Protein AF-0000000069702384 (afdb_homodimer)

Structure (mmCIF, N/CA/C/O backbone):
data_AF-0000000069702384-model_v1
#
loop_
_entity.id
_entity.type
_entity.pdbx_description
1 polymer 'CbtA family protein'
#
loop_
_atom_site.group_PDB
_atom_site.id
_atom_site.type_symbol
_atom_site.label_atom_id
_atom_site.label_alt_id
_atom_site.label_comp_id
_atom_site.label_asym_id
_atom_site.label_entity_id
_atom_site.label_seq_id
_atom_site.pdbx_PDB_ins_code
_atom_site.Cartn_x
_atom_site.Cartn_y
_atom_site.Cartn_z
_atom_site.occupancy
_atom_site.B_iso_or_equiv
_atom_site.auth_seq_id
_atom_site.auth_comp_id
_atom_site.auth_asym_id
_atom_site.auth_atom_id
_atom_site.pdbx_PDB_model_num
ATOM 1 N N . MET A 1 1 ? -29 -18.016 -12.867 1 80.75 1 MET A N 1
ATOM 2 C CA . MET A 1 1 ? -27.609 -18.219 -12.453 1 80.75 1 MET A CA 1
ATOM 3 C C . MET A 1 1 ? -26.969 -16.891 -12.078 1 80.75 1 MET A C 1
ATOM 5 O O . MET A 1 1 ? -26.453 -16.75 -10.969 1 80.75 1 MET A O 1
ATOM 9 N N . ILE A 1 2 ? -27.234 -15.867 -12.867 1 86.56 2 ILE A N 1
ATOM 10 C CA . ILE A 1 2 ? -26.641 -14.562 -12.602 1 86.56 2 ILE A CA 1
ATOM 11 C C . ILE A 1 2 ? -27.25 -13.945 -11.352 1 86.56 2 ILE A C 1
ATOM 13 O O . ILE A 1 2 ? -26.562 -13.328 -10.547 1 86.56 2 ILE A O 1
ATOM 17 N N . GLY A 1 3 ? -28.531 -14.141 -11.18 1 91.62 3 GLY A N 1
ATOM 18 C CA . GLY A 1 3 ? -29.203 -13.602 -10.016 1 91.62 3 GLY A CA 1
ATOM 19 C C . GLY A 1 3 ? -28.688 -14.164 -8.711 1 91.62 3 GLY A C 1
ATOM 20 O O . GLY A 1 3 ? -28.531 -13.43 -7.727 1 91.62 3 GLY A O 1
ATOM 21 N N . LYS A 1 4 ? -28.453 -15.391 -8.719 1 93.62 4 LYS A N 1
ATOM 22 C CA . LYS A 1 4 ? -27.906 -16.031 -7.523 1 93.62 4 LYS A CA 1
ATOM 23 C C . LYS A 1 4 ? -26.516 -15.516 -7.211 1 93.62 4 LYS A C 1
ATOM 25 O O . LYS A 1 4 ? -26.172 -15.281 -6.047 1 93.62 4 LYS A O 1
ATOM 30 N N . LEU A 1 5 ? -25.766 -15.391 -8.234 1 94.38 5 LEU A N 1
ATOM 31 C CA . LEU A 1 5 ? -24.422 -14.859 -8.055 1 94.38 5 LEU A CA 1
ATOM 32 C C . LEU A 1 5 ? -24.453 -13.43 -7.535 1 94.38 5 LEU A C 1
ATOM 34 O O . LEU A 1 5 ? -23.672 -13.055 -6.656 1 94.38 5 LEU A O 1
ATOM 38 N N . LEU A 1 6 ? -25.391 -12.703 -8.125 1 95.69 6 LEU A N 1
ATOM 39 C CA . LEU A 1 6 ? -25.562 -11.32 -7.691 1 95.69 6 LEU A CA 1
ATOM 40 C C . LEU A 1 6 ? -25.938 -11.258 -6.215 1 95.69 6 LEU A C 1
ATOM 42 O O . LEU A 1 6 ? -25.391 -10.43 -5.473 1 95.69 6 LEU A O 1
ATOM 46 N N . PHE A 1 7 ? -26.797 -12.086 -5.832 1 96.38 7 PHE A N 1
ATOM 47 C CA . PHE A 1 7 ? -27.219 -12.125 -4.438 1 96.38 7 PHE A CA 1
ATOM 48 C C . PHE A 1 7 ? -26.062 -12.5 -3.527 1 96.38 7 PHE A C 1
ATOM 50 O O . PHE A 1 7 ? -25.875 -11.891 -2.469 1 96.38 7 PHE A O 1
ATOM 57 N N . LYS A 1 8 ? -25.297 -13.43 -3.922 1 97 8 LYS A N 1
ATOM 58 C CA . LYS A 1 8 ? -24.109 -13.844 -3.16 1 97 8 LYS A CA 1
ATOM 59 C C . LYS A 1 8 ? -23.109 -12.695 -3.049 1 97 8 LYS A C 1
ATOM 61 O O . LYS A 1 8 ? -22.5 -12.492 -1.994 1 97 8 LYS A O 1
ATOM 66 N N . GLY A 1 9 ? -22.953 -12.016 -4.105 1 98.06 9 GLY A N 1
ATOM 67 C CA . GLY A 1 9 ? -22.094 -10.844 -4.078 1 98.06 9 GLY A CA 1
ATOM 68 C C . GLY A 1 9 ? -22.562 -9.773 -3.115 1 98.06 9 GLY A C 1
ATOM 69 O O . GLY A 1 9 ? -21.766 -9.188 -2.387 1 98.06 9 GLY A O 1
ATOM 70 N N . MET A 1 10 ? -23.797 -9.594 -3.113 1 98.38 10 MET A N 1
ATOM 71 C CA . MET A 1 10 ? -24.375 -8.594 -2.219 1 98.38 10 MET A CA 1
ATOM 72 C C . MET A 1 10 ? -24.203 -9 -0.759 1 98.38 10 MET A C 1
ATOM 74 O O . MET A 1 10 ? -23.875 -8.164 0.087 1 98.38 10 MET A O 1
ATOM 78 N N . ILE A 1 11 ? -24.391 -10.211 -0.483 1 98.12 11 ILE A N 1
ATOM 79 C CA . ILE A 1 11 ? -24.203 -10.711 0.875 1 98.12 11 ILE A CA 1
ATOM 80 C C . ILE A 1 11 ? -22.75 -10.523 1.3 1 98.12 11 ILE A C 1
ATOM 82 O O . ILE A 1 11 ? -22.469 -10.062 2.41 1 98.12 11 ILE A O 1
ATOM 86 N N . ALA A 1 12 ? -21.859 -10.906 0.396 1 98.12 12 ALA A N 1
ATOM 87 C CA . ALA A 1 12 ? -20.453 -10.688 0.659 1 98.12 12 ALA A CA 1
ATOM 88 C C . ALA A 1 12 ? -20.156 -9.211 0.904 1 98.12 12 ALA A C 1
ATOM 90 O O . ALA A 1 12 ? -19.375 -8.867 1.791 1 98.12 12 ALA A O 1
ATOM 91 N N . GLY A 1 13 ? -20.797 -8.406 0.136 1 98.62 13 GLY A N 1
ATOM 92 C CA . GLY A 1 13 ? -20.641 -6.973 0.287 1 98.62 13 GLY A CA 1
ATOM 93 C C . GLY A 1 13 ? -21.172 -6.445 1.604 1 98.62 13 GLY A C 1
ATOM 94 O O . GLY A 1 13 ? -20.578 -5.555 2.215 1 98.62 13 GLY A O 1
ATOM 95 N N . ILE A 1 14 ? -22.25 -6.965 2.035 1 98.5 14 ILE A N 1
ATOM 96 C CA . ILE A 1 14 ? -22.844 -6.578 3.314 1 98.5 14 ILE A CA 1
ATOM 97 C C . ILE A 1 14 ? -21.891 -6.953 4.453 1 98.5 14 ILE A C 1
ATOM 99 O O . ILE A 1 14 ? -21.625 -6.137 5.336 1 98.5 14 ILE A O 1
ATOM 103 N N . LEU A 1 15 ? -21.391 -8.109 4.387 1 97.94 15 LEU A N 1
ATOM 104 C CA . LEU A 1 15 ? -20.422 -8.531 5.379 1 97.94 15 LEU A CA 1
ATOM 105 C C . LEU A 1 15 ? -19.188 -7.625 5.359 1 97.94 15 LEU A C 1
ATOM 107 O O . LEU A 1 15 ? -18.703 -7.223 6.414 1 97.94 15 LEU A O 1
ATOM 111 N N . ALA A 1 16 ? -18.734 -7.34 4.195 1 98.5 16 ALA A N 1
ATOM 112 C CA . ALA A 1 16 ? -17.578 -6.453 4.031 1 98.5 16 ALA A CA 1
ATOM 113 C C . ALA A 1 16 ? -17.875 -5.07 4.609 1 98.5 16 ALA A C 1
ATOM 115 O O . ALA A 1 16 ? -17 -4.465 5.242 1 98.5 16 ALA A O 1
ATOM 116 N N . GLY A 1 17 ? -19.062 -4.629 4.324 1 98.31 17 GLY A N 1
ATOM 117 C CA . GLY A 1 17 ? -19.469 -3.344 4.883 1 98.31 17 GLY A CA 1
ATOM 118 C C . GLY A 1 17 ? -19.438 -3.316 6.398 1 98.31 17 GLY A C 1
ATOM 119 O O . GLY A 1 17 ? -18.984 -2.338 7 1 98.31 17 GLY A O 1
ATOM 120 N N . LEU A 1 18 ? -19.859 -4.328 7.059 1 97.81 18 LEU A N 1
ATOM 121 C CA . LEU A 1 18 ? -19.859 -4.422 8.516 1 97.81 18 LEU A CA 1
ATOM 122 C C . LEU A 1 18 ? -18.438 -4.445 9.062 1 97.81 18 LEU A C 1
ATOM 124 O O . LEU A 1 18 ? -18.125 -3.75 10.031 1 97.81 18 LEU A O 1
ATOM 128 N N . VAL A 1 19 ? -17.609 -5.199 8.43 1 96.69 19 VAL A N 1
ATOM 129 C CA . VAL A 1 19 ? -16.219 -5.309 8.875 1 96.69 19 VAL A CA 1
ATOM 130 C C . VAL A 1 19 ? -15.5 -3.982 8.641 1 96.69 19 VAL A C 1
ATOM 132 O O . VAL A 1 19 ? -14.758 -3.516 9.508 1 96.69 19 VAL A O 1
ATOM 135 N N . ALA A 1 20 ? -15.734 -3.424 7.496 1 97.62 20 ALA A N 1
ATOM 136 C CA . ALA A 1 20 ? -15.125 -2.131 7.184 1 97.62 20 ALA A CA 1
ATOM 137 C C . ALA A 1 20 ? -15.609 -1.052 8.148 1 97.62 20 ALA A C 1
ATOM 139 O O . ALA A 1 20 ? -14.859 -0.139 8.5 1 97.62 20 ALA A O 1
ATOM 140 N N . PHE A 1 21 ? -16.875 -1.157 8.547 1 97.19 21 PHE A N 1
ATOM 141 C CA . PHE A 1 21 ? -17.406 -0.23 9.539 1 97.19 21 PHE A CA 1
ATOM 142 C C . PHE A 1 21 ? -16.656 -0.348 10.859 1 97.19 21 PHE A C 1
ATOM 144 O O . PHE A 1 21 ? -16.266 0.662 11.453 1 97.19 21 PHE A O 1
ATOM 151 N N . ALA A 1 22 ? -16.5 -1.537 11.297 1 96 22 ALA A N 1
ATOM 152 C CA . ALA A 1 22 ? -15.766 -1.745 12.539 1 96 22 ALA A CA 1
ATOM 153 C C . ALA A 1 22 ? -14.359 -1.158 12.445 1 96 22 ALA A C 1
ATOM 155 O O . ALA A 1 22 ? -13.883 -0.516 13.383 1 96 22 ALA A O 1
ATOM 156 N N . PHE A 1 23 ? -13.719 -1.321 11.367 1 95.69 23 PHE A N 1
ATOM 157 C CA . PHE A 1 23 ? -12.375 -0.789 11.148 1 95.69 23 PHE A CA 1
ATOM 158 C C . PHE A 1 23 ? -12.391 0.735 11.141 1 95.69 23 PHE A C 1
ATOM 160 O O . PHE A 1 23 ? -11.594 1.373 11.828 1 95.69 23 PHE A O 1
ATOM 167 N N . ALA A 1 24 ? -13.312 1.248 10.375 1 95.75 24 ALA A N 1
ATOM 168 C CA . ALA A 1 24 ? -13.414 2.699 10.258 1 95.75 24 ALA A CA 1
ATOM 169 C C . ALA A 1 24 ? -13.781 3.338 11.594 1 95.75 24 ALA A C 1
ATOM 171 O O . ALA A 1 24 ? -13.273 4.41 11.93 1 95.75 24 ALA A O 1
ATOM 172 N N . HIS A 1 25 ? -14.672 2.695 12.266 1 94.56 25 HIS A N 1
ATOM 173 C CA . HIS A 1 25 ? -15.109 3.215 13.562 1 94.56 25 HIS A CA 1
ATOM 174 C C . HIS A 1 25 ? -13.953 3.258 14.555 1 94.56 25 HIS A C 1
ATOM 176 O O . HIS A 1 25 ? -13.828 4.203 15.336 1 94.56 25 HIS A O 1
ATOM 182 N N . HIS A 1 26 ? -13.117 2.316 14.484 1 92.5 26 HIS A N 1
ATOM 183 C CA . HIS A 1 26 ? -12.031 2.209 15.453 1 92.5 26 HIS A CA 1
ATOM 184 C C . HIS A 1 26 ? -10.828 3.043 15.031 1 92.5 26 HIS A C 1
ATOM 186 O O . HIS A 1 26 ? -10.211 3.717 15.859 1 92.5 26 HIS A O 1
ATOM 192 N N . PHE A 1 27 ? -10.539 3.098 13.734 1 93.44 27 PHE A N 1
ATOM 193 C CA . PHE A 1 27 ? -9.297 3.729 13.297 1 93.44 27 PHE A CA 1
ATOM 194 C C . PHE A 1 27 ? -9.586 5.047 12.586 1 93.44 27 PHE A C 1
ATOM 196 O O . PHE A 1 27 ? -8.742 5.949 12.578 1 93.44 27 PHE A O 1
ATOM 203 N N . GLY A 1 28 ? -10.695 5.184 12.031 1 93.75 28 GLY A N 1
ATOM 204 C CA . GLY A 1 28 ? -11.023 6.352 11.227 1 93.75 28 GLY A CA 1
ATOM 205 C C . GLY A 1 28 ? -11.742 7.43 12.016 1 93.75 28 GLY A C 1
ATOM 206 O O . GLY A 1 28 ? -11.344 8.594 11.992 1 93.75 28 GLY A O 1
ATOM 207 N N . GLU A 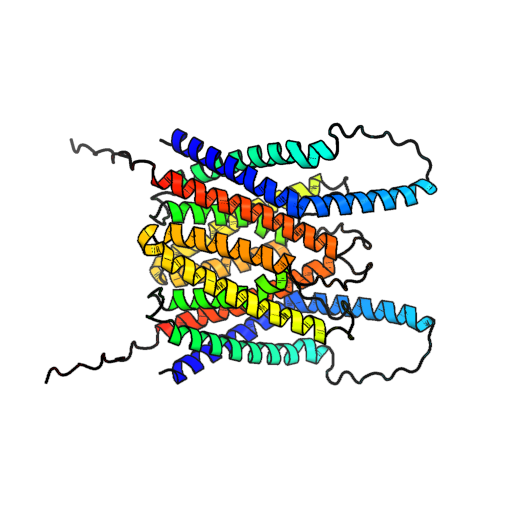1 29 ? -12.695 7.086 12.797 1 93.31 29 GLU A N 1
ATOM 208 C CA . GLU A 1 29 ? -13.586 8.031 13.461 1 93.31 29 GLU A CA 1
ATOM 209 C C . GLU A 1 29 ? -12.828 8.891 14.469 1 93.31 29 GLU A C 1
ATOM 211 O O . GLU A 1 29 ? -13.102 10.086 14.609 1 93.31 29 GLU A O 1
ATOM 216 N N . PRO A 1 30 ? -11.922 8.32 15.18 1 93.75 30 PRO A N 1
ATOM 217 C CA . PRO A 1 30 ? -11.164 9.18 16.094 1 93.75 30 PRO A CA 1
ATOM 218 C C . PRO A 1 30 ? -10.453 10.32 15.375 1 93.75 30 PRO A C 1
ATOM 220 O O . PRO A 1 30 ? -10.344 11.422 15.914 1 93.75 30 PRO A O 1
ATOM 223 N N . GLN A 1 31 ? -9.961 10.07 14.211 1 93.5 31 GLN A N 1
ATOM 224 C CA . GLN A 1 31 ? -9.32 11.125 13.43 1 93.5 31 GLN A CA 1
ATOM 225 C C . GLN A 1 31 ? -10.336 12.164 12.977 1 93.5 31 GLN A C 1
ATOM 227 O O . GLN A 1 31 ? -10.055 13.367 12.969 1 93.5 31 GLN A O 1
ATOM 232 N N . VAL A 1 32 ? -11.484 11.68 12.602 1 93.06 32 VAL A N 1
ATOM 233 C CA . VAL A 1 32 ? -12.562 12.57 12.188 1 93.06 32 VAL A CA 1
ATOM 234 C C . VAL A 1 32 ? -12.953 13.484 13.352 1 93.06 32 VAL A C 1
ATOM 236 O O . VAL A 1 32 ? -13.086 14.703 13.172 1 93.06 32 VAL A O 1
ATOM 239 N N . ASP A 1 33 ? -13.039 12.961 14.508 1 92.5 33 ASP A N 1
ATOM 240 C CA . ASP A 1 33 ? -13.414 13.711 15.703 1 92.5 33 ASP A CA 1
ATOM 241 C C . ASP A 1 33 ? -12.359 14.766 16.031 1 92.5 33 ASP A C 1
ATOM 243 O O . ASP A 1 33 ? -12.703 15.898 16.375 1 92.5 33 ASP A O 1
ATOM 247 N N . ARG A 1 34 ? -11.172 14.391 15.938 1 91.44 34 ARG A N 1
ATOM 248 C CA . ARG A 1 34 ? -10.094 15.336 16.203 1 91.44 34 ARG A CA 1
ATOM 249 C C . ARG A 1 34 ? -10.102 16.484 15.195 1 91.44 34 ARG A C 1
ATOM 251 O O . ARG A 1 34 ? -9.891 17.641 15.562 1 91.44 34 ARG A O 1
ATOM 258 N N . ALA A 1 35 ? -10.344 16.188 13.992 1 91 35 ALA A N 1
ATOM 259 C CA . ALA A 1 35 ? -10.391 17.219 12.953 1 91 35 ALA A CA 1
ATOM 260 C C . ALA A 1 35 ? -11.531 18.203 13.203 1 91 35 ALA A C 1
ATOM 262 O O . ALA A 1 35 ? -11.367 19.406 13.055 1 91 35 ALA A O 1
ATOM 263 N N . ILE A 1 36 ? -12.656 17.688 13.547 1 88.75 36 ILE A N 1
ATOM 264 C CA . ILE A 1 36 ? -13.812 18.516 13.859 1 88.75 36 ILE A CA 1
ATOM 265 C C . ILE A 1 36 ? -13.5 19.422 15.047 1 88.75 36 ILE A C 1
ATOM 267 O O . ILE A 1 36 ? -13.859 20.594 15.055 1 88.75 36 ILE A O 1
ATOM 271 N N . GLY A 1 37 ? -12.859 18.828 16.016 1 87.38 37 GLY A N 1
ATOM 272 C CA . GLY A 1 37 ? -12.469 19.625 17.172 1 87.38 37 GLY A CA 1
ATOM 273 C C . GLY A 1 37 ? -11.586 20.812 16.812 1 87.38 37 GLY A C 1
ATOM 274 O O . GLY A 1 37 ? -11.773 21.906 17.344 1 87.38 37 GLY A O 1
ATOM 275 N N . ILE A 1 38 ? -10.719 20.609 15.961 1 85.12 38 ILE A N 1
ATOM 276 C CA . ILE A 1 38 ? -9.82 21.672 15.516 1 85.12 38 ILE A CA 1
ATOM 277 C C . ILE A 1 38 ? -10.617 22.734 14.773 1 85.12 38 ILE A C 1
ATOM 279 O O . ILE A 1 38 ? -10.406 23.938 14.992 1 85.12 38 ILE A O 1
ATOM 283 N N . GLU A 1 39 ? -11.453 22.375 13.914 1 83.5 39 GLU A N 1
ATOM 284 C CA . GLU A 1 39 ? -12.297 23.297 13.172 1 83.5 39 GLU A CA 1
ATOM 285 C C . GLU A 1 39 ? -13.125 24.172 14.117 1 83.5 39 GLU A C 1
ATOM 287 O O . GLU A 1 39 ? -13.242 25.375 13.922 1 83.5 39 GLU A O 1
ATOM 292 N N . GLU A 1 40 ? -13.625 23.547 15.086 1 82.31 40 GLU A N 1
ATOM 293 C CA . GLU A 1 40 ? -14.453 24.266 16.062 1 82.31 40 GLU A CA 1
ATOM 294 C C . GLU A 1 40 ? -13.625 25.25 16.875 1 82.31 40 GLU A C 1
ATOM 296 O O . GLU A 1 40 ? -14.086 26.359 17.172 1 82.31 40 GLU A O 1
ATOM 301 N N . SER A 1 41 ? -12.508 24.812 17.188 1 82 41 SER A N 1
ATOM 302 C CA . SER A 1 41 ? -11.633 25.688 17.953 1 82 41 SER A CA 1
ATOM 303 C C . SER A 1 41 ? -11.219 26.906 17.125 1 82 41 SER A C 1
ATOM 305 O O . SER A 1 41 ? -11.156 28.016 17.656 1 82 41 SER A O 1
ATOM 307 N N . LEU A 1 42 ? -10.945 26.703 15.945 1 78.12 42 LEU A N 1
ATOM 308 C CA . LEU A 1 42 ? -10.562 27.797 15.062 1 78.12 42 LEU A CA 1
ATOM 309 C C . LEU A 1 42 ? -11.734 28.734 14.82 1 78.12 42 LEU A C 1
ATOM 311 O O . LEU A 1 42 ? -11.562 29.953 14.766 1 78.12 42 LEU A O 1
ATOM 315 N N . ALA A 1 43 ? -12.922 28.25 14.711 1 74.38 43 ALA A N 1
ATOM 316 C CA . ALA A 1 43 ? -14.125 29.047 14.523 1 74.38 43 ALA A CA 1
ATOM 317 C C . ALA A 1 43 ? -14.438 29.875 15.766 1 74.38 43 ALA A C 1
ATOM 319 O O . ALA A 1 43 ? -14.867 31.031 15.656 1 74.38 43 ALA A O 1
ATOM 320 N N . ALA A 1 44 ? -14.234 29.281 16.812 1 72.06 44 ALA A N 1
ATOM 321 C CA . ALA A 1 44 ? -14.477 29.984 18.062 1 72.06 44 ALA A CA 1
ATOM 322 C C . ALA A 1 44 ? -13.516 31.172 18.219 1 72.06 44 ALA A C 1
ATOM 324 O O . ALA A 1 44 ? -13.898 32.219 18.734 1 72.06 44 ALA A O 1
ATOM 325 N N . HIS A 1 45 ? -12.391 30.859 17.734 1 66.69 45 HIS A N 1
ATOM 326 C CA . HIS A 1 45 ? -11.406 31.938 17.828 1 66.69 45 HIS A CA 1
ATOM 327 C C . HIS A 1 45 ? -11.695 33.031 16.812 1 66.69 45 HIS A C 1
ATOM 329 O O . HIS A 1 45 ? -11.406 34.219 17.062 1 66.69 45 HIS A O 1
ATOM 335 N N . SER A 1 46 ? -12.156 32.594 15.711 1 58.47 46 SER A N 1
ATOM 336 C CA . SER A 1 46 ? -12.492 33.562 14.688 1 58.47 46 SER A CA 1
ATOM 337 C C . SER A 1 46 ? -13.773 34.312 15.039 1 58.47 46 SER A C 1
ATOM 339 O O . SER A 1 46 ? -13.953 35.469 14.648 1 58.47 46 SER A O 1
ATOM 341 N N . HIS A 1 47 ? -14.805 33.562 15.586 1 53.62 47 HIS A N 1
ATOM 342 C CA . HIS A 1 47 ? -16.047 34.219 15.984 1 53.62 47 HIS A CA 1
ATOM 343 C C . HIS A 1 47 ? -15.82 35.188 17.156 1 53.62 47 HIS A C 1
ATOM 345 O O . HIS A 1 47 ? -16.688 36 17.484 1 53.62 47 HIS A O 1
ATOM 351 N N . GLN A 1 48 ? -14.883 34.938 18.125 1 47.53 48 GLN A N 1
ATOM 352 C CA . GLN A 1 48 ? -14.734 36 19.109 1 47.53 48 GLN A CA 1
ATOM 353 C C . GLN A 1 48 ? -14.516 37.344 18.422 1 47.53 48 GLN A C 1
ATOM 355 O O . GLN A 1 48 ? -14.75 38.406 19.031 1 47.53 48 GLN A O 1
ATOM 360 N N . HIS A 1 49 ? -14.062 37.438 17.156 1 41.88 49 HIS A N 1
ATOM 361 C CA . HIS A 1 49 ? -14.102 38.75 16.516 1 41.88 49 HIS A CA 1
ATOM 362 C C . HIS A 1 49 ? -15.43 38.969 15.805 1 41.88 49 HIS A C 1
ATOM 364 O O . HIS A 1 49 ? -15.836 40.125 15.586 1 41.88 49 HIS A O 1
ATOM 370 N N . SER A 1 50 ? -15.945 38.156 14.797 1 44.12 50 SER A N 1
ATOM 371 C CA . SER A 1 50 ? -17.156 38.531 14.078 1 44.12 50 SER A CA 1
ATOM 372 C C . SER A 1 50 ? -18.375 37.812 14.648 1 44.12 50 SER A C 1
ATOM 374 O O . SER A 1 50 ? -18.438 36.594 14.672 1 44.12 50 SER A O 1
ATOM 376 N N . ALA A 1 51 ? -19.172 38.344 15.641 1 40.5 51 ALA A N 1
ATOM 377 C CA . ALA A 1 51 ? -20.453 38.062 16.266 1 40.5 51 ALA A CA 1
ATOM 378 C C . ALA A 1 51 ? -21.469 37.562 15.234 1 40.5 51 ALA A C 1
ATOM 380 O O . ALA A 1 51 ? -22.672 37.531 15.5 1 40.5 51 ALA A O 1
ATOM 381 N N . SER A 1 52 ? -21.312 37.562 13.836 1 38.91 52 SER A N 1
ATOM 382 C CA . SER A 1 52 ? -22.516 37.375 13.031 1 38.91 52 SER A CA 1
ATOM 383 C C . SER A 1 52 ? -23.156 36.031 13.289 1 38.91 52 SER A C 1
ATOM 385 O O . SER A 1 52 ? -22.469 35.094 13.703 1 38.91 52 SER A O 1
ATOM 387 N N . ALA A 1 53 ? -24.594 35.875 13.234 1 39.31 53 ALA A N 1
ATOM 388 C CA . ALA A 1 53 ? -25.828 35.094 13.383 1 39.31 53 ALA A CA 1
ATOM 389 C C . ALA A 1 53 ? -25.781 33.812 12.555 1 39.31 53 ALA A C 1
ATOM 391 O O . ALA A 1 53 ? -26.828 33.312 12.148 1 39.31 53 ALA A O 1
ATOM 392 N N . ASP A 1 54 ? -24.734 33.469 11.789 1 38.66 54 ASP A N 1
ATOM 393 C CA . ASP A 1 54 ? -25.109 32.438 10.805 1 38.66 54 ASP A CA 1
ATOM 394 C C . ASP A 1 54 ? -25.766 31.234 11.477 1 38.66 54 ASP A C 1
ATOM 396 O O . ASP A 1 54 ? -25.469 30.922 12.633 1 38.66 54 ASP A O 1
ATOM 400 N N . GLY A 1 55 ? -26.953 30.844 11.055 1 37.81 55 GLY A N 1
ATOM 401 C CA . GLY A 1 55 ? -27.922 29.781 11.219 1 37.81 55 GLY A CA 1
ATOM 402 C C . GLY A 1 55 ? -27.281 28.438 11.5 1 37.81 55 GLY A C 1
ATOM 403 O O . GLY A 1 55 ? -26.234 28.109 10.953 1 37.81 55 GLY A O 1
ATOM 404 N N . GLY A 1 56 ? -27.203 27.953 12.742 1 39.06 56 GLY A N 1
ATOM 405 C CA . GLY A 1 56 ? -27.031 26.578 13.164 1 39.06 56 GLY A CA 1
ATOM 406 C C . GLY A 1 56 ? -27.484 25.562 12.125 1 39.06 56 GLY A C 1
ATOM 407 O O . GLY A 1 56 ? -28.672 25.359 11.93 1 39.06 56 GLY A O 1
ATOM 408 N N . GLU A 1 57 ? -27.094 25.578 10.875 1 40.62 57 GLU A N 1
ATOM 409 C CA . GLU A 1 57 ? -27.547 24.422 10.117 1 40.62 57 GLU A CA 1
ATOM 410 C C . GLU A 1 57 ? -27.75 23.219 11.016 1 40.62 57 GLU A C 1
ATOM 412 O O . GLU A 1 57 ? -26.844 22.844 11.773 1 40.62 57 GLU A O 1
ATOM 417 N N . GLU A 1 58 ? -28.891 22.984 11.555 1 42.88 58 GLU A N 1
ATOM 418 C CA . GLU A 1 58 ? -29.438 21.828 12.25 1 42.88 58 GLU A CA 1
ATOM 419 C C . GLU A 1 58 ? -28.781 20.531 11.758 1 42.88 58 GLU A C 1
ATOM 421 O O . GLU A 1 58 ? -28.891 20.188 10.578 1 42.88 58 GLU A O 1
ATOM 426 N N . GLU A 1 59 ? -27.609 20.281 12.023 1 51.84 59 GLU A N 1
ATOM 427 C CA . GLU A 1 59 ? -27.078 18.938 11.797 1 51.84 59 GLU A CA 1
ATOM 428 C C . GLU A 1 59 ? -28.172 17.875 11.969 1 51.84 59 GLU A C 1
ATOM 430 O O . GLU A 1 59 ? -28.797 17.797 13.023 1 51.84 59 GLU A O 1
ATOM 435 N N . VAL A 1 60 ? -28.969 17.547 10.883 1 52.66 60 VAL A N 1
ATOM 436 C CA . VAL A 1 60 ? -30.047 16.562 10.867 1 52.66 60 VAL A CA 1
ATOM 437 C C . VAL A 1 60 ? -29.656 15.359 11.719 1 52.66 60 VAL A C 1
ATOM 439 O O . VAL A 1 60 ? -30.5 14.789 12.414 1 52.66 60 VAL A O 1
ATOM 442 N N . PHE A 1 61 ? -28.453 14.922 11.609 1 61.06 61 PHE A N 1
ATOM 443 C CA . PHE A 1 61 ? -28.078 13.75 12.398 1 61.06 61 PHE A CA 1
ATOM 444 C C . PHE A 1 61 ? -27 14.109 13.422 1 61.06 61 PHE A C 1
ATOM 446 O O . PHE A 1 61 ? -26.125 14.93 13.148 1 61.06 61 PHE A O 1
ATOM 453 N N . SER A 1 62 ? -27.266 13.758 14.617 1 66.88 62 SER A N 1
ATOM 454 C CA . SER A 1 62 ? -26.297 13.93 15.688 1 66.88 62 SER A CA 1
ATOM 455 C C . SER A 1 62 ? -24.969 13.289 15.336 1 66.88 62 SER A C 1
ATOM 457 O O . SER A 1 62 ? -24.906 12.383 14.5 1 66.88 62 SER A O 1
ATOM 459 N N . ARG A 1 63 ? -23.922 13.82 15.781 1 75.44 63 ARG A N 1
ATOM 460 C CA . ARG A 1 63 ? -22.594 13.266 15.594 1 75.44 63 ARG A CA 1
ATOM 461 C C . ARG A 1 63 ? -22.547 11.797 15.992 1 75.44 63 ARG A C 1
ATOM 463 O O . ARG A 1 63 ? -21.906 10.984 15.312 1 75.44 63 ARG A O 1
ATOM 470 N N . GLN A 1 64 ? -23.219 11.477 16.953 1 74 64 GLN A N 1
ATOM 471 C CA . GLN A 1 64 ? -23.281 10.094 17.422 1 74 64 GLN A CA 1
ATOM 472 C C . GLN A 1 64 ? -23.922 9.195 16.375 1 74 64 GLN A C 1
ATOM 474 O O . GLN A 1 64 ? -23.453 8.078 16.125 1 74 64 GLN A O 1
ATOM 479 N N . THR A 1 65 ? -24.984 9.633 15.859 1 75.38 65 THR A N 1
ATOM 480 C CA . THR A 1 65 ? -25.672 8.867 14.82 1 75.38 65 THR A CA 1
ATOM 481 C C . THR A 1 65 ? -24.812 8.773 13.562 1 75.38 65 THR A C 1
ATOM 483 O O . THR A 1 65 ? -24.688 7.699 12.961 1 75.38 65 THR A O 1
ATOM 486 N N . GLN A 1 66 ? -24.188 9.758 13.25 1 78.19 66 GLN A N 1
ATOM 487 C CA . GLN A 1 66 ? -23.375 9.82 12.039 1 78.19 66 GLN A CA 1
ATOM 488 C C . GLN A 1 66 ? -22.156 8.906 12.133 1 78.19 66 GLN A C 1
ATOM 490 O O . GLN A 1 66 ? -21.781 8.25 11.164 1 78.19 66 GLN A O 1
ATOM 495 N N . SER A 1 67 ? -21.641 8.812 13.227 1 82.75 67 SER A N 1
ATOM 496 C CA . SER A 1 67 ? -20.406 8.031 13.406 1 82.75 67 SER A CA 1
ATOM 497 C C . SER A 1 67 ? -20.734 6.602 13.828 1 82.75 67 SER A C 1
ATOM 499 O O . SER A 1 67 ? -19.859 5.734 13.797 1 82.75 67 SER A O 1
ATOM 501 N N . GLY A 1 68 ? -21.922 6.363 14.094 1 86.25 68 GLY A N 1
ATOM 502 C CA . GLY A 1 68 ? -22.328 5.035 14.516 1 86.25 68 GLY A CA 1
ATOM 503 C C . GLY A 1 68 ? -23.203 4.324 13.5 1 86.25 68 GLY A C 1
ATOM 504 O O . GLY A 1 68 ? -22.703 3.861 12.469 1 86.25 68 GLY A O 1
ATOM 505 N N . ILE A 1 69 ? -24.484 4.422 13.766 1 85 69 ILE A N 1
ATOM 506 C CA . ILE A 1 69 ? -25.438 3.652 12.969 1 85 69 ILE A CA 1
ATOM 507 C C . ILE A 1 69 ? -25.469 4.191 11.547 1 85 69 ILE A C 1
ATOM 509 O O . ILE A 1 69 ? -25.641 3.432 10.586 1 85 69 ILE A O 1
ATOM 513 N N . GLY A 1 70 ? -25.422 5.465 11.406 1 86.56 70 GLY A N 1
ATOM 514 C CA . GLY A 1 70 ? -25.375 6.051 10.07 1 86.56 70 GLY A CA 1
ATOM 515 C C . GLY A 1 70 ? -24.188 5.566 9.258 1 86.56 70 GLY A C 1
ATOM 516 O O . GLY A 1 70 ? -24.344 5.191 8.094 1 86.56 70 GLY A O 1
ATOM 517 N N . LEU A 1 71 ? -23.047 5.652 9.805 1 88.56 71 LEU A N 1
ATOM 518 C CA . LEU A 1 71 ? -21.844 5.148 9.141 1 88.56 71 LEU A CA 1
ATOM 519 C C . LEU A 1 71 ? -21.984 3.668 8.812 1 88.56 71 LEU A C 1
ATOM 521 O O . LEU A 1 71 ? -21.609 3.234 7.719 1 88.56 71 LEU A O 1
ATOM 525 N N . MET A 1 72 ? -22.484 2.947 9.703 1 93.5 72 MET A N 1
ATOM 526 C CA . MET A 1 72 ? -22.672 1.516 9.484 1 93.5 72 MET A CA 1
ATOM 527 C C . MET A 1 72 ? -23.609 1.265 8.312 1 93.5 72 MET A C 1
ATOM 529 O O . MET A 1 72 ? -23.297 0.479 7.414 1 93.5 72 MET A O 1
ATOM 533 N N . ALA A 1 73 ? -24.75 1.909 8.328 1 93.62 73 ALA A N 1
ATOM 534 C CA . ALA A 1 73 ? -25.734 1.741 7.262 1 93.62 73 ALA A CA 1
ATOM 535 C C . ALA A 1 73 ? -25.156 2.127 5.91 1 93.62 73 ALA A C 1
ATOM 537 O O . ALA A 1 73 ? -25.344 1.422 4.918 1 93.62 73 ALA A O 1
ATOM 538 N N . GLY A 1 74 ? -24.531 3.221 5.918 1 94.44 74 GLY A N 1
ATOM 539 C CA . GLY A 1 74 ? -23.891 3.656 4.688 1 94.44 74 GLY A CA 1
ATOM 540 C C . GLY A 1 74 ? -22.875 2.666 4.16 1 94.44 74 GLY A C 1
ATOM 541 O O . GLY A 1 74 ? -22.844 2.369 2.965 1 94.44 74 GLY A O 1
ATOM 542 N N . MET A 1 75 ? -22.047 2.135 4.984 1 95.94 75 MET A N 1
ATOM 543 C CA . MET A 1 75 ? -20.984 1.211 4.586 1 95.94 75 MET A CA 1
ATOM 544 C C . MET A 1 75 ? -21.578 -0.122 4.133 1 95.94 75 MET A C 1
ATOM 546 O O . MET A 1 75 ? -21.062 -0.74 3.193 1 95.94 75 MET A O 1
ATOM 550 N N . VAL A 1 76 ? -22.562 -0.511 4.766 1 96.62 76 VAL A N 1
ATOM 551 C CA . VAL A 1 76 ? -23.219 -1.768 4.41 1 96.62 76 VAL A CA 1
ATOM 552 C C . VAL A 1 76 ? -23.859 -1.644 3.031 1 96.62 76 VAL A C 1
ATOM 554 O O . VAL A 1 76 ? -23.734 -2.539 2.193 1 96.62 76 VAL A O 1
ATOM 557 N N . LEU A 1 77 ? -24.578 -0.537 2.82 1 96.81 77 LEU A N 1
ATOM 558 C CA . LEU A 1 77 ? -25.203 -0.309 1.521 1 96.81 77 LEU A CA 1
ATOM 559 C C . LEU A 1 77 ? -24.141 -0.193 0.426 1 96.81 77 LEU A C 1
ATOM 561 O O . LEU A 1 77 ? -24.312 -0.758 -0.658 1 96.81 77 LEU A O 1
ATOM 565 N N . PHE A 1 78 ? -23.172 0.542 0.71 1 96.94 78 PHE A N 1
ATOM 566 C CA . PHE A 1 78 ? -22.062 0.688 -0.224 1 96.94 78 PHE A CA 1
ATOM 567 C C . PHE A 1 78 ? -21.406 -0.66 -0.507 1 96.94 78 PHE A C 1
ATOM 569 O O . PHE A 1 78 ? -21.125 -0.988 -1.66 1 96.94 78 PHE A O 1
ATOM 576 N N . GLY A 1 79 ? -21.156 -1.408 0.533 1 98.12 79 GLY A N 1
ATOM 577 C CA . GLY A 1 79 ? -20.609 -2.746 0.385 1 98.12 79 GLY A CA 1
ATOM 578 C C . GLY A 1 79 ? -21.469 -3.654 -0.472 1 98.12 79 GLY A C 1
ATOM 579 O O . GLY A 1 79 ? -20.969 -4.359 -1.345 1 98.12 79 GLY A O 1
ATOM 580 N N . ALA A 1 80 ? -22.719 -3.619 -0.229 1 98.19 80 ALA A N 1
ATOM 581 C CA . ALA A 1 80 ? -23.625 -4.441 -1.012 1 98.19 80 ALA A CA 1
ATOM 582 C C . ALA A 1 80 ? -23.531 -4.109 -2.498 1 98.19 80 ALA A C 1
ATOM 584 O O . ALA A 1 80 ? -23.5 -5.012 -3.34 1 98.19 80 ALA A O 1
ATOM 585 N N . ALA A 1 81 ? -23.547 -2.854 -2.777 1 98.25 81 ALA A N 1
ATOM 586 C CA . ALA A 1 81 ? -23.438 -2.416 -4.168 1 98.25 81 ALA A CA 1
ATOM 587 C C . ALA A 1 81 ? -22.141 -2.889 -4.797 1 98.25 81 ALA A C 1
ATOM 589 O O . ALA A 1 81 ? -22.125 -3.428 -5.906 1 98.25 81 ALA A O 1
ATOM 590 N N . LEU A 1 82 ? -21.047 -2.752 -4.094 1 98.38 82 LEU A N 1
ATOM 591 C CA . LEU A 1 82 ? -19.75 -3.146 -4.613 1 98.38 82 LEU A CA 1
ATOM 592 C C . LEU A 1 82 ? -19.656 -4.664 -4.738 1 98.38 82 LEU A C 1
ATOM 594 O O . LEU A 1 82 ? -19.078 -5.172 -5.707 1 98.38 82 LEU A O 1
ATOM 598 N N . GLY A 1 83 ? -20.141 -5.305 -3.744 1 98.62 83 GLY A N 1
ATOM 599 C CA . GLY A 1 83 ? -20.172 -6.754 -3.83 1 98.62 83 GLY A CA 1
ATOM 600 C C . GLY A 1 83 ? -20.969 -7.266 -5.02 1 98.62 83 GLY A C 1
ATOM 601 O O . GLY A 1 83 ? -20.547 -8.203 -5.695 1 98.62 83 GLY A O 1
ATOM 602 N N . GLY A 1 84 ? -22.109 -6.676 -5.195 1 98 84 GLY A N 1
ATOM 603 C CA . GLY A 1 84 ? -22.891 -7.02 -6.383 1 98 84 GLY A CA 1
ATOM 604 C C . GLY A 1 84 ? -22.141 -6.738 -7.676 1 98 84 GLY A C 1
ATOM 605 O O . GLY A 1 84 ? -22.141 -7.562 -8.594 1 98 84 GLY A O 1
ATOM 606 N N . GLY A 1 85 ? -21.578 -5.602 -7.754 1 97.88 85 GLY A N 1
ATOM 607 C CA . GLY A 1 85 ? -20.766 -5.277 -8.922 1 97.88 85 GLY A CA 1
ATOM 608 C C . GLY A 1 85 ? -19.656 -6.27 -9.172 1 97.88 85 GLY A C 1
ATOM 609 O O . GLY A 1 85 ? -19.391 -6.645 -10.312 1 97.88 85 GLY A O 1
ATOM 610 N N . LEU A 1 86 ? -19 -6.652 -8.117 1 98.12 86 LEU A N 1
ATOM 611 C CA . LEU A 1 86 ? -17.938 -7.637 -8.266 1 98.12 86 LEU A CA 1
ATOM 612 C C . LEU A 1 86 ? -18.484 -8.961 -8.781 1 98.12 86 LEU A C 1
ATOM 614 O O . LEU A 1 86 ? -17.859 -9.609 -9.617 1 98.12 86 LEU A O 1
ATOM 618 N N . ALA A 1 87 ? -19.594 -9.328 -8.266 1 97.5 87 ALA A N 1
ATOM 619 C CA . ALA A 1 87 ? -20.203 -10.57 -8.719 1 97.5 87 ALA A CA 1
ATOM 620 C C . ALA A 1 87 ? -20.5 -10.531 -10.211 1 97.5 87 ALA A C 1
ATOM 622 O O . ALA A 1 87 ? -20.266 -11.516 -10.922 1 97.5 87 ALA A O 1
ATOM 623 N N . LEU A 1 88 ? -21 -9.422 -10.672 1 96.44 88 LEU A N 1
ATOM 624 C CA . LEU A 1 88 ? -21.297 -9.273 -12.094 1 96.44 88 LEU A CA 1
ATOM 625 C C . LEU A 1 88 ? -20.016 -9.32 -12.914 1 96.44 88 LEU A C 1
ATOM 627 O O . LEU A 1 88 ? -19.969 -9.961 -13.969 1 96.44 88 LEU A O 1
ATOM 631 N N . SER A 1 89 ? -19.016 -8.625 -12.484 1 95.62 89 SER A N 1
ATOM 632 C CA . SER A 1 89 ? -17.734 -8.648 -13.164 1 95.62 89 SER A CA 1
ATOM 633 C C . SER A 1 89 ? -17.141 -10.055 -13.18 1 95.62 89 SER A C 1
ATOM 635 O O . SER A 1 89 ? -16.547 -10.469 -14.18 1 95.62 89 SER A O 1
ATOM 637 N N . TRP A 1 90 ? -17.281 -10.703 -12.078 1 95.12 90 TRP A N 1
ATOM 638 C CA . TRP A 1 90 ? -16.812 -12.086 -11.961 1 95.12 90 TRP A CA 1
ATOM 639 C C . TRP A 1 90 ? -17.516 -12.992 -12.961 1 95.12 90 TRP A C 1
ATOM 641 O O . TRP A 1 90 ? -16.875 -13.766 -13.664 1 95.12 90 TRP A O 1
ATOM 651 N N . ALA A 1 91 ? -18.812 -12.891 -13.047 1 93.19 91 ALA A N 1
ATOM 652 C CA . ALA A 1 91 ? -19.609 -13.688 -13.969 1 93.19 91 ALA A CA 1
ATOM 653 C C . ALA A 1 91 ? -19.188 -13.43 -15.414 1 93.19 91 ALA A C 1
ATOM 655 O O . ALA A 1 91 ? -19.125 -14.359 -16.219 1 93.19 91 ALA A O 1
ATOM 656 N N . PHE A 1 92 ? -18.922 -12.195 -15.648 1 91.69 92 PHE A N 1
ATOM 657 C CA . PHE A 1 92 ? -18.516 -11.812 -17 1 91.69 92 PHE A CA 1
ATOM 658 C C . PHE A 1 92 ? -17.125 -12.352 -17.328 1 91.69 92 PHE A C 1
ATOM 660 O O . PHE A 1 92 ? -16.859 -12.766 -18.453 1 91.69 92 PHE A O 1
ATOM 667 N N . SER A 1 93 ? -16.266 -12.375 -16.391 1 91.19 93 SER A N 1
ATOM 668 C CA . SER A 1 93 ? -14.859 -12.695 -16.609 1 91.19 93 SER A CA 1
ATOM 669 C C . SER A 1 93 ? -14.609 -14.195 -16.5 1 91.19 93 SER A C 1
ATOM 671 O O . SER A 1 93 ? -13.695 -14.727 -17.141 1 91.19 93 SER A O 1
ATOM 673 N N . TYR A 1 94 ? -15.414 -14.781 -15.75 1 87.62 94 TYR A N 1
ATOM 674 C CA . TYR A 1 94 ? -15.18 -16.188 -15.438 1 87.62 94 TYR A CA 1
ATOM 675 C C . TYR A 1 94 ? -15.18 -17.031 -16.703 1 87.62 94 TYR A C 1
ATOM 677 O O . TYR A 1 94 ? -16.109 -16.953 -17.516 1 87.62 94 TYR A O 1
ATOM 685 N N . GLN A 1 95 ? -14.133 -17.844 -17 1 79.69 95 GLN A N 1
ATOM 686 C CA . GLN A 1 95 ? -13.891 -18.766 -18.109 1 79.69 95 GLN A CA 1
ATOM 687 C C . GLN A 1 95 ? -13.578 -18 -19.391 1 79.69 95 GLN A C 1
ATOM 689 O O . GLN A 1 95 ? -13.414 -18.609 -20.453 1 79.69 95 GLN A O 1
ATOM 694 N N . ARG A 1 96 ? -13.578 -16.625 -19.391 1 80.12 96 ARG A N 1
ATOM 695 C CA . ARG A 1 96 ? -13.188 -15.828 -20.547 1 80.12 96 ARG A CA 1
ATOM 696 C C . ARG A 1 96 ? -11.742 -15.367 -20.438 1 80.12 96 ARG A C 1
ATOM 698 O O . ARG A 1 96 ? -10.977 -15.461 -21.406 1 80.12 96 ARG A O 1
ATOM 705 N N . PHE A 1 97 ? -11.266 -14.742 -19.344 1 74.19 97 PHE A N 1
ATOM 706 C CA . PHE A 1 97 ? -9.969 -14.086 -19.219 1 74.19 97 PHE A CA 1
ATOM 707 C C . PHE A 1 97 ? -9.109 -14.797 -18.172 1 74.19 97 PHE A C 1
ATOM 709 O O . PHE A 1 97 ? -7.895 -14.609 -18.125 1 74.19 97 PHE A O 1
ATOM 716 N N . GLY A 1 98 ? -9.523 -15.836 -17.547 1 68.31 98 GLY A N 1
ATOM 717 C CA . GLY A 1 98 ? -8.797 -16.484 -16.469 1 68.31 98 GLY A CA 1
ATOM 718 C C . GLY A 1 98 ? -8.672 -15.609 -15.234 1 68.31 98 GLY A C 1
ATOM 719 O O . GLY A 1 98 ? -9.125 -14.461 -15.227 1 68.31 98 GLY A O 1
ATOM 720 N N . PRO A 1 99 ? -8.016 -16.094 -14.195 1 75.19 99 PRO A N 1
ATOM 721 C CA . PRO A 1 99 ? -7.672 -17.484 -13.891 1 75.19 99 PRO A CA 1
ATOM 722 C C . PRO A 1 99 ? -8.898 -18.406 -13.828 1 75.19 99 PRO A C 1
ATOM 724 O O . PRO A 1 99 ? -10.016 -17.922 -13.641 1 75.19 99 PRO A O 1
ATOM 727 N N . SER A 1 100 ? -8.664 -19.656 -13.953 1 82.19 100 SER A N 1
ATOM 728 C CA . SER A 1 100 ? -9.75 -20.641 -13.93 1 82.19 100 SER A CA 1
ATOM 729 C C . SER A 1 100 ? -10.219 -20.922 -12.508 1 82.19 100 SER A C 1
ATOM 731 O O . SER A 1 100 ? -11.32 -21.422 -12.297 1 82.19 100 SER A O 1
ATOM 733 N N . ASN A 1 101 ? -9.406 -20.547 -11.523 1 87.5 101 ASN A N 1
ATOM 734 C CA . ASN A 1 101 ? -9.797 -20.719 -10.133 1 87.5 101 ASN A CA 1
ATOM 735 C C . ASN A 1 101 ? -10.75 -19.609 -9.68 1 87.5 101 ASN A C 1
ATOM 737 O O . ASN A 1 101 ? -10.391 -18.422 -9.719 1 87.5 101 ASN A O 1
ATOM 741 N N . PRO A 1 102 ? -11.938 -20 -9.344 1 89.25 102 PRO A N 1
ATOM 742 C CA . PRO A 1 102 ? -12.961 -19.016 -9.008 1 89.25 102 PRO A CA 1
ATOM 743 C C . PRO A 1 102 ? -12.539 -18.094 -7.867 1 89.25 102 PRO A C 1
ATOM 745 O O . PRO A 1 102 ? -12.82 -16.891 -7.895 1 89.25 102 PRO A O 1
ATOM 748 N N . ARG A 1 103 ? -11.852 -18.594 -6.883 1 90.94 103 ARG A N 1
ATOM 749 C CA . ARG A 1 103 ? -11.43 -17.797 -5.738 1 90.94 103 ARG A CA 1
ATOM 750 C C . ARG A 1 103 ? -10.359 -16.781 -6.133 1 90.94 103 ARG A C 1
ATOM 752 O O . ARG A 1 103 ? -10.375 -15.641 -5.676 1 90.94 103 ARG A O 1
ATOM 759 N N . LEU A 1 104 ? -9.484 -17.266 -6.949 1 89.81 104 LEU A N 1
ATOM 760 C CA . LEU A 1 104 ? -8.414 -16.375 -7.395 1 89.81 104 LEU A CA 1
ATOM 761 C C . LEU A 1 104 ? -8.969 -15.258 -8.273 1 89.81 104 LEU A C 1
ATOM 763 O O . LEU A 1 104 ? -8.5 -14.117 -8.203 1 89.81 104 LEU A O 1
ATOM 767 N N . LEU A 1 105 ? -9.883 -15.609 -9.062 1 93.5 105 LEU A N 1
ATOM 768 C CA . LEU A 1 105 ? -10.516 -14.586 -9.891 1 93.5 105 LEU A CA 1
ATOM 769 C C . LEU A 1 105 ? -11.203 -13.531 -9.031 1 93.5 105 LEU A C 1
ATOM 771 O O . LEU A 1 105 ? -11.07 -12.336 -9.289 1 93.5 105 LEU A O 1
ATOM 775 N N . ALA A 1 106 ? -11.938 -13.953 -8.031 1 96 106 ALA A N 1
ATOM 776 C CA . ALA A 1 106 ? -12.617 -13.031 -7.125 1 96 106 ALA A CA 1
ATOM 777 C C . ALA A 1 106 ? -11.625 -12.117 -6.422 1 96 106 ALA A C 1
ATOM 779 O O . ALA A 1 106 ? -11.836 -10.906 -6.336 1 96 106 ALA A O 1
ATOM 780 N N . LEU A 1 107 ? -10.539 -12.711 -5.977 1 94.56 107 LEU A N 1
ATOM 781 C CA . LEU A 1 107 ? -9.516 -11.938 -5.289 1 94.56 107 LEU A CA 1
ATOM 782 C C . LEU A 1 107 ? -8.859 -10.938 -6.242 1 94.56 107 LEU A C 1
ATOM 784 O O . LEU A 1 107 ? -8.586 -9.797 -5.859 1 94.56 107 LEU A O 1
ATOM 788 N N . GLY A 1 108 ? -8.609 -11.406 -7.414 1 94.5 108 GLY A N 1
ATOM 789 C CA . GLY A 1 108 ? -8.047 -10.516 -8.422 1 94.5 108 GLY A CA 1
ATOM 790 C C . GLY A 1 108 ? -8.945 -9.336 -8.727 1 94.5 108 GLY A C 1
ATOM 791 O O . GLY A 1 108 ? -8.477 -8.195 -8.82 1 94.5 108 GLY A O 1
ATOM 792 N N . LEU A 1 109 ? -10.203 -9.586 -8.875 1 96.75 109 LEU A N 1
ATOM 793 C CA . LEU A 1 109 ? -11.164 -8.531 -9.172 1 96.75 109 LEU A CA 1
ATOM 794 C C . LEU A 1 109 ? -11.297 -7.57 -7.996 1 96.75 109 LEU A C 1
ATOM 796 O O . LEU A 1 109 ? -11.461 -6.367 -8.188 1 96.75 109 LEU A O 1
ATOM 800 N N . ALA A 1 110 ? -11.266 -8.125 -6.809 1 98.19 110 ALA A N 1
ATOM 801 C CA . ALA A 1 110 ? -11.305 -7.281 -5.617 1 98.19 110 ALA A CA 1
ATOM 802 C C . ALA A 1 110 ? -10.086 -6.363 -5.562 1 98.19 110 ALA A C 1
ATOM 804 O O . ALA A 1 110 ? -10.195 -5.191 -5.195 1 98.19 110 ALA A O 1
ATOM 805 N N . LEU A 1 111 ? -8.945 -6.898 -5.875 1 96.75 111 LEU A N 1
ATOM 806 C CA . LEU A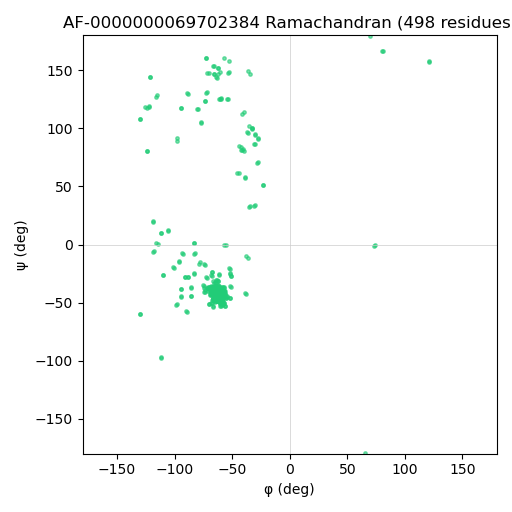 1 111 ? -7.734 -6.086 -5.914 1 96.75 111 LEU A CA 1
ATOM 807 C C . LEU A 1 111 ? -7.867 -4.961 -6.938 1 96.75 111 LEU A C 1
ATOM 809 O O . LEU A 1 111 ? -7.473 -3.824 -6.668 1 96.75 111 LEU A O 1
ATOM 813 N N . VAL A 1 112 ? -8.375 -5.309 -8.062 1 97.12 112 VAL A N 1
ATOM 814 C CA . VAL A 1 112 ? -8.586 -4.305 -9.094 1 97.12 112 VAL A CA 1
ATOM 815 C C . VAL A 1 112 ? -9.547 -3.23 -8.586 1 97.12 112 VAL A C 1
ATOM 817 O O . VAL A 1 112 ? -9.312 -2.037 -8.781 1 97.12 112 VAL A O 1
ATOM 820 N N . GLY A 1 113 ? -10.633 -3.686 -7.969 1 98.19 113 GLY A N 1
ATOM 821 C CA . GLY A 1 113 ? -11.562 -2.73 -7.387 1 98.19 113 GLY A CA 1
ATOM 822 C C . GLY A 1 113 ? -10.906 -1.787 -6.398 1 98.19 113 GLY A C 1
ATOM 823 O O . GLY A 1 113 ? -11.125 -0.575 -6.449 1 98.19 113 GLY A O 1
ATOM 824 N N . PHE A 1 114 ? -10.102 -2.332 -5.516 1 98.5 114 PHE A N 1
ATOM 825 C CA . PHE A 1 114 ? -9.375 -1.516 -4.551 1 98.5 114 PHE A CA 1
ATOM 826 C C . PHE A 1 114 ? -8.453 -0.531 -5.258 1 98.5 114 PHE A C 1
ATOM 828 O O . PHE A 1 114 ? -8.391 0.645 -4.891 1 98.5 114 PHE A O 1
ATOM 835 N N . LEU A 1 115 ? -7.691 -1.02 -6.266 1 97.94 115 LEU A N 1
ATOM 836 C CA . LEU A 1 115 ? -6.734 -0.182 -6.98 1 97.94 115 LEU A CA 1
ATOM 837 C C . LEU A 1 115 ? -7.441 0.967 -7.691 1 97.94 115 LEU A C 1
ATOM 839 O O . LEU A 1 115 ? -7.082 2.131 -7.512 1 97.94 115 LEU A O 1
ATOM 843 N N . VAL A 1 116 ? -8.508 0.692 -8.406 1 98.12 116 VAL A N 1
ATOM 844 C CA . VAL A 1 116 ? -9.086 1.669 -9.328 1 98.12 116 VAL A CA 1
ATOM 845 C C . VAL A 1 116 ? -10.008 2.617 -8.555 1 98.12 116 VAL A C 1
ATOM 847 O O . VAL A 1 116 ? -10.195 3.768 -8.961 1 98.12 116 VAL A O 1
ATOM 850 N N . MET A 1 117 ? -10.531 2.152 -7.418 1 97.38 117 MET A N 1
ATOM 851 C CA . MET A 1 117 ? -11.508 2.994 -6.742 1 97.38 117 MET A CA 1
ATOM 852 C C . MET A 1 117 ? -10.875 3.736 -5.57 1 97.38 117 MET A C 1
ATOM 854 O O . MET A 1 117 ? -11.43 4.723 -5.078 1 97.38 117 MET A O 1
ATOM 858 N N . SER A 1 118 ? -9.758 3.215 -5.129 1 97.81 118 SER A N 1
ATOM 859 C CA . SER A 1 118 ? -9.219 3.816 -3.91 1 97.81 118 SER A CA 1
ATOM 860 C C . SER A 1 118 ? -7.746 4.168 -4.066 1 97.81 118 SER A C 1
ATOM 862 O O . SER A 1 118 ? -7.387 5.348 -4.113 1 97.81 118 SER A O 1
ATOM 864 N N . LEU A 1 119 ? -6.883 3.266 -4.332 1 97.62 119 LEU A N 1
ATOM 865 C CA . LEU A 1 119 ? -5.445 3.494 -4.23 1 97.62 119 LEU A CA 1
ATOM 866 C C . LEU A 1 119 ? -4.969 4.445 -5.328 1 97.62 119 LEU A C 1
ATOM 868 O O . LEU A 1 119 ? -4.309 5.445 -5.043 1 97.62 119 LEU A O 1
ATOM 872 N N . MET A 1 120 ? -5.316 4.152 -6.562 1 97.88 120 MET A N 1
ATOM 873 C CA . MET A 1 120 ? -4.809 4.93 -7.691 1 97.88 120 MET A CA 1
ATOM 874 C C . MET A 1 120 ? -5.344 6.355 -7.656 1 97.88 120 MET A C 1
ATOM 876 O O . MET A 1 120 ? -4.57 7.312 -7.652 1 97.88 120 MET A O 1
ATOM 880 N N . PRO A 1 121 ? -6.605 6.547 -7.57 1 97.7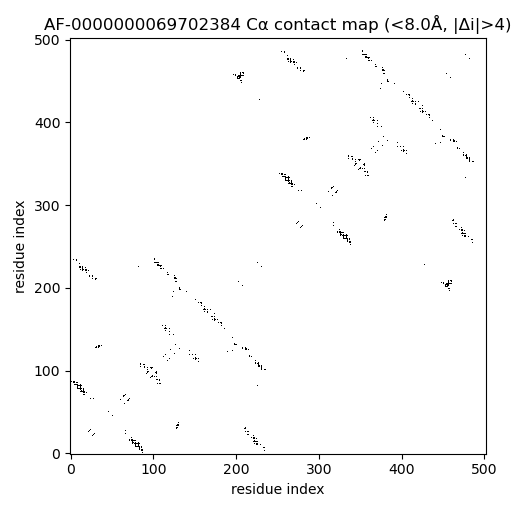5 121 PRO A N 1
ATOM 881 C CA . PRO A 1 121 ? -7.066 7.934 -7.477 1 97.75 121 PRO A CA 1
ATOM 882 C C . PRO A 1 121 ? -6.602 8.625 -6.199 1 97.75 121 PRO A C 1
ATOM 884 O O . PRO A 1 121 ? -6.328 9.828 -6.207 1 97.75 121 PRO A O 1
ATOM 887 N N . GLY A 1 122 ? -6.492 7.863 -5.152 1 96.75 122 GLY A N 1
ATOM 888 C CA . GLY A 1 122 ? -6.082 8.406 -3.867 1 96.75 122 GLY A CA 1
ATOM 889 C C . GLY A 1 122 ? -4.641 8.883 -3.854 1 96.75 122 GLY A C 1
ATOM 890 O O . GLY A 1 122 ? -4.258 9.703 -3.014 1 96.75 122 GLY A O 1
ATOM 891 N N . LEU A 1 123 ? -3.863 8.359 -4.707 1 94.81 123 LEU A N 1
ATOM 892 C CA . LEU A 1 123 ? -2.477 8.805 -4.797 1 94.81 123 LEU A CA 1
ATOM 893 C C . LEU A 1 123 ? -2.393 10.234 -5.316 1 94.81 123 LEU A C 1
ATOM 895 O O . LEU A 1 123 ? -1.543 11.008 -4.875 1 94.81 123 LEU A O 1
ATOM 899 N N . LYS A 1 124 ? -3.236 10.57 -6.227 1 95.38 124 LYS A N 1
ATOM 900 C CA . LYS A 1 124 ? -3.275 11.93 -6.77 1 95.38 124 LYS A CA 1
ATOM 901 C C . LYS A 1 124 ? -4.145 12.836 -5.91 1 95.38 124 LYS A C 1
ATOM 903 O O . LYS A 1 124 ? -3.781 13.984 -5.645 1 95.38 124 LYS A O 1
ATOM 908 N N . TYR A 1 125 ? -5.305 12.312 -5.512 1 96.19 125 TYR A N 1
ATOM 909 C CA . TYR A 1 125 ? -6.266 13.062 -4.711 1 96.19 125 TYR A CA 1
ATOM 910 C C . TYR A 1 125 ? -6.594 12.32 -3.42 1 96.19 125 TYR A C 1
ATOM 912 O O . TYR A 1 125 ? -7.641 11.672 -3.314 1 96.19 125 TYR A O 1
ATOM 920 N N . PRO A 1 126 ? -5.715 12.445 -2.457 1 95.31 126 PRO A N 1
ATOM 921 C CA . PRO A 1 126 ? -5.934 11.719 -1.208 1 95.31 126 PRO A CA 1
ATOM 922 C C . PRO A 1 126 ? -7.16 12.203 -0.444 1 95.31 126 PRO A C 1
ATOM 924 O O . PRO A 1 126 ? -7.59 13.352 -0.621 1 95.31 126 PRO A O 1
ATOM 927 N N . PRO A 1 127 ? -7.746 11.344 0.356 1 93.56 127 PRO A N 1
ATOM 928 C CA . PRO A 1 127 ? -8.898 11.75 1.161 1 93.56 127 PRO A CA 1
ATOM 929 C C . PRO A 1 127 ? -8.539 12.797 2.215 1 93.56 127 PRO A C 1
ATOM 931 O O . PRO A 1 127 ? -7.438 12.766 2.771 1 93.56 127 PRO A O 1
ATOM 934 N N . ASN A 1 128 ? -9.484 13.672 2.486 1 93.88 128 ASN A N 1
ATOM 935 C CA . ASN A 1 128 ? -9.336 14.703 3.51 1 93.88 128 ASN A CA 1
ATOM 936 C C . ASN A 1 128 ? -10.422 14.594 4.578 1 93.88 128 ASN A C 1
ATOM 938 O O . ASN A 1 128 ? -11.578 14.305 4.266 1 93.88 128 ASN A O 1
ATOM 942 N N . PRO A 1 129 ? -10.031 14.875 5.738 1 91.31 129 PRO A N 1
ATOM 943 C CA . PRO A 1 129 ? -11.062 14.938 6.777 1 91.31 129 PRO A CA 1
ATOM 944 C C . PRO A 1 129 ? -11.945 16.172 6.668 1 91.31 129 PRO A C 1
ATOM 946 O O . PRO A 1 129 ? -11.641 17.094 5.895 1 91.31 129 PRO A O 1
ATOM 949 N N . PRO A 1 130 ? -13.164 16.25 7.246 1 82.69 130 PRO A N 1
ATOM 950 C CA . PRO A 1 130 ? -14.133 17.328 7.105 1 82.69 130 PRO A CA 1
ATOM 951 C C . PRO A 1 130 ? -13.516 18.703 7.375 1 82.69 130 PRO A C 1
ATOM 953 O O . PRO A 1 130 ? -13.938 19.703 6.773 1 82.69 130 PRO A O 1
ATOM 956 N N . ALA A 1 131 ? -12.406 18.906 8.211 1 79.88 131 ALA A N 1
ATOM 957 C CA . ALA A 1 131 ? -11.781 20.188 8.539 1 79.88 131 ALA A CA 1
ATOM 958 C C . ALA A 1 131 ? -10.805 20.609 7.453 1 79.88 131 ALA A C 1
ATOM 960 O O . ALA A 1 131 ? -10.289 21.734 7.477 1 79.88 131 ALA A O 1
ATOM 961 N N . VAL A 1 132 ? -10.766 19.766 6.477 1 84 132 VAL A N 1
ATOM 962 C CA . VAL A 1 132 ? -9.805 20.062 5.414 1 84 132 VAL A CA 1
ATOM 963 C C . VAL A 1 132 ? -10.531 20.172 4.082 1 84 132 VAL A C 1
ATOM 965 O O . VAL A 1 132 ? -11.195 19.234 3.639 1 84 132 VAL A O 1
ATOM 968 N N . GLY A 1 133 ? -10.406 21.438 3.486 1 81.5 133 GLY A N 1
ATOM 969 C CA . GLY A 1 133 ? -11 21.688 2.182 1 81.5 133 GLY A CA 1
ATOM 970 C C . GLY A 1 133 ? -12.016 22.812 2.189 1 81.5 133 GLY A C 1
ATOM 971 O O . GLY A 1 133 ? -12.531 23.188 3.246 1 81.5 133 GLY A O 1
ATOM 972 N N . ASN A 1 134 ? -12.234 23.375 1.041 1 82.19 134 ASN A N 1
ATOM 973 C CA . ASN A 1 134 ? -13.203 24.438 0.812 1 82.19 134 ASN A CA 1
ATOM 974 C C . ASN A 1 134 ? -14.539 23.875 0.328 1 82.19 134 ASN A C 1
ATOM 976 O O . ASN A 1 134 ? -14.594 23.188 -0.691 1 82.19 134 ASN A O 1
ATOM 980 N N . PRO A 1 135 ? -15.57 24.078 1.112 1 81.44 135 PRO A N 1
ATOM 981 C CA . PRO A 1 135 ? -16.891 23.594 0.705 1 81.44 135 PRO A CA 1
ATOM 982 C C . PRO A 1 135 ? -17.281 24.047 -0.699 1 81.44 135 PRO A C 1
ATOM 984 O O . PRO A 1 135 ? -18.031 23.359 -1.385 1 81.44 135 PRO A O 1
ATOM 987 N N . GLU A 1 136 ? -16.75 25.094 -1.147 1 83.25 136 GLU A N 1
ATOM 988 C CA . GLU A 1 136 ? -17.109 25.656 -2.451 1 83.25 136 GLU A CA 1
ATOM 989 C C . GLU A 1 136 ? -16.516 24.812 -3.584 1 83.25 136 GLU A C 1
ATOM 991 O O . GLU A 1 136 ? -17 24.859 -4.711 1 83.25 136 GLU A O 1
ATOM 996 N N . THR A 1 137 ? -15.523 24 -3.234 1 87.81 137 THR A N 1
ATOM 997 C CA . THR A 1 137 ? -14.836 23.266 -4.293 1 87.81 137 THR A CA 1
ATOM 998 C C . THR A 1 137 ? -15.117 21.781 -4.195 1 87.81 137 THR A C 1
ATOM 1000 O O . THR A 1 137 ? -14.484 20.969 -4.883 1 87.81 137 THR A O 1
ATOM 1003 N N . ILE A 1 138 ? -15.992 21.438 -3.412 1 86.31 138 ILE A N 1
ATOM 1004 C CA . ILE A 1 138 ? -16.266 20.016 -3.176 1 86.31 138 ILE A CA 1
ATOM 1005 C C . ILE A 1 138 ? -16.719 19.359 -4.477 1 86.31 138 ILE A C 1
ATOM 1007 O O . ILE A 1 138 ? -16.312 18.234 -4.777 1 86.31 138 ILE A O 1
ATOM 1011 N N . GLY A 1 139 ? -17.594 20.016 -5.176 1 89.81 139 GLY A N 1
ATOM 1012 C CA . GLY A 1 139 ? -18.047 19.484 -6.445 1 89.81 139 GLY A CA 1
ATOM 1013 C C . GLY A 1 139 ? -16.922 19.25 -7.438 1 89.81 139 GLY A C 1
ATOM 1014 O O . GLY A 1 139 ? -16.828 18.188 -8.047 1 89.81 139 GLY A O 1
ATOM 1015 N N . TYR A 1 140 ? -16.125 20.219 -7.566 1 91.88 140 TYR A N 1
ATOM 1016 C CA . TYR A 1 140 ? -14.984 20.141 -8.477 1 91.88 140 TYR A CA 1
ATOM 1017 C C . TYR A 1 140 ? -14.047 19.016 -8.078 1 91.88 140 TYR A C 1
ATOM 1019 O O . TYR A 1 140 ? -13.625 18.219 -8.922 1 91.88 140 TYR A O 1
ATOM 1027 N N . ARG A 1 141 ? -13.773 18.859 -6.828 1 92.81 141 ARG A N 1
ATOM 1028 C CA . ARG A 1 141 ? -12.867 17.828 -6.34 1 92.81 141 ARG A CA 1
ATOM 1029 C C . ARG A 1 141 ? -13.461 16.438 -6.535 1 92.81 141 ARG A C 1
ATOM 1031 O O . ARG A 1 141 ? -12.742 15.492 -6.855 1 92.81 141 ARG A O 1
ATOM 1038 N N . THR A 1 142 ? -14.695 16.344 -6.332 1 93.69 142 THR A N 1
ATOM 1039 C CA . THR A 1 142 ? -15.383 15.078 -6.551 1 93.69 142 THR A CA 1
ATOM 1040 C C . THR A 1 142 ? -15.312 14.68 -8.023 1 93.69 142 THR A C 1
ATOM 1042 O O . THR A 1 142 ? -15.094 13.508 -8.336 1 93.69 142 THR A O 1
ATOM 1045 N N . GLU A 1 143 ? -15.516 15.625 -8.844 1 95.19 143 GLU A N 1
ATOM 1046 C CA . GLU A 1 143 ? -15.43 15.367 -10.281 1 95.19 143 GLU A CA 1
ATOM 1047 C C . GLU A 1 143 ? -14.031 14.898 -10.672 1 95.19 143 GLU A C 1
ATOM 1049 O O . GLU A 1 143 ? -13.883 13.953 -11.445 1 95.19 143 GLU A O 1
ATOM 1054 N N . LEU A 1 144 ? -13.078 15.539 -10.164 1 96.12 144 LEU A N 1
ATOM 1055 C CA . LEU A 1 144 ? -11.703 15.164 -10.461 1 96.12 144 LEU A CA 1
ATOM 1056 C C . LEU A 1 144 ? -11.422 13.734 -10 1 96.12 144 LEU A C 1
ATOM 1058 O O . LEU A 1 144 ? -10.75 12.977 -10.703 1 96.12 144 LEU A O 1
ATOM 1062 N N . TYR A 1 145 ? -11.922 13.461 -8.859 1 96.75 145 TYR A N 1
ATOM 1063 C CA . TYR A 1 145 ? -11.727 12.102 -8.344 1 96.75 145 TYR A CA 1
ATOM 1064 C C . TYR A 1 145 ? -12.383 11.078 -9.258 1 96.75 145 TYR A C 1
ATOM 1066 O O . TYR A 1 145 ? -11.805 10.023 -9.547 1 96.75 145 TYR A O 1
ATOM 1074 N N . PHE A 1 146 ? -13.555 11.383 -9.734 1 97.25 146 PHE A N 1
ATOM 1075 C CA . PHE A 1 146 ? -14.273 10.477 -10.633 1 97.25 146 PHE A CA 1
ATOM 1076 C C . PHE A 1 146 ? -13.523 10.312 -11.945 1 97.25 146 PHE A C 1
ATOM 1078 O O . PHE A 1 146 ? -13.445 9.211 -12.492 1 97.25 146 PHE A O 1
ATOM 1085 N N . VAL A 1 147 ? -13.039 11.383 -12.438 1 97.94 147 VAL A N 1
ATOM 1086 C CA . VAL A 1 147 ? -12.242 11.312 -13.656 1 97.94 147 VAL A CA 1
ATOM 1087 C C . VAL A 1 147 ? -11.023 10.414 -13.43 1 97.94 147 VAL A C 1
ATOM 1089 O O . VAL A 1 147 ? -10.695 9.578 -14.273 1 97.94 147 VAL A O 1
ATOM 1092 N N . MET A 1 148 ? -10.406 10.609 -12.266 1 97.75 148 MET A N 1
ATOM 1093 C CA . MET A 1 148 ? -9.234 9.797 -11.953 1 97.75 148 MET A CA 1
ATOM 1094 C C . MET A 1 148 ? -9.609 8.32 -11.836 1 97.75 148 MET A C 1
ATOM 1096 O O . MET A 1 148 ? -8.82 7.449 -12.188 1 97.75 148 MET A O 1
ATOM 1100 N N . MET A 1 149 ? -10.766 8.031 -11.312 1 98 149 MET A N 1
ATOM 1101 C CA . MET A 1 149 ? -11.242 6.656 -11.242 1 98 149 MET A CA 1
ATOM 1102 C C . MET A 1 149 ? -11.391 6.059 -12.633 1 98 149 MET A C 1
ATOM 1104 O O . MET A 1 149 ? -10.938 4.938 -12.883 1 98 149 MET A O 1
ATOM 1108 N N . LEU A 1 150 ? -11.969 6.812 -13.555 1 98.19 150 LEU A N 1
ATOM 1109 C CA . LEU A 1 150 ? -12.164 6.348 -14.922 1 98.19 150 LEU A CA 1
ATOM 1110 C C . LEU A 1 150 ? -10.82 6.125 -15.617 1 98.19 150 LEU A C 1
ATOM 1112 O O . LEU A 1 150 ? -10.633 5.117 -16.297 1 98.19 150 LEU A O 1
ATOM 1116 N N . LEU A 1 151 ? -9.953 7.047 -15.422 1 98.5 151 LEU A N 1
ATOM 1117 C CA . LEU A 1 151 ? -8.617 6.895 -15.992 1 98.5 151 LEU A CA 1
ATOM 1118 C C . LEU A 1 151 ? -7.914 5.672 -15.414 1 98.5 151 LEU A C 1
ATOM 1120 O O . LEU A 1 151 ? -7.203 4.965 -16.125 1 98.5 151 LEU A O 1
ATOM 1124 N N . SER A 1 152 ? -8.117 5.461 -14.094 1 98.62 152 SER A N 1
ATOM 1125 C CA . SER A 1 152 ? -7.535 4.289 -13.445 1 98.62 152 SER A CA 1
ATOM 1126 C C . SER A 1 152 ? -8.07 2.998 -14.062 1 98.62 152 SER A C 1
ATOM 1128 O O . SER A 1 152 ? -7.316 2.055 -14.297 1 98.62 152 SER A O 1
ATOM 1130 N N . ILE A 1 153 ? -9.336 2.963 -14.32 1 97.88 153 ILE A N 1
ATOM 1131 C CA . ILE A 1 153 ? -9.938 1.819 -15 1 97.88 153 ILE A CA 1
ATOM 1132 C C . ILE A 1 153 ? -9.289 1.634 -16.375 1 97.88 153 ILE A C 1
ATOM 1134 O O . ILE A 1 153 ? -8.914 0.52 -16.734 1 97.88 153 ILE A O 1
ATOM 1138 N N . GLY A 1 154 ? -9.164 2.715 -17.141 1 98.31 154 GLY A N 1
ATOM 1139 C CA . GLY A 1 154 ? -8.516 2.668 -18.438 1 98.31 154 GLY A CA 1
ATOM 1140 C C . GLY A 1 154 ? -7.102 2.131 -18.375 1 98.31 154 GLY A C 1
ATOM 1141 O O . GLY A 1 154 ? -6.695 1.339 -19.234 1 98.31 154 GLY A O 1
ATOM 1142 N N . ILE A 1 155 ? -6.367 2.496 -17.391 1 98.5 155 ILE A N 1
ATOM 1143 C CA . ILE A 1 155 ? -4.984 2.062 -17.219 1 98.5 155 ILE A CA 1
ATOM 1144 C C . ILE A 1 155 ? -4.945 0.555 -16.969 1 98.5 155 ILE A C 1
ATOM 1146 O O . ILE A 1 155 ? -4.141 -0.158 -17.578 1 98.5 155 ILE A O 1
ATOM 1150 N N . VAL A 1 156 ? -5.816 0.086 -16.109 1 97.44 156 VAL A N 1
ATOM 1151 C CA . VAL A 1 156 ? -5.836 -1.335 -15.773 1 97.44 156 VAL A CA 1
ATOM 1152 C C . VAL A 1 156 ? -6.234 -2.146 -17 1 97.44 156 VAL A C 1
ATOM 1154 O O . VAL A 1 156 ? -5.629 -3.182 -17.297 1 97.44 156 VAL A O 1
ATOM 1157 N N . ILE A 1 157 ? -7.176 -1.696 -17.75 1 95.81 157 ILE A N 1
ATOM 1158 C CA . ILE A 1 157 ? -7.617 -2.387 -18.953 1 95.81 157 ILE A CA 1
ATOM 1159 C C . ILE A 1 157 ? -6.492 -2.396 -20 1 95.81 157 ILE A C 1
ATOM 1161 O O . ILE A 1 157 ? -6.223 -3.426 -20.609 1 95.81 157 ILE A O 1
ATOM 1165 N N . ALA A 1 158 ? -5.871 -1.264 -20.203 1 97.94 158 ALA A N 1
ATOM 1166 C CA . ALA A 1 158 ? -4.766 -1.165 -21.156 1 97.94 158 ALA A CA 1
ATOM 1167 C C . ALA A 1 158 ? -3.625 -2.102 -20.766 1 97.94 158 ALA A C 1
ATOM 1169 O O . ALA A 1 158 ? -3.033 -2.756 -21.641 1 97.94 158 ALA A O 1
ATOM 1170 N N . ALA A 1 159 ? -3.359 -2.121 -19.516 1 97.06 159 ALA A N 1
ATOM 1171 C CA . ALA A 1 159 ? -2.295 -3 -19.031 1 97.06 159 ALA A CA 1
ATOM 1172 C C . ALA A 1 159 ? -2.656 -4.465 -19.25 1 97.06 159 ALA A C 1
ATOM 1174 O O . ALA A 1 159 ? -1.812 -5.27 -19.656 1 97.06 159 ALA A O 1
ATOM 1175 N N . ALA A 1 160 ? -3.854 -4.836 -18.969 1 93 160 ALA A N 1
ATOM 1176 C CA . ALA A 1 160 ? -4.316 -6.203 -19.188 1 93 160 ALA A CA 1
ATOM 1177 C C . ALA A 1 160 ? -4.254 -6.566 -20.672 1 93 160 ALA A C 1
ATOM 1179 O O . ALA A 1 160 ? -3.848 -7.676 -21.031 1 93 160 ALA A O 1
ATOM 1180 N N . TRP A 1 161 ? -4.684 -5.645 -21.484 1 94.75 161 TRP A N 1
ATOM 1181 C CA . TRP A 1 161 ? -4.629 -5.848 -22.922 1 94.75 161 TRP A CA 1
ATOM 1182 C C . TRP A 1 161 ? -3.193 -6.066 -23.391 1 94.75 161 TRP A C 1
ATOM 1184 O O . TRP A 1 161 ? -2.92 -6.984 -24.156 1 94.75 161 TRP A O 1
ATOM 1194 N N . LEU A 1 162 ? -2.293 -5.25 -22.906 1 96.25 162 LEU A N 1
ATOM 1195 C CA . LEU A 1 162 ? -0.888 -5.387 -23.281 1 96.25 162 LEU A CA 1
ATOM 1196 C C . LEU A 1 162 ? -0.339 -6.734 -22.828 1 96.25 162 LEU A C 1
ATOM 1198 O O . LEU A 1 162 ? 0.394 -7.395 -23.562 1 96.25 162 LEU A O 1
ATOM 1202 N N . SER A 1 163 ? -0.657 -7.055 -21.594 1 93.62 163 SER A N 1
ATOM 1203 C CA . SER A 1 163 ? -0.211 -8.344 -21.078 1 93.62 163 SER A CA 1
ATOM 1204 C C . SER A 1 163 ? -0.667 -9.492 -21.984 1 93.62 163 SER A C 1
ATOM 1206 O O . SER A 1 163 ? 0.124 -10.367 -22.328 1 93.62 163 SER A O 1
ATOM 1208 N N . HIS A 1 164 ? -1.854 -9.469 -22.391 1 91.94 164 HIS A N 1
ATOM 1209 C CA . HIS A 1 164 ? -2.414 -10.5 -23.266 1 91.94 164 HIS A CA 1
ATOM 1210 C C . HIS A 1 164 ? -1.691 -10.555 -24.594 1 91.94 164 HIS A C 1
ATOM 1212 O O . HIS A 1 164 ? -1.462 -11.633 -25.141 1 91.94 164 HIS A O 1
ATOM 1218 N N . GLN A 1 165 ? -1.368 -9.414 -25.141 1 95.56 165 GLN A N 1
ATOM 1219 C CA . GLN A 1 165 ? -0.684 -9.336 -26.422 1 95.56 165 GLN A CA 1
ATOM 1220 C C . GLN A 1 165 ? 0.738 -9.883 -26.328 1 95.56 165 GLN A C 1
ATOM 1222 O O . GLN A 1 165 ? 1.279 -10.398 -27.297 1 95.56 165 GLN A O 1
ATOM 1227 N N . LEU A 1 166 ? 1.285 -9.805 -25.172 1 95.69 166 LEU A N 1
ATOM 1228 C CA . LEU A 1 166 ? 2.701 -10.117 -25.016 1 95.69 166 LEU A CA 1
ATOM 1229 C C . LEU A 1 166 ? 2.893 -11.562 -24.562 1 95.69 166 LEU A C 1
ATOM 1231 O O . LEU A 1 166 ? 3.996 -12.109 -24.656 1 95.69 166 LEU A O 1
ATOM 1235 N N . ILE A 1 167 ? 1.857 -12.172 -24.109 1 92.31 167 ILE A N 1
ATOM 1236 C CA . ILE A 1 167 ? 1.949 -13.5 -23.531 1 92.31 167 ILE A CA 1
ATOM 1237 C C . ILE A 1 167 ? 2.518 -14.484 -24.562 1 92.31 167 ILE A C 1
ATOM 1239 O O . ILE A 1 167 ? 3.445 -15.234 -24.25 1 92.31 167 ILE A O 1
ATOM 1243 N N . PRO A 1 168 ? 2.021 -14.539 -25.859 1 93.38 168 PRO A N 1
ATOM 1244 C CA . PRO A 1 168 ? 2.541 -15.5 -26.828 1 93.38 168 PRO A CA 1
ATOM 1245 C C . PRO A 1 168 ? 4.023 -15.297 -27.125 1 93.38 168 PRO A C 1
ATOM 1247 O O . PRO A 1 168 ? 4.734 -16.25 -27.438 1 93.38 168 PRO A O 1
ATOM 1250 N N . ARG A 1 169 ? 4.484 -14.148 -26.953 1 94.38 169 ARG A N 1
ATOM 1251 C CA . ARG A 1 169 ? 5.863 -13.828 -27.312 1 94.38 169 ARG A CA 1
ATOM 1252 C C . ARG A 1 169 ? 6.789 -13.969 -26.109 1 94.38 169 ARG A C 1
ATOM 1254 O O . ARG A 1 169 ? 7.918 -14.445 -26.234 1 94.38 169 ARG A O 1
ATOM 1261 N N . LEU A 1 170 ? 6.34 -13.578 -24.875 1 93.12 170 LEU A N 1
ATOM 1262 C CA . LEU A 1 170 ? 7.254 -13.406 -23.75 1 93.12 170 LEU A CA 1
ATOM 1263 C C . LEU A 1 170 ? 6.902 -14.367 -22.609 1 93.12 170 LEU A C 1
ATOM 1265 O O . LEU A 1 170 ? 7.672 -14.516 -21.656 1 93.12 170 LEU A O 1
ATOM 1269 N N . GLY A 1 171 ? 5.836 -15.055 -22.75 1 89.88 171 GLY A N 1
ATOM 1270 C CA . GLY A 1 171 ? 5.348 -15.852 -21.641 1 89.88 171 GLY A CA 1
ATOM 1271 C C . GLY A 1 171 ? 4.574 -15.039 -20.609 1 89.88 171 GLY A C 1
ATOM 1272 O O . GLY A 1 171 ? 4.641 -13.812 -20.609 1 89.88 171 GLY A O 1
ATOM 1273 N N . ARG A 1 172 ? 3.898 -15.664 -19.75 1 85.31 172 ARG A N 1
ATOM 1274 C CA . ARG A 1 172 ? 2.967 -15.023 -18.828 1 85.31 172 ARG A CA 1
ATOM 1275 C C . ARG A 1 172 ? 3.707 -14.133 -17.828 1 85.31 172 ARG A C 1
ATOM 1277 O O . ARG A 1 172 ? 3.295 -13 -17.578 1 85.31 172 ARG A O 1
ATOM 1284 N N . GLY A 1 173 ? 4.738 -14.625 -17.25 1 84.19 173 GLY A N 1
ATOM 1285 C CA . GLY A 1 173 ? 5.488 -13.891 -16.234 1 84.19 173 GLY A CA 1
ATOM 1286 C C . GLY A 1 173 ? 6.07 -12.594 -16.75 1 84.19 173 GLY A C 1
ATOM 1287 O O . GLY A 1 173 ? 5.859 -11.531 -16.156 1 84.19 173 GLY A O 1
ATOM 1288 N N . ASN A 1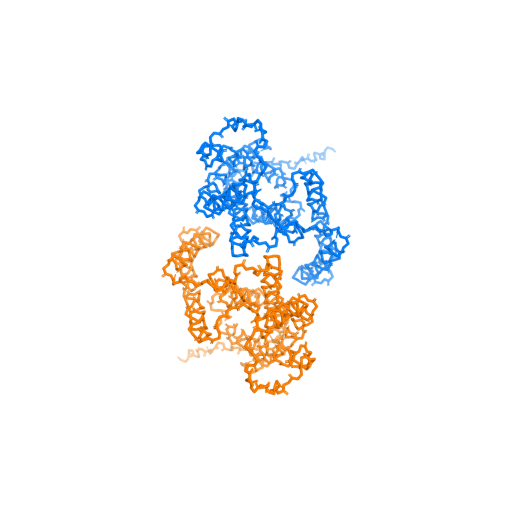 174 ? 6.789 -12.672 -17.828 1 88.94 174 ASN A N 1
ATOM 1289 C CA . ASN A 1 174 ? 7.391 -11.477 -18.422 1 88.94 174 ASN A CA 1
ATOM 1290 C C . ASN A 1 174 ? 6.332 -10.516 -18.938 1 88.94 174 ASN A C 1
ATOM 1292 O O . ASN A 1 174 ? 6.488 -9.297 -18.844 1 88.94 174 ASN A O 1
ATOM 1296 N N . ALA A 1 175 ? 5.316 -11.094 -19.484 1 93 175 ALA A N 1
ATOM 1297 C CA . ALA A 1 175 ? 4.227 -10.258 -19.984 1 93 175 ALA A CA 1
ATOM 1298 C C . ALA A 1 175 ? 3.6 -9.438 -18.859 1 93 175 ALA A C 1
ATOM 1300 O O . ALA A 1 175 ? 3.348 -8.242 -19.016 1 93 175 ALA A O 1
ATOM 1301 N N . MET A 1 176 ? 3.408 -10.031 -17.766 1 89.06 176 MET A N 1
ATOM 1302 C CA . MET A 1 176 ? 2.818 -9.344 -16.609 1 89.06 176 MET A CA 1
ATOM 1303 C C . MET A 1 176 ? 3.75 -8.258 -16.094 1 89.06 176 MET A C 1
ATOM 1305 O O . MET A 1 176 ? 3.295 -7.191 -15.68 1 89.06 176 MET A O 1
ATOM 1309 N N . MET A 1 177 ? 4.98 -8.555 -16.109 1 88.56 177 MET A N 1
ATOM 1310 C CA . MET A 1 177 ? 5.957 -7.574 -15.633 1 88.56 177 MET A CA 1
ATOM 1311 C C . MET A 1 177 ? 5.949 -6.328 -16.516 1 88.56 177 MET A C 1
ATOM 1313 O O . MET A 1 177 ? 5.895 -5.207 -16 1 88.56 177 MET A O 1
ATOM 1317 N N . TRP A 1 178 ? 5.996 -6.531 -17.734 1 92.31 178 TRP A N 1
ATOM 1318 C CA . TRP A 1 178 ? 5.992 -5.402 -18.656 1 92.31 178 TRP A CA 1
ATOM 1319 C C . TRP A 1 178 ? 4.672 -4.645 -18.594 1 92.31 178 TRP A C 1
ATOM 1321 O O . TRP A 1 178 ? 4.648 -3.414 -18.672 1 92.31 178 TRP A O 1
ATOM 1331 N N . ALA A 1 179 ? 3.605 -5.383 -18.438 1 95.19 179 ALA A N 1
ATOM 1332 C CA . ALA A 1 179 ? 2.297 -4.75 -18.312 1 95.19 179 ALA A CA 1
ATOM 1333 C C . ALA A 1 179 ? 2.223 -3.895 -17.047 1 95.19 179 ALA A C 1
ATOM 1335 O O . ALA A 1 179 ? 1.648 -2.803 -17.062 1 95.19 179 ALA A O 1
ATOM 1336 N N . THR A 1 180 ? 2.752 -4.391 -16.016 1 92.94 180 THR A N 1
ATOM 1337 C CA . THR A 1 180 ? 2.771 -3.641 -14.758 1 92.94 180 THR A CA 1
ATOM 1338 C C . THR A 1 180 ? 3.607 -2.371 -14.898 1 92.94 180 THR A C 1
ATOM 1340 O O . THR A 1 180 ? 3.195 -1.297 -14.461 1 92.94 180 THR A O 1
ATOM 1343 N N . LEU A 1 181 ? 4.781 -2.506 -15.531 1 92.5 181 LEU A N 1
ATOM 1344 C CA . LEU A 1 181 ? 5.633 -1.347 -15.773 1 92.5 181 LEU A CA 1
ATOM 1345 C C . LEU A 1 181 ? 4.91 -0.31 -16.625 1 92.5 181 LEU A C 1
ATOM 1347 O O . LEU A 1 181 ? 5 0.891 -16.359 1 92.5 181 LEU A O 1
ATOM 1351 N N . PHE A 1 182 ? 4.246 -0.836 -17.578 1 96.38 182 PHE A N 1
ATOM 1352 C CA . PHE A 1 182 ? 3.453 0.025 -18.453 1 96.38 182 PHE A CA 1
ATOM 1353 C C . PHE A 1 182 ? 2.367 0.743 -17.656 1 96.38 182 PHE A C 1
ATOM 1355 O O . PHE A 1 182 ? 2.158 1.946 -17.828 1 96.38 182 PHE A O 1
ATOM 1362 N N . ALA A 1 183 ? 1.674 0.061 -16.797 1 97.06 183 ALA A N 1
ATOM 1363 C CA . ALA A 1 183 ? 0.618 0.646 -15.977 1 97.06 183 ALA A CA 1
ATOM 1364 C C . ALA A 1 183 ? 1.173 1.736 -15.062 1 97.06 183 ALA A C 1
ATOM 1366 O O . ALA A 1 183 ? 0.568 2.801 -14.922 1 97.06 183 ALA A O 1
ATOM 1367 N N . VAL A 1 184 ? 2.303 1.486 -14.477 1 94.69 184 VAL A N 1
ATOM 1368 C CA . VAL A 1 184 ? 2.936 2.443 -13.578 1 94.69 184 VAL A CA 1
ATOM 1369 C C . VAL A 1 184 ? 3.334 3.697 -14.352 1 94.69 184 VAL A C 1
ATOM 1371 O O . VAL A 1 184 ? 3.109 4.816 -13.891 1 94.69 184 VAL A O 1
ATOM 1374 N N . ALA A 1 185 ? 3.943 3.533 -15.523 1 95.56 185 ALA A N 1
ATOM 1375 C CA . ALA A 1 185 ? 4.328 4.668 -16.359 1 95.56 185 ALA A CA 1
ATOM 1376 C C . ALA A 1 185 ? 3.115 5.516 -16.734 1 95.56 185 ALA A C 1
ATOM 1378 O O . ALA A 1 185 ? 3.158 6.746 -16.641 1 95.56 185 ALA A O 1
ATOM 1379 N N . LEU A 1 186 ? 2.055 4.82 -17.047 1 97.5 186 LEU A N 1
ATOM 1380 C CA . LEU A 1 186 ? 0.833 5.535 -17.406 1 97.5 186 LEU A CA 1
ATOM 1381 C C . LEU A 1 186 ? 0.267 6.277 -16.203 1 97.5 186 LEU A C 1
ATOM 1383 O O . LEU A 1 186 ? -0.217 7.406 -16.328 1 97.5 186 LEU A O 1
ATOM 1387 N N . MET A 1 187 ? 0.302 5.625 -15.055 1 96.75 187 MET A N 1
ATOM 1388 C CA . MET A 1 187 ? -0.184 6.25 -13.828 1 96.75 187 MET A CA 1
ATOM 1389 C C . MET A 1 187 ? 0.602 7.52 -13.516 1 96.75 187 MET A C 1
ATOM 1391 O O . MET A 1 187 ? 0.019 8.539 -13.148 1 96.75 187 MET A O 1
ATOM 1395 N N . LEU A 1 188 ? 1.901 7.469 -13.734 1 93.94 188 LEU A N 1
ATOM 1396 C CA . LEU A 1 188 ? 2.754 8.625 -13.492 1 93.94 188 LEU A CA 1
ATOM 1397 C C . LEU A 1 188 ? 2.43 9.758 -14.461 1 93.94 188 LEU A C 1
ATOM 1399 O O . LEU A 1 188 ? 2.367 10.922 -14.062 1 93.94 188 LEU A O 1
ATOM 1403 N N . VAL A 1 189 ? 2.205 9.422 -15.68 1 96.25 189 VAL A N 1
ATOM 1404 C CA . VAL A 1 189 ? 1.867 10.414 -16.703 1 96.25 189 VAL A CA 1
ATOM 1405 C C . VAL A 1 189 ? 0.527 11.062 -16.359 1 96.25 189 VAL A C 1
ATOM 1407 O O . VAL A 1 189 ? 0.399 12.289 -16.391 1 96.25 189 VAL A O 1
ATOM 1410 N N . VAL A 1 190 ? -0.449 10.25 -15.969 1 97.06 190 VAL A N 1
ATOM 1411 C CA . VAL A 1 190 ? -1.782 10.75 -15.648 1 97.06 190 VAL A CA 1
ATOM 1412 C C . VAL A 1 190 ? -1.715 11.656 -14.422 1 97.06 190 VAL A C 1
ATOM 1414 O O . VAL A 1 190 ? -2.34 12.719 -14.391 1 97.06 190 VAL A O 1
ATOM 1417 N N . CYS A 1 191 ? -0.982 11.242 -13.445 1 95.25 191 CYS A N 1
ATOM 1418 C CA . CYS A 1 191 ? -0.834 12.062 -12.25 1 95.25 191 CYS A CA 1
ATOM 1419 C C . CYS A 1 191 ? -0.202 13.406 -12.586 1 95.25 191 CYS A C 1
ATOM 1421 O O . CYS A 1 191 ? -0.56 14.43 -11.992 1 95.25 191 CYS A O 1
ATOM 1423 N N . ALA A 1 192 ? 0.759 13.422 -13.555 1 93.25 192 ALA A N 1
ATOM 1424 C CA . ALA A 1 192 ? 1.448 14.648 -13.945 1 93.25 192 ALA A CA 1
ATOM 1425 C C . ALA A 1 192 ? 0.522 15.57 -14.727 1 93.25 192 ALA A C 1
ATOM 1427 O O . ALA A 1 192 ? 0.634 16.797 -14.641 1 93.25 192 ALA A O 1
ATOM 1428 N N . LEU A 1 193 ? -0.426 15.016 -15.406 1 95.38 193 LEU A N 1
ATOM 1429 C CA . LEU A 1 193 ? -1.273 15.797 -16.297 1 95.38 193 LEU A CA 1
ATOM 1430 C C . LEU A 1 193 ? -2.51 16.312 -15.562 1 95.38 193 LEU A C 1
ATOM 1432 O O . LEU A 1 193 ? -3.051 17.359 -15.906 1 95.38 193 LEU A O 1
ATOM 1436 N N . MET A 1 194 ? -2.959 15.641 -14.562 1 96.25 194 MET A N 1
ATOM 1437 C CA . MET A 1 194 ? -4.148 16.047 -13.82 1 96.25 194 MET A CA 1
ATOM 1438 C C . MET A 1 194 ? -3.867 17.281 -12.969 1 96.25 194 MET A C 1
ATOM 1440 O O . MET A 1 194 ? -2.76 17.453 -12.461 1 96.25 194 MET A O 1
ATOM 1444 N N . PRO A 1 195 ? -4.879 18.172 -12.766 1 94.19 195 PRO A N 1
ATOM 1445 C CA . PRO A 1 195 ? -4.672 19.375 -11.969 1 94.19 195 PRO A CA 1
ATOM 1446 C C . PRO A 1 195 ? -4.328 19.078 -10.516 1 94.19 195 PRO A C 1
ATOM 1448 O O . PRO A 1 195 ? -4.848 18.125 -9.938 1 94.19 195 PRO A O 1
ATOM 1451 N N . THR A 1 196 ? -3.486 19.891 -10.016 1 90.81 196 THR A N 1
ATOM 1452 C CA . THR A 1 196 ? -3.129 19.766 -8.609 1 90.81 196 THR A CA 1
ATOM 1453 C C . THR A 1 196 ? -4.078 20.578 -7.73 1 90.81 196 THR A C 1
ATOM 1455 O O . THR A 1 196 ? -4.387 21.734 -8.047 1 90.81 196 THR A O 1
ATOM 1458 N N . VAL A 1 197 ? -4.598 19.922 -6.719 1 87.5 197 VAL A N 1
ATOM 1459 C CA . VAL A 1 197 ? -5.465 20.562 -5.742 1 87.5 197 VAL A CA 1
ATOM 1460 C C . VAL A 1 197 ? -4.91 20.359 -4.336 1 87.5 197 VAL A C 1
ATOM 1462 O O . VAL A 1 197 ? -4.672 19.219 -3.924 1 87.5 197 VAL A O 1
ATOM 1465 N N . ASN A 1 198 ? -4.559 21.453 -3.691 1 86.06 198 ASN A N 1
ATOM 1466 C CA . ASN A 1 198 ? -4.129 21.375 -2.299 1 86.06 198 ASN A CA 1
ATOM 1467 C C . ASN A 1 198 ? -4.871 22.391 -1.431 1 86.06 198 ASN A C 1
ATOM 1469 O O . ASN A 1 198 ? -4.562 23.594 -1.463 1 86.06 198 ASN A O 1
ATOM 1473 N N . GLU A 1 199 ? -5.734 21.891 -0.633 1 85.94 199 GLU A N 1
ATOM 1474 C CA . GLU A 1 199 ? -6.539 22.766 0.213 1 85.94 199 GLU A CA 1
ATOM 1475 C C . GLU A 1 199 ? -6.281 22.484 1.692 1 85.94 199 GLU A C 1
ATOM 1477 O O . GLU A 1 199 ? -7.133 22.766 2.539 1 85.94 199 GLU A O 1
ATOM 1482 N N . VAL A 1 200 ? -5.184 21.875 1.94 1 88.06 200 VAL A N 1
ATOM 1483 C CA . VAL A 1 200 ? -4.828 21.625 3.334 1 88.06 200 VAL A CA 1
ATOM 1484 C C . VAL A 1 200 ? -4.379 22.922 3.992 1 88.06 200 VAL A C 1
ATOM 1486 O O . VAL A 1 200 ? -3.451 23.578 3.516 1 88.06 200 VAL A O 1
ATOM 1489 N N . PRO A 1 201 ? -5.07 23.203 5.039 1 83.88 201 PRO A N 1
ATOM 1490 C CA . PRO A 1 201 ? -4.652 24.438 5.723 1 83.88 201 PRO A CA 1
ATOM 1491 C C . PRO A 1 201 ? -3.219 24.359 6.246 1 83.88 201 PRO A C 1
ATOM 1493 O O . PRO A 1 201 ? -2.74 23.281 6.594 1 83.88 201 PRO A O 1
ATOM 1496 N N . GLU A 1 202 ? -2.57 25.469 6.336 1 79.69 202 GLU A N 1
ATOM 1497 C CA . GLU A 1 202 ? -1.167 25.562 6.73 1 79.69 202 GLU A CA 1
ATOM 1498 C C . GLU A 1 202 ? -0.958 25.047 8.148 1 79.69 202 GLU A C 1
ATOM 1500 O O . GLU A 1 202 ? 0.082 24.453 8.453 1 79.69 202 GLU A O 1
ATOM 1505 N N . HIS A 1 203 ? -1.972 25.219 9 1 81.81 203 HIS A N 1
ATOM 1506 C CA . HIS A 1 203 ? -1.761 24.875 10.406 1 81.81 203 HIS A CA 1
ATOM 1507 C C . HIS A 1 203 ? -2.469 23.578 10.766 1 81.81 203 HIS A C 1
ATOM 1509 O O . HIS A 1 203 ? -2.602 23.25 11.945 1 81.81 203 HIS A O 1
ATOM 1515 N N . PHE A 1 204 ? -2.889 2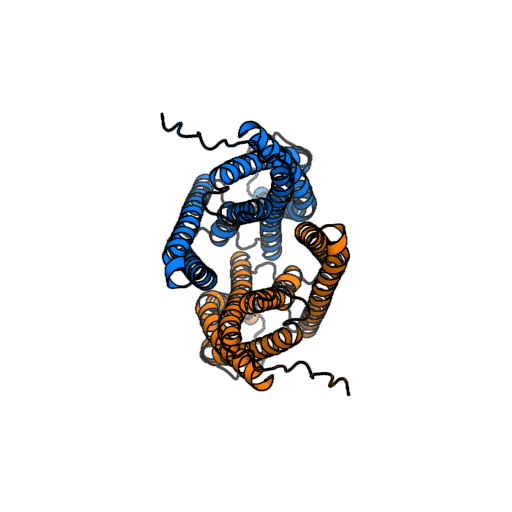2.922 9.773 1 89.12 204 PHE A N 1
ATOM 1516 C CA . PHE A 1 204 ? -3.506 21.641 10.055 1 89.12 204 PHE A CA 1
ATOM 1517 C C . PHE A 1 204 ? -2.457 20.609 10.469 1 89.12 204 PHE A C 1
ATOM 1519 O O . PHE A 1 204 ? -1.432 20.453 9.805 1 89.12 204 PHE A O 1
ATOM 1526 N N . PRO A 1 205 ? -2.686 19.906 11.562 1 90.56 205 PRO A N 1
ATOM 1527 C CA . PRO A 1 205 ? -1.674 18.969 12.062 1 90.56 205 PRO A CA 1
ATOM 1528 C C . PRO A 1 205 ? -1.341 17.875 11.055 1 90.56 205 PRO A C 1
ATOM 1530 O O . PRO A 1 205 ? -2.227 17.125 10.633 1 90.56 205 PRO A O 1
ATOM 1533 N N . ALA A 1 206 ? -0.094 17.734 10.742 1 92.12 206 ALA A N 1
ATOM 1534 C CA . ALA A 1 206 ? 0.384 16.828 9.711 1 92.12 206 ALA A CA 1
ATOM 1535 C C . ALA A 1 206 ? 0.145 15.375 10.109 1 92.12 206 ALA A C 1
ATOM 1537 O O . ALA A 1 206 ? -0.212 14.539 9.266 1 92.12 206 ALA A O 1
ATOM 1538 N N . ASP A 1 207 ? 0.338 15.031 11.32 1 91.75 207 ASP A N 1
ATOM 1539 C CA . ASP A 1 207 ? 0.157 13.664 11.797 1 91.75 207 ASP A CA 1
ATOM 1540 C C . ASP A 1 207 ? -1.304 13.234 11.688 1 91.75 207 ASP A C 1
ATOM 1542 O O . ASP A 1 207 ? -1.593 12.07 11.383 1 91.75 207 ASP A O 1
ATOM 1546 N N . LEU A 1 208 ? -2.186 14.172 12.008 1 92.56 208 LEU A N 1
ATOM 1547 C CA . LEU A 1 208 ? -3.611 13.875 11.906 1 92.56 208 LEU A CA 1
ATOM 1548 C C . LEU A 1 208 ? -3.996 13.555 10.461 1 92.56 208 LEU A C 1
ATOM 1550 O O . LEU A 1 208 ? -4.734 12.602 10.211 1 92.56 208 LEU A O 1
ATOM 1554 N N . LEU A 1 209 ? -3.51 14.375 9.578 1 94.25 209 LEU A N 1
ATOM 1555 C CA . LEU A 1 209 ? -3.787 14.133 8.164 1 94.25 209 LEU A CA 1
ATOM 1556 C C . LEU A 1 209 ? -3.27 12.758 7.742 1 94.25 209 LEU A C 1
ATOM 1558 O O . LEU A 1 209 ? -3.977 12.008 7.066 1 94.25 209 LEU A O 1
ATOM 1562 N N . TRP A 1 210 ? -2.08 12.43 8.109 1 93.88 210 TRP A N 1
ATOM 1563 C CA . TRP A 1 210 ? -1.463 11.148 7.781 1 93.88 210 TRP A CA 1
ATOM 1564 C C . TRP A 1 210 ? -2.305 9.992 8.305 1 93.88 210 TRP A C 1
ATOM 1566 O O . TRP A 1 210 ? -2.633 9.07 7.555 1 93.88 210 TRP A O 1
ATOM 1576 N N . ARG A 1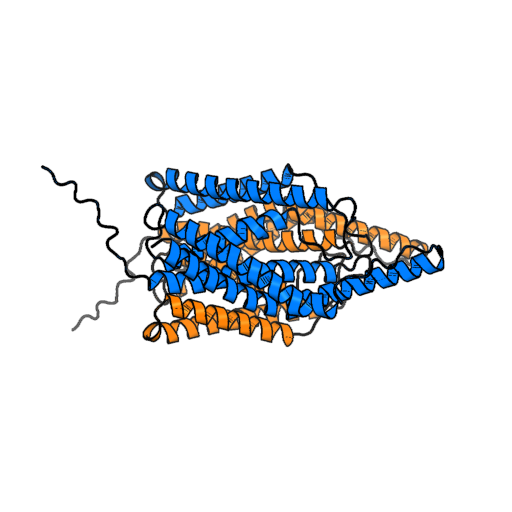 211 ? -2.656 10.031 9.531 1 93.94 211 ARG A N 1
ATOM 1577 C CA . ARG A 1 211 ? -3.406 8.953 10.164 1 93.94 211 ARG A CA 1
ATOM 1578 C C . ARG A 1 211 ? -4.777 8.789 9.516 1 93.94 211 ARG A C 1
ATOM 1580 O O . ARG A 1 211 ? -5.266 7.668 9.352 1 93.94 211 ARG A O 1
ATOM 1587 N N . PHE A 1 212 ? -5.379 9.938 9.25 1 96.25 212 PHE A N 1
ATOM 1588 C CA . PHE A 1 212 ? -6.68 9.875 8.594 1 96.25 212 PHE A CA 1
ATOM 1589 C C . PHE A 1 212 ? -6.566 9.203 7.23 1 96.25 212 PHE A C 1
ATOM 1591 O O . PHE A 1 212 ? -7.355 8.312 6.902 1 96.25 212 PHE A O 1
ATOM 1598 N N . ARG A 1 213 ? -5.617 9.602 6.434 1 96.56 213 ARG A N 1
ATOM 1599 C CA . ARG A 1 213 ? -5.465 9.078 5.082 1 96.56 213 ARG A CA 1
ATOM 1600 C C . ARG A 1 213 ? -5.125 7.59 5.105 1 96.56 213 ARG A C 1
ATOM 1602 O O . ARG A 1 213 ? -5.684 6.809 4.332 1 96.56 213 ARG A O 1
ATOM 1609 N N . ILE A 1 214 ? -4.273 7.18 5.996 1 95.88 214 ILE A N 1
ATOM 1610 C CA . ILE A 1 214 ? -3.916 5.77 6.086 1 95.88 214 ILE A CA 1
ATOM 1611 C C . ILE A 1 214 ? -5.125 4.961 6.551 1 95.88 214 ILE A C 1
ATOM 1613 O O . ILE A 1 214 ? -5.363 3.854 6.059 1 95.88 214 ILE A O 1
ATOM 1617 N N . SER A 1 215 ? -5.855 5.488 7.488 1 96.25 215 SER A N 1
ATOM 1618 C CA . SER A 1 215 ? -7.055 4.789 7.945 1 96.25 215 SER A CA 1
ATOM 1619 C C . SER A 1 215 ? -8.086 4.676 6.828 1 96.25 215 SER A C 1
ATOM 1621 O O . SER A 1 215 ? -8.805 3.676 6.734 1 96.25 215 SER A O 1
ATOM 1623 N N . SER A 1 216 ? -8.203 5.715 6.027 1 97.06 216 SER A N 1
ATOM 1624 C CA . SER A 1 216 ? -9.125 5.699 4.898 1 97.06 216 SER A CA 1
ATOM 1625 C C . SER A 1 216 ? -8.742 4.629 3.881 1 97.06 216 SER A C 1
ATOM 1627 O O . SER A 1 216 ? -9.578 3.836 3.453 1 97.06 216 SER A O 1
ATOM 1629 N N . PHE A 1 217 ? -7.488 4.598 3.514 1 96.81 217 PHE A N 1
ATOM 1630 C CA . PHE A 1 217 ? -7.012 3.555 2.613 1 96.81 217 PHE A CA 1
ATOM 1631 C C . PHE A 1 217 ? -7.211 2.176 3.227 1 96.81 217 PHE A C 1
ATOM 1633 O O . PHE A 1 217 ? -7.602 1.232 2.535 1 96.81 217 PHE A O 1
ATOM 1640 N N . GLY A 1 218 ? -6.879 2.08 4.52 1 96.5 218 GLY A N 1
ATOM 1641 C CA . GLY A 1 218 ? -7.082 0.822 5.223 1 96.5 218 GLY A CA 1
ATOM 1642 C C . GLY A 1 218 ? -8.516 0.341 5.184 1 96.5 218 GLY A C 1
ATOM 1643 O O . GLY A 1 218 ? -8.773 -0.854 5.02 1 96.5 218 GLY A O 1
ATOM 1644 N N . THR A 1 219 ? -9.422 1.243 5.312 1 97.12 219 THR A N 1
ATOM 1645 C CA . THR A 1 219 ? -10.836 0.904 5.281 1 97.12 219 THR A CA 1
ATOM 1646 C C . THR A 1 219 ? -11.227 0.318 3.928 1 97.12 219 THR A C 1
ATOM 1648 O O . THR A 1 219 ? -11.914 -0.703 3.861 1 97.12 219 THR A O 1
ATOM 1651 N N . HIS A 1 220 ? -10.766 0.944 2.924 1 97.81 220 HIS A N 1
ATOM 1652 C CA . HIS A 1 220 ? -11.07 0.447 1.588 1 97.81 220 HIS A CA 1
ATOM 1653 C C . HIS A 1 220 ? -10.391 -0.894 1.33 1 97.81 220 HIS A C 1
ATOM 1655 O O . HIS A 1 220 ? -10.969 -1.769 0.676 1 97.81 220 HIS A O 1
ATOM 1661 N N . LEU A 1 221 ? -9.195 -1.028 1.808 1 97 221 LEU A N 1
ATOM 1662 C CA . LEU A 1 221 ? -8.492 -2.297 1.651 1 97 221 LEU A CA 1
ATOM 1663 C C . LEU A 1 221 ? -9.242 -3.426 2.344 1 97 221 LEU A C 1
ATOM 1665 O O . LEU A 1 221 ? -9.398 -4.512 1.779 1 97 221 LEU A O 1
ATOM 1669 N N . VAL A 1 222 ? -9.688 -3.158 3.533 1 96.5 222 VAL A N 1
ATOM 1670 C CA . VAL A 1 222 ? -10.453 -4.145 4.289 1 96.5 222 VAL A CA 1
ATOM 1671 C C . VAL A 1 222 ? -11.734 -4.488 3.539 1 96.5 222 VAL A C 1
ATOM 1673 O O . VAL A 1 222 ? -12.07 -5.664 3.377 1 96.5 222 VAL A O 1
ATOM 1676 N N . LEU A 1 223 ? -12.406 -3.488 3.084 1 98.12 223 LEU A N 1
ATOM 1677 C CA . LEU A 1 223 ? -13.664 -3.668 2.377 1 98.12 223 LEU A CA 1
ATOM 1678 C C . LEU A 1 223 ? -13.492 -4.59 1.173 1 98.12 223 LEU A C 1
ATOM 1680 O O . LEU A 1 223 ? -14.172 -5.613 1.063 1 98.12 223 LEU A O 1
ATOM 1684 N N . TRP A 1 224 ? -12.594 -4.305 0.346 1 98.25 224 TRP A N 1
ATOM 1685 C CA . TRP A 1 224 ? -12.398 -5.059 -0.887 1 98.25 224 TRP A CA 1
ATOM 1686 C C . TRP A 1 224 ? -11.836 -6.445 -0.594 1 98.25 224 TRP A C 1
ATOM 1688 O O . TRP A 1 224 ? -12.172 -7.418 -1.279 1 98.25 224 TRP A O 1
ATOM 1698 N N . SER A 1 225 ? -10.93 -6.539 0.403 1 96.62 225 SER A N 1
ATOM 1699 C CA . SER A 1 225 ? -10.383 -7.84 0.769 1 96.62 225 SER A CA 1
ATOM 1700 C C . SER A 1 225 ? -11.484 -8.789 1.229 1 96.62 225 SER A C 1
ATOM 1702 O O . SER A 1 225 ? -11.523 -9.953 0.811 1 96.62 225 SER A O 1
ATOM 1704 N N . VAL A 1 226 ? -12.375 -8.32 2.053 1 96.88 226 VAL A N 1
ATOM 1705 C CA . VAL A 1 226 ? -13.461 -9.148 2.564 1 96.88 226 VAL A CA 1
ATOM 1706 C C . VAL A 1 226 ? -14.406 -9.516 1.428 1 96.88 226 VAL A C 1
ATOM 1708 O O . VAL A 1 226 ? -14.852 -10.664 1.328 1 96.88 226 VAL A O 1
ATOM 1711 N N . ILE A 1 227 ? -14.727 -8.586 0.548 1 98.12 227 ILE A N 1
ATOM 1712 C CA . ILE A 1 227 ? -15.57 -8.883 -0.601 1 98.12 227 ILE A CA 1
ATOM 1713 C C . ILE A 1 227 ? -14.945 -10.008 -1.423 1 98.12 227 ILE A C 1
ATOM 1715 O O . ILE A 1 227 ? -15.617 -10.984 -1.768 1 98.12 227 ILE A O 1
ATOM 1719 N N . GLY A 1 228 ? -13.734 -9.867 -1.727 1 97.19 228 GLY A N 1
ATOM 1720 C CA . GLY A 1 228 ? -13.047 -10.852 -2.549 1 97.19 228 GLY A CA 1
ATOM 1721 C C . GLY A 1 228 ? -13.031 -12.234 -1.928 1 97.19 228 GLY A C 1
ATOM 1722 O O . GLY A 1 228 ? -13.344 -13.227 -2.592 1 97.19 228 GLY A O 1
ATOM 1723 N N . VAL A 1 229 ? -12.656 -12.312 -0.668 1 94.44 229 VAL A N 1
ATOM 1724 C CA . VAL A 1 229 ? -12.523 -13.586 0.025 1 94.44 229 VAL A CA 1
ATOM 1725 C C . VAL A 1 229 ? -13.906 -14.227 0.198 1 94.44 229 VAL A C 1
ATOM 1727 O O . VAL A 1 229 ? -14.094 -15.398 -0.125 1 94.44 229 VAL A O 1
ATOM 1730 N N . ALA A 1 230 ? -14.852 -13.461 0.712 1 95.38 230 ALA A N 1
ATOM 1731 C CA . ALA A 1 230 ? -16.188 -13.992 0.985 1 95.38 230 ALA A CA 1
ATOM 1732 C C . ALA A 1 230 ? -16.891 -14.398 -0.306 1 95.38 230 ALA A C 1
ATOM 1734 O O . ALA A 1 230 ? -17.438 -15.5 -0.397 1 95.38 230 ALA A O 1
ATOM 1735 N N . PHE A 1 231 ? -16.859 -13.555 -1.296 1 97.12 231 PHE A N 1
ATOM 1736 C CA . PHE A 1 231 ? -17.516 -13.891 -2.553 1 97.12 231 PHE A CA 1
ATOM 1737 C C . PHE A 1 231 ? -16.828 -15.078 -3.217 1 97.12 231 PHE A C 1
ATOM 1739 O O . PHE A 1 231 ? -17.5 -15.953 -3.775 1 97.12 231 PHE A O 1
ATOM 1746 N N . GLY A 1 232 ? -15.531 -15.016 -3.244 1 94.19 232 GLY A N 1
ATOM 1747 C CA . GLY A 1 232 ? -14.812 -16.141 -3.814 1 94.19 232 GLY A CA 1
ATOM 1748 C C . GLY A 1 232 ? -15.219 -17.469 -3.205 1 94.19 232 GLY A C 1
ATOM 1749 O O . GLY A 1 232 ? -15.398 -18.453 -3.92 1 94.19 232 GLY A O 1
ATOM 1750 N N . ALA A 1 233 ? -15.32 -17.547 -1.912 1 90.94 233 ALA A N 1
ATOM 1751 C CA . ALA A 1 233 ? -15.734 -18.766 -1.215 1 90.94 233 ALA A CA 1
ATOM 1752 C C . ALA A 1 233 ? -17.156 -19.156 -1.608 1 90.94 233 ALA A C 1
ATOM 1754 O O . ALA A 1 233 ? -17.453 -20.344 -1.794 1 90.94 233 ALA A O 1
ATOM 1755 N N . LEU A 1 234 ? -18 -18.219 -1.763 1 92.56 234 LEU A N 1
ATOM 1756 C CA . LEU A 1 234 ? -19.391 -18.469 -2.104 1 92.56 234 LEU A CA 1
ATOM 1757 C C . LEU A 1 234 ? -19.516 -18.891 -3.564 1 92.56 234 LEU A C 1
ATOM 1759 O O . LEU A 1 234 ? -20.375 -19.719 -3.904 1 92.56 234 LEU A O 1
ATOM 1763 N N . ALA A 1 235 ? -18.75 -18.281 -4.363 1 91 235 ALA A N 1
ATOM 1764 C CA . ALA A 1 235 ? -18.797 -18.578 -5.793 1 91 235 ALA A CA 1
ATOM 1765 C C . ALA A 1 235 ? -18.312 -20 -6.074 1 91 235 ALA A C 1
ATOM 1767 O O . ALA A 1 235 ? -18.781 -20.656 -7.008 1 91 235 ALA A O 1
ATOM 1768 N N . GLU A 1 236 ? -17.375 -20.422 -5.355 1 85.88 236 GLU A N 1
ATOM 1769 C CA . GLU A 1 236 ? -16.844 -21.766 -5.516 1 85.88 236 GLU A CA 1
ATOM 1770 C C . GLU A 1 236 ? -17.891 -22.812 -5.199 1 85.88 236 GLU A C 1
ATOM 1772 O O . GLU A 1 236 ? -17.891 -23.906 -5.781 1 85.88 236 GLU A O 1
ATOM 1777 N N . ARG A 1 237 ? -18.766 -22.578 -4.379 1 80.06 237 ARG A N 1
ATOM 1778 C CA . ARG A 1 237 ? -19.797 -23.516 -3.969 1 80.06 237 ARG A CA 1
ATOM 1779 C C . ARG A 1 237 ? -20.969 -23.516 -4.945 1 80.06 237 ARG A C 1
ATOM 1781 O O . ARG A 1 237 ? -21.906 -24.297 -4.809 1 80.06 237 ARG A O 1
ATOM 1788 N N . THR A 1 238 ? -20.922 -22.625 -5.812 1 69.19 238 THR A N 1
ATOM 1789 C CA . THR A 1 238 ? -22.016 -22.578 -6.793 1 69.19 238 THR A CA 1
ATOM 1790 C C . THR A 1 238 ? -21.828 -23.672 -7.848 1 69.19 238 THR A C 1
ATOM 1792 O O . THR A 1 238 ? -20.766 -23.781 -8.453 1 69.19 238 THR A O 1
ATOM 1795 N N . PRO A 1 239 ? -22.672 -24.812 -7.777 1 58.12 239 PRO A N 1
ATOM 1796 C CA . PRO A 1 239 ? -22.594 -25.938 -8.711 1 58.12 239 PRO A CA 1
ATOM 1797 C C . PRO A 1 239 ? -22.344 -25.5 -10.148 1 58.12 239 PRO A C 1
ATOM 1799 O O . PRO A 1 239 ? -22.797 -24.422 -10.555 1 58.12 239 PRO A O 1
ATOM 1802 N N . ALA A 1 240 ? -21.219 -25.828 -10.688 1 52.28 240 ALA A N 1
ATOM 1803 C CA . ALA A 1 240 ? -21.016 -25.703 -12.125 1 52.28 240 ALA A CA 1
ATOM 1804 C C . ALA A 1 240 ? -22.328 -25.922 -12.875 1 52.28 240 ALA A C 1
ATOM 1806 O O . ALA A 1 240 ? -22.75 -27.062 -13.102 1 52.28 240 ALA A O 1
ATOM 1807 N N . THR A 1 241 ? -23.391 -25.625 -12.469 1 45.38 241 THR A N 1
ATOM 1808 C CA . THR A 1 241 ? -24.484 -26 -13.367 1 45.38 241 THR A CA 1
ATOM 1809 C C . THR A 1 241 ? -24.062 -25.828 -14.82 1 45.38 241 THR A C 1
ATOM 1811 O O . THR A 1 241 ? -23.156 -25.047 -15.125 1 45.38 241 THR A O 1
ATOM 1814 N N . GLY A 1 242 ? -24.609 -26.688 -15.836 1 41.31 242 GLY A N 1
ATOM 1815 C CA . GLY A 1 242 ? -24.609 -26.969 -17.25 1 41.31 242 GLY A CA 1
ATOM 1816 C C . GLY A 1 242 ? -24.5 -25.734 -18.125 1 41.31 242 GLY A C 1
ATOM 1817 O O . GLY A 1 242 ? -25.516 -25.156 -18.531 1 41.31 242 GLY A O 1
ATOM 1818 N N . VAL A 1 243 ? -23.828 -24.75 -17.688 1 42.22 243 VAL A N 1
ATOM 1819 C CA . VAL A 1 243 ? -23.812 -23.938 -18.906 1 42.22 243 VAL A CA 1
ATOM 1820 C C . VAL A 1 243 ? -23.641 -24.828 -20.125 1 42.22 243 VAL A C 1
ATOM 1822 O O . VAL A 1 243 ? -22.578 -25.422 -20.328 1 42.22 243 VAL A O 1
ATOM 1825 N N . GLN A 1 244 ? -24.547 -25.781 -20.281 1 40.47 244 GLN A N 1
ATOM 1826 C CA . GLN A 1 244 ? -24.703 -26.672 -21.422 1 40.47 244 GLN A CA 1
ATOM 1827 C C . GLN A 1 244 ? -24.25 -25.984 -22.719 1 40.47 244 GLN A C 1
ATOM 1829 O O . GLN A 1 244 ? -24.672 -24.875 -23.016 1 40.47 244 GLN A O 1
ATOM 1834 N N . ARG A 1 245 ? -23.031 -26.188 -23.109 1 42.81 245 ARG A N 1
ATOM 1835 C CA . ARG A 1 245 ? -22.719 -25.922 -24.516 1 42.81 245 ARG A CA 1
ATOM 1836 C C . ARG A 1 245 ? -23.906 -26.219 -25.422 1 42.81 245 ARG A C 1
ATOM 1838 O O . ARG A 1 245 ? -24.5 -27.297 -25.328 1 42.81 245 ARG A O 1
ATOM 1845 N N . PRO A 1 246 ? -24.594 -25.219 -25.797 1 42.62 246 PRO A N 1
ATOM 1846 C CA . PRO A 1 246 ? -25.594 -25.625 -26.781 1 42.62 246 PRO A CA 1
ATOM 1847 C C . PRO A 1 246 ? -25.094 -26.719 -27.719 1 42.62 246 PRO A C 1
ATOM 1849 O O . PRO A 1 246 ? -24 -26.609 -28.266 1 42.62 246 PRO A O 1
ATOM 1852 N N . ALA A 1 247 ? -25.375 -28 -27.469 1 41.47 247 ALA A N 1
ATOM 1853 C CA . ALA A 1 247 ? -25.141 -29.062 -28.453 1 41.47 247 ALA A CA 1
ATOM 1854 C C . ALA A 1 247 ? -25.562 -28.625 -29.844 1 41.47 247 ALA A C 1
ATOM 1856 O O . ALA A 1 247 ? -26.734 -28.328 -30.078 1 41.47 247 ALA A O 1
ATOM 1857 N N . PHE A 1 248 ? -24.75 -27.891 -30.562 1 41.12 248 PHE A N 1
ATOM 1858 C CA . PHE A 1 248 ? -25.062 -27.828 -31.984 1 41.12 248 PHE A CA 1
ATOM 1859 C C . PHE A 1 248 ? -25.484 -29.203 -32.5 1 41.12 248 PHE A C 1
ATOM 1861 O O . PHE A 1 248 ? -24.703 -30.156 -32.5 1 41.12 248 PHE A O 1
ATOM 1868 N N . ARG A 1 249 ? -26.703 -29.562 -32.312 1 38.34 249 ARG A N 1
ATOM 1869 C CA . ARG A 1 249 ? -27.25 -30.688 -33.031 1 38.34 249 ARG A CA 1
ATOM 1870 C C . ARG A 1 249 ? -26.844 -30.625 -34.5 1 38.34 249 ARG A C 1
ATOM 1872 O O . ARG A 1 249 ? -27.156 -29.656 -35.219 1 38.34 249 ARG A O 1
ATOM 1879 N N . ARG A 1 250 ? -25.734 -31.094 -34.844 1 38.97 250 ARG A N 1
ATOM 1880 C CA . ARG A 1 250 ? -25.562 -31.453 -36.25 1 38.97 250 ARG A CA 1
ATOM 1881 C C . ARG A 1 250 ? -26.781 -32.25 -36.75 1 38.97 250 ARG A C 1
ATOM 1883 O O . ARG A 1 250 ? -26.969 -33.406 -36.375 1 38.97 250 ARG A O 1
ATOM 1890 N N . GLY A 1 251 ? -27.938 -31.625 -36.719 1 31 251 GLY A N 1
ATOM 1891 C CA . GLY A 1 251 ? -28.797 -32.125 -37.812 1 31 251 GLY A CA 1
ATOM 1892 C C . GLY A 1 251 ? -28.234 -31.828 -39.188 1 31 251 GLY A C 1
ATOM 1893 O O . GLY A 1 251 ? -27.422 -30.922 -39.344 1 31 251 GLY A O 1
ATOM 1894 N N . MET B 1 1 ? 28.078 -22.719 -6.156 1 81.12 1 MET B N 1
ATOM 1895 C CA . MET B 1 1 ? 26.688 -22.469 -6.547 1 81.12 1 MET B CA 1
ATOM 1896 C C . MET B 1 1 ? 26.109 -21.297 -5.77 1 81.12 1 MET B C 1
ATOM 1898 O O . MET B 1 1 ? 25.625 -20.328 -6.367 1 81.12 1 MET B O 1
ATOM 1902 N N . ILE B 1 2 ? 26.422 -21.25 -4.477 1 86.62 2 ILE B N 1
ATOM 1903 C CA . ILE B 1 2 ? 25.875 -20.172 -3.643 1 86.62 2 ILE B CA 1
ATOM 1904 C C . ILE B 1 2 ? 26.562 -18.859 -4 1 86.62 2 ILE B C 1
ATOM 1906 O O . ILE B 1 2 ? 25.906 -17.812 -4.035 1 86.62 2 ILE B O 1
ATOM 1910 N N . GLY B 1 3 ? 27.812 -18.906 -4.281 1 91.5 3 GLY B N 1
ATOM 1911 C CA . GLY B 1 3 ? 28.531 -17.703 -4.652 1 91.5 3 GLY B CA 1
ATOM 1912 C C . GLY B 1 3 ? 28.016 -17.047 -5.914 1 91.5 3 GLY B C 1
ATOM 1913 O O . GLY B 1 3 ? 27.922 -15.828 -5.996 1 91.5 3 GLY B O 1
ATOM 1914 N N . LYS B 1 4 ? 27.734 -17.844 -6.84 1 93.56 4 LYS B N 1
ATOM 1915 C CA . LYS B 1 4 ? 27.188 -17.328 -8.094 1 93.56 4 LYS B CA 1
ATOM 1916 C C . LYS B 1 4 ? 25.812 -16.688 -7.875 1 93.56 4 LYS B C 1
ATOM 1918 O O . LYS B 1 4 ? 25.516 -15.648 -8.453 1 93.56 4 LYS B O 1
ATOM 1923 N N . LEU B 1 5 ? 25.062 -17.359 -7.09 1 94.31 5 LEU B N 1
ATOM 1924 C CA . LEU B 1 5 ? 23.75 -16.812 -6.77 1 94.31 5 LEU B CA 1
ATOM 1925 C C . LEU B 1 5 ? 23.859 -15.484 -6.023 1 94.31 5 LEU B C 1
ATOM 1927 O O . LEU B 1 5 ? 23.109 -14.547 -6.301 1 94.31 5 LEU B O 1
ATOM 1931 N N . LEU B 1 6 ? 24.812 -15.516 -5.121 1 95.69 6 LEU B N 1
ATOM 1932 C CA . LEU B 1 6 ? 25.062 -14.297 -4.359 1 95.69 6 LEU B CA 1
ATOM 1933 C C . LEU B 1 6 ? 25.469 -13.148 -5.285 1 95.69 6 LEU B C 1
ATOM 1935 O O . LEU B 1 6 ? 24.984 -12.023 -5.121 1 95.69 6 LEU B O 1
ATOM 1939 N N . PHE B 1 7 ? 26.281 -13.422 -6.172 1 96.38 7 PHE B N 1
ATOM 1940 C CA . PHE B 1 7 ? 26.734 -12.414 -7.121 1 96.38 7 PHE B CA 1
ATOM 1941 C C . PHE B 1 7 ? 25.578 -11.906 -7.973 1 96.38 7 PHE B C 1
ATOM 1943 O O . PHE B 1 7 ? 25.438 -10.703 -8.195 1 96.38 7 PHE B O 1
ATOM 1950 N N . LYS B 1 8 ? 24.766 -12.781 -8.406 1 97 8 LYS B N 1
ATOM 1951 C CA . LYS B 1 8 ? 23.578 -12.414 -9.18 1 97 8 LYS B CA 1
ATOM 1952 C C . LYS B 1 8 ? 22.641 -11.539 -8.359 1 97 8 LYS B C 1
ATOM 1954 O O . LYS B 1 8 ? 22.062 -10.578 -8.883 1 97 8 LYS B O 1
ATOM 1959 N N . GLY B 1 9 ? 22.484 -11.898 -7.145 1 98.06 9 GLY B N 1
ATOM 1960 C CA . GLY B 1 9 ? 21.688 -11.078 -6.254 1 98.06 9 GLY B CA 1
ATOM 1961 C C . GLY B 1 9 ? 22.234 -9.672 -6.074 1 98.06 9 GLY B C 1
ATOM 1962 O O . GLY B 1 9 ? 21.469 -8.703 -6.078 1 98.06 9 GLY B O 1
ATOM 1963 N N . MET B 1 10 ? 23.469 -9.609 -5.969 1 98.38 10 MET B N 1
ATOM 1964 C CA . MET B 1 10 ? 24.109 -8.305 -5.801 1 98.38 10 MET B CA 1
ATOM 1965 C C . MET B 1 10 ? 23.938 -7.453 -7.055 1 98.38 10 MET B C 1
ATOM 1967 O O . MET B 1 10 ? 23.672 -6.254 -6.961 1 98.38 10 MET B O 1
ATOM 1971 N N . ILE B 1 11 ? 24.078 -8.039 -8.156 1 98.12 11 ILE B N 1
ATOM 1972 C CA . ILE B 1 11 ? 23.906 -7.32 -9.414 1 98.12 11 ILE B CA 1
ATOM 1973 C C . ILE B 1 11 ? 22.469 -6.812 -9.523 1 98.12 11 ILE B C 1
ATOM 1975 O O . ILE B 1 11 ? 22.234 -5.66 -9.891 1 98.12 11 ILE B O 1
ATOM 1979 N N . ALA B 1 12 ? 21.562 -7.707 -9.203 1 98.12 12 ALA B N 1
ATOM 1980 C CA . ALA B 1 12 ? 20.156 -7.305 -9.188 1 98.12 12 ALA B CA 1
ATOM 1981 C C . ALA B 1 12 ? 19.938 -6.145 -8.219 1 98.12 12 ALA B C 1
ATOM 1983 O O . ALA B 1 12 ? 19.188 -5.215 -8.516 1 98.12 12 ALA B O 1
ATOM 1984 N N . GLY B 1 13 ? 20.594 -6.234 -7.121 1 98.62 13 GLY B N 1
ATOM 1985 C CA . GLY B 1 13 ? 20.5 -5.18 -6.125 1 98.62 13 GLY B CA 1
ATOM 1986 C C . GLY B 1 13 ? 21.094 -3.865 -6.594 1 98.62 13 GLY B C 1
ATOM 1987 O O . GLY B 1 13 ? 20.547 -2.795 -6.305 1 98.62 13 GLY B O 1
ATOM 1988 N N . ILE B 1 14 ? 22.156 -3.924 -7.289 1 98.5 14 ILE B N 1
ATOM 1989 C CA . ILE B 1 14 ? 22.781 -2.729 -7.836 1 98.5 14 ILE B CA 1
ATOM 1990 C C . ILE B 1 14 ? 21.844 -2.064 -8.844 1 98.5 14 ILE B C 1
ATOM 1992 O O . ILE B 1 14 ? 21.625 -0.851 -8.789 1 98.5 14 ILE B O 1
ATOM 1996 N N . LEU B 1 15 ? 21.297 -2.838 -9.688 1 97.88 15 LEU B N 1
ATOM 1997 C CA . LEU B 1 15 ? 20.312 -2.318 -10.633 1 97.88 15 LEU B CA 1
ATOM 1998 C C . LEU B 1 15 ? 19.141 -1.688 -9.898 1 97.88 15 LEU B C 1
ATOM 2000 O O . LEU B 1 15 ? 18.688 -0.604 -10.273 1 97.88 15 LEU B O 1
ATOM 2004 N N . ALA B 1 16 ? 18.672 -2.369 -8.906 1 98.44 16 ALA B N 1
ATOM 2005 C CA . ALA B 1 16 ? 17.562 -1.866 -8.109 1 98.44 16 ALA B CA 1
ATOM 2006 C C . ALA B 1 16 ? 17.922 -0.544 -7.434 1 98.44 16 ALA B C 1
ATOM 2008 O O . ALA B 1 16 ? 17.109 0.371 -7.371 1 98.44 16 ALA B O 1
ATOM 2009 N N . GLY B 1 17 ? 19.125 -0.526 -6.945 1 98.31 17 GLY B N 1
ATOM 2010 C CA . GLY B 1 17 ? 19.594 0.711 -6.34 1 98.31 17 GLY B CA 1
ATOM 2011 C C . GLY B 1 17 ? 19.594 1.882 -7.305 1 98.31 17 GLY B C 1
ATOM 2012 O O . GLY B 1 17 ? 19.203 2.994 -6.941 1 98.31 17 GLY B O 1
ATOM 2013 N N . LEU B 1 18 ? 20 1.708 -8.508 1 97.81 18 LEU B N 1
ATOM 2014 C CA . LEU B 1 18 ? 20.016 2.754 -9.523 1 97.81 18 LEU B CA 1
ATOM 2015 C C . LEU B 1 18 ? 18.609 3.217 -9.867 1 97.81 18 LEU B C 1
ATOM 2017 O O . LEU B 1 18 ? 18.359 4.418 -9.961 1 97.81 18 LEU B O 1
ATOM 2021 N N . VAL B 1 19 ? 17.734 2.285 -10.008 1 96.62 19 VAL B N 1
ATOM 2022 C CA . VAL B 1 19 ? 16.359 2.619 -10.359 1 96.62 19 VAL B CA 1
ATOM 2023 C C . VAL B 1 19 ? 15.688 3.334 -9.188 1 96.62 19 VAL B C 1
ATOM 2025 O O . VAL B 1 19 ? 14.984 4.332 -9.375 1 96.62 19 VAL B O 1
ATOM 2028 N N . ALA B 1 20 ? 15.922 2.811 -8.023 1 97.62 20 ALA B N 1
ATOM 2029 C CA . ALA B 1 20 ? 15.367 3.441 -6.824 1 97.62 20 ALA B CA 1
ATOM 2030 C C . ALA B 1 20 ? 15.922 4.852 -6.641 1 97.62 20 ALA B C 1
ATOM 2032 O O . ALA B 1 20 ? 15.219 5.742 -6.16 1 97.62 20 ALA B O 1
ATOM 2033 N N . PHE B 1 21 ? 17.188 5.035 -7.008 1 97.19 21 PHE B N 1
ATOM 2034 C CA . PHE B 1 21 ? 17.781 6.363 -6.957 1 97.19 21 PHE B CA 1
ATOM 2035 C C . PHE B 1 21 ? 17.047 7.324 -7.887 1 97.19 21 PHE B C 1
ATOM 2037 O O . PHE B 1 21 ? 16.719 8.445 -7.496 1 97.19 21 PHE B O 1
ATOM 2044 N N . ALA B 1 22 ? 16.859 6.895 -9.07 1 96 22 ALA B N 1
ATOM 2045 C CA . ALA B 1 22 ? 16.141 7.738 -10.016 1 96 22 ALA B CA 1
ATOM 2046 C C . ALA B 1 22 ? 14.758 8.117 -9.477 1 96 22 ALA B C 1
ATOM 2048 O O . ALA B 1 22 ? 14.336 9.266 -9.594 1 96 22 ALA B O 1
ATOM 2049 N N . PHE B 1 23 ? 14.086 7.219 -8.891 1 95.62 23 PHE B N 1
ATOM 2050 C CA . PHE B 1 23 ? 12.766 7.457 -8.312 1 95.62 23 PHE B CA 1
ATOM 2051 C C . PHE B 1 23 ? 12.859 8.438 -7.148 1 95.62 23 PHE B C 1
ATOM 2053 O O . PHE B 1 23 ? 12.102 9.414 -7.094 1 95.62 23 PHE B O 1
ATOM 2060 N N . ALA B 1 24 ? 13.781 8.148 -6.285 1 95.75 24 ALA B N 1
ATOM 2061 C CA . ALA B 1 24 ? 13.953 9 -5.105 1 95.75 24 ALA B CA 1
ATOM 2062 C C . ALA B 1 24 ? 14.375 10.406 -5.5 1 95.75 24 ALA B C 1
ATOM 2064 O O . ALA B 1 24 ? 13.93 11.391 -4.891 1 95.75 24 ALA B O 1
ATOM 2065 N N . HIS B 1 25 ? 15.242 10.469 -6.449 1 94.56 25 HIS B N 1
ATOM 2066 C CA . HIS B 1 25 ? 15.727 11.766 -6.902 1 94.56 25 HIS B CA 1
ATOM 2067 C C . HIS B 1 25 ? 14.594 12.602 -7.488 1 94.56 25 HIS B C 1
ATOM 2069 O O . HIS B 1 25 ? 14.531 13.812 -7.27 1 94.56 25 HIS B O 1
ATOM 2075 N N . HIS B 1 26 ? 13.727 11.984 -8.141 1 92.44 26 HIS B N 1
ATOM 2076 C CA . HIS B 1 26 ? 12.664 12.703 -8.836 1 92.44 26 HIS B CA 1
ATOM 2077 C C . HIS B 1 26 ? 11.492 12.977 -7.902 1 92.44 26 HIS B C 1
ATOM 2079 O O . HIS B 1 26 ? 10.914 14.07 -7.918 1 92.44 26 HIS B O 1
ATOM 2085 N N . PHE B 1 27 ? 11.18 12.047 -7.008 1 93.38 27 PHE B N 1
ATOM 2086 C CA . PHE B 1 27 ? 9.961 12.18 -6.219 1 93.38 27 PHE B CA 1
ATOM 2087 C C . PHE B 1 27 ? 10.289 12.477 -4.762 1 93.38 27 PHE B C 1
ATOM 2089 O O . PHE B 1 27 ? 9.492 13.102 -4.055 1 93.38 27 PHE B O 1
ATOM 2096 N N . GLY B 1 28 ? 11.391 12.086 -4.316 1 93.81 28 GLY B N 1
ATOM 2097 C CA . GLY B 1 28 ? 11.758 12.219 -2.914 1 93.81 28 GLY B CA 1
ATOM 2098 C C . GLY B 1 28 ? 12.547 13.484 -2.623 1 93.81 28 GLY B C 1
ATOM 2099 O O . GLY B 1 28 ? 12.195 14.242 -1.714 1 93.81 28 GLY B O 1
ATOM 2100 N N . GLU B 1 29 ? 13.492 13.812 -3.414 1 93.31 29 GLU B N 1
ATOM 2101 C CA . GLU B 1 29 ? 14.438 14.898 -3.146 1 93.31 29 GLU B CA 1
ATOM 2102 C C . GLU B 1 29 ? 13.742 16.25 -3.137 1 93.31 29 GLU B C 1
ATOM 2104 O O . GLU B 1 29 ? 14.07 17.125 -2.328 1 93.31 29 GLU B O 1
ATOM 2109 N N . PRO B 1 30 ? 12.828 16.453 -4.012 1 93.69 30 PRO B N 1
ATOM 2110 C CA . PRO B 1 30 ? 12.125 17.75 -3.939 1 93.69 30 PRO B CA 1
ATOM 2111 C C . PRO B 1 30 ? 11.445 17.969 -2.592 1 93.69 30 PRO B C 1
ATOM 2113 O O . PRO B 1 30 ? 11.406 19.109 -2.104 1 93.69 30 PRO B O 1
ATOM 2116 N N . GLN B 1 31 ? 10.922 16.953 -2.01 1 93.5 31 GLN B N 1
ATOM 2117 C CA . GLN B 1 31 ? 10.312 17.078 -0.688 1 93.5 31 GLN B CA 1
ATOM 2118 C C . GLN B 1 31 ? 11.367 17.359 0.378 1 93.5 31 GLN B C 1
ATOM 2120 O O . GLN B 1 31 ? 11.141 18.141 1.298 1 93.5 31 GLN B O 1
ATOM 2125 N N . VAL B 1 32 ? 12.484 16.703 0.232 1 93.06 32 VAL B N 1
ATOM 2126 C CA . VAL B 1 32 ? 13.594 16.922 1.154 1 93.06 32 VAL B CA 1
ATOM 2127 C C . VAL B 1 32 ? 14.047 18.375 1.085 1 93.06 32 VAL B C 1
ATOM 2129 O O . VAL B 1 32 ? 14.227 19.031 2.117 1 93.06 32 VAL B O 1
ATOM 2132 N N . ASP B 1 33 ? 14.141 18.922 -0.071 1 92.5 33 ASP B N 1
ATOM 2133 C CA . ASP B 1 33 ? 14.562 20.297 -0.286 1 92.5 33 ASP B CA 1
ATOM 2134 C C . ASP B 1 33 ? 13.57 21.281 0.324 1 92.5 33 ASP B C 1
ATOM 2136 O O . ASP B 1 33 ? 13.969 22.266 0.951 1 92.5 33 ASP B O 1
ATOM 2140 N N . ARG B 1 34 ? 12.375 21.016 0.136 1 91.5 34 ARG B N 1
ATOM 2141 C CA . ARG B 1 34 ? 11.344 21.875 0.7 1 91.5 34 ARG B CA 1
ATOM 2142 C C . ARG B 1 34 ? 11.383 21.859 2.225 1 91.5 34 ARG B C 1
ATOM 2144 O O . ARG B 1 34 ? 11.234 22.906 2.867 1 91.5 34 ARG B O 1
ATOM 2151 N N . ALA B 1 35 ? 11.578 20.734 2.779 1 91.12 35 ALA B N 1
ATOM 2152 C CA . ALA B 1 35 ? 11.656 20.609 4.234 1 91.12 35 ALA B CA 1
ATOM 2153 C C . ALA B 1 35 ? 12.852 21.391 4.789 1 91.12 35 ALA B C 1
ATOM 2155 O O . ALA B 1 35 ? 12.727 22.062 5.812 1 91.12 35 ALA B O 1
ATOM 2156 N N . ILE B 1 36 ? 13.945 21.266 4.152 1 88.88 36 ILE B N 1
ATOM 2157 C CA . ILE B 1 36 ? 15.148 21.984 4.555 1 88.88 36 ILE B CA 1
ATOM 2158 C C . ILE B 1 36 ? 14.898 23.5 4.473 1 88.88 36 ILE B C 1
ATOM 2160 O O . ILE B 1 36 ? 15.32 24.25 5.359 1 88.88 36 ILE B O 1
ATOM 2164 N N . GLY B 1 37 ? 14.258 23.875 3.418 1 87.44 37 GLY B N 1
ATOM 2165 C CA . GLY B 1 37 ? 13.922 25.281 3.271 1 87.44 37 GLY B CA 1
ATOM 2166 C C . GLY B 1 37 ? 13.094 25.828 4.422 1 87.44 37 GLY B C 1
ATOM 2167 O O . GLY B 1 37 ? 13.336 26.938 4.898 1 87.44 37 GLY B O 1
ATOM 2168 N N . ILE B 1 38 ? 12.195 25.078 4.836 1 85.25 38 ILE B N 1
ATOM 2169 C CA . ILE B 1 38 ? 11.336 25.469 5.945 1 85.25 38 ILE B CA 1
ATOM 2170 C C . ILE B 1 38 ? 12.164 25.562 7.227 1 85.25 38 ILE B C 1
ATOM 2172 O O . ILE B 1 38 ? 12.016 26.516 8 1 85.25 38 ILE B O 1
ATOM 2176 N N . GLU B 1 39 ? 12.961 24.625 7.5 1 83.69 39 GLU B N 1
ATOM 2177 C CA . GLU B 1 39 ? 13.828 24.625 8.672 1 83.69 39 GLU B CA 1
ATOM 2178 C C . GLU B 1 39 ? 14.727 25.859 8.695 1 83.69 39 GLU B C 1
ATOM 2180 O O . GLU B 1 39 ? 14.891 26.5 9.742 1 83.69 39 GLU B O 1
ATOM 2185 N N . GLU B 1 40 ? 15.219 26.188 7.586 1 82.62 40 GLU B N 1
ATOM 2186 C CA . GLU B 1 40 ? 16.109 27.344 7.473 1 82.62 40 GLU B CA 1
ATOM 2187 C C . GLU B 1 40 ? 15.344 28.641 7.719 1 82.62 40 GLU B C 1
ATOM 2189 O O . GLU B 1 40 ? 15.859 29.562 8.359 1 82.62 40 GLU B O 1
ATOM 2194 N N . SER B 1 41 ? 14.219 28.641 7.203 1 82 41 SER B N 1
ATOM 2195 C CA . SER B 1 41 ? 13.398 29.844 7.391 1 82 41 SER B CA 1
ATOM 2196 C C . SER B 1 41 ? 13.023 30.031 8.859 1 82 41 SER B C 1
ATOM 2198 O O . SER B 1 41 ? 13.016 31.156 9.367 1 82 41 SER B O 1
ATOM 2200 N N . LEU B 1 42 ? 12.719 29 9.484 1 78.12 42 LEU B N 1
ATOM 2201 C CA . LEU B 1 42 ? 12.367 29.062 10.898 1 78.12 42 LEU B CA 1
ATOM 2202 C C . LEU B 1 42 ? 13.586 29.438 11.742 1 78.12 42 LEU B C 1
ATOM 2204 O O . LEU B 1 42 ? 13.469 30.188 12.711 1 78.12 42 LEU B O 1
ATOM 2208 N N . ALA B 1 43 ? 14.734 28.969 11.414 1 74.31 43 ALA B N 1
ATOM 2209 C CA . ALA B 1 43 ? 15.969 29.297 12.117 1 74.31 43 ALA B CA 1
ATOM 2210 C C . ALA B 1 43 ? 16.344 30.766 11.938 1 74.31 43 ALA B C 1
ATOM 2212 O O . ALA B 1 43 ? 16.828 31.406 12.867 1 74.31 43 ALA B O 1
ATOM 2213 N N . ALA B 1 44 ? 16.141 31.188 10.805 1 72.19 44 ALA B N 1
ATOM 2214 C CA . ALA B 1 44 ? 16.422 32.594 10.516 1 72.19 44 ALA B CA 1
ATOM 2215 C C . ALA B 1 44 ? 15.531 33.5 11.328 1 72.19 44 ALA B C 1
ATOM 2217 O O . ALA B 1 44 ? 15.977 34.562 11.789 1 72.19 44 ALA B O 1
ATOM 2218 N N . HIS B 1 45 ? 14.383 33 11.445 1 66.69 45 HIS B N 1
ATOM 2219 C CA . HIS B 1 45 ? 13.453 33.812 12.219 1 66.69 45 HIS B CA 1
ATOM 2220 C C . HIS B 1 45 ? 13.766 33.719 13.711 1 66.69 45 HIS B C 1
ATOM 2222 O O . HIS B 1 45 ? 13.547 34.688 14.445 1 66.69 45 HIS B O 1
ATOM 2228 N N . SER B 1 46 ? 14.188 32.594 14.078 1 58.5 46 SER B N 1
ATOM 2229 C CA . SER B 1 46 ? 14.547 32.438 15.484 1 58.5 46 SER B CA 1
ATOM 2230 C C . SER B 1 46 ? 15.875 33.125 15.797 1 58.5 46 SER B C 1
ATOM 2232 O O . SER B 1 46 ? 16.094 33.562 16.922 1 58.5 46 SER B O 1
ATOM 2234 N N . HIS B 1 47 ? 16.875 33 14.859 1 53.78 47 HIS B N 1
ATOM 2235 C CA . HIS B 1 47 ? 18.156 33.656 15.062 1 53.78 47 HIS B CA 1
ATOM 2236 C C . HIS B 1 47 ? 18.016 35.188 15.023 1 53.78 47 HIS B C 1
ATOM 2238 O O . HIS B 1 47 ? 18.922 35.906 15.406 1 53.78 47 HIS B O 1
ATOM 2244 N N . GLN B 1 48 ? 17.078 35.781 14.242 1 47.34 48 GLN B N 1
ATOM 2245 C CA . GLN B 1 48 ? 17.016 37.219 14.422 1 47.34 48 GLN B CA 1
ATOM 2246 C C . GLN B 1 48 ? 16.859 37.594 15.891 1 47.34 48 GLN B C 1
ATOM 2248 O O . GLN B 1 48 ? 17.156 38.719 16.281 1 47.34 48 GLN B O 1
ATOM 2253 N N . HIS B 1 49 ? 16.406 36.719 16.812 1 41.91 49 HIS B N 1
ATOM 2254 C CA . HIS B 1 49 ? 16.5 37.094 18.219 1 41.91 49 HIS B CA 1
ATOM 2255 C C . HIS B 1 49 ? 17.828 36.625 18.812 1 41.91 49 HIS B C 1
ATOM 2257 O O . HIS B 1 49 ? 18.312 37.188 19.797 1 41.91 49 HIS B O 1
ATOM 2263 N N . SER B 1 50 ? 18.297 35.312 18.828 1 42.84 50 SER B N 1
ATOM 2264 C CA . SER B 1 50 ? 19.531 34.938 19.531 1 42.84 50 SER B CA 1
ATOM 2265 C C . SER B 1 50 ? 20.703 34.875 18.562 1 42.84 50 SER B C 1
ATOM 2267 O O . SER B 1 50 ? 20.703 34.062 17.625 1 42.84 50 SER B O 1
ATOM 2269 N N . ALA B 1 51 ? 21.484 35.969 18.281 1 39.31 51 ALA B N 1
ATOM 2270 C CA . ALA B 1 51 ? 22.766 36.219 17.609 1 39.31 51 ALA B CA 1
ATOM 2271 C C . ALA B 1 51 ? 23.75 35.094 17.875 1 39.31 51 ALA B C 1
ATOM 2273 O O . ALA B 1 51 ? 24.953 35.25 17.625 1 39.31 51 ALA B O 1
ATOM 2274 N N . SER B 1 52 ? 23.594 34.062 18.844 1 38.66 52 SER B N 1
ATOM 2275 C CA . SER B 1 52 ? 24.781 33.312 19.203 1 38.66 52 SER B CA 1
ATOM 2276 C C . SER B 1 52 ? 25.359 32.594 17.984 1 38.66 52 SER B C 1
ATOM 2278 O O . SER B 1 52 ? 24.625 32.312 17.031 1 38.66 52 SER B O 1
ATOM 2280 N N . ALA B 1 53 ? 26.781 32.375 17.859 1 39.06 53 ALA B N 1
ATOM 2281 C CA . ALA B 1 53 ? 27.984 31.938 17.141 1 39.06 53 ALA B CA 1
ATOM 2282 C C . ALA B 1 53 ? 27.859 30.484 16.719 1 39.06 53 ALA B C 1
ATOM 2284 O O . ALA B 1 53 ? 28.875 29.812 16.5 1 39.06 53 ALA B O 1
ATOM 2285 N N . ASP B 1 54 ? 26.797 29.734 16.984 1 38.81 54 ASP B N 1
ATOM 2286 C CA . ASP B 1 54 ? 27.094 28.312 16.859 1 38.81 54 ASP B CA 1
ATOM 2287 C C . ASP B 1 54 ? 27.688 27.984 15.492 1 38.81 54 ASP B C 1
ATOM 2289 O O . ASP B 1 54 ? 27.359 28.656 14.508 1 38.81 54 ASP B O 1
ATOM 2293 N N . GLY B 1 55 ? 28.859 27.359 15.43 1 37.94 55 GLY B N 1
ATOM 2294 C CA . GLY B 1 55 ? 29.766 26.75 14.477 1 37.94 55 GLY B CA 1
ATOM 2295 C C . GLY B 1 55 ? 29.062 26.094 13.297 1 37.94 55 GLY B C 1
ATOM 2296 O O . GLY B 1 55 ? 27.984 25.531 13.453 1 37.94 55 GLY B O 1
ATOM 2297 N N . GLY B 1 56 ? 28.984 26.719 12.109 1 39.06 56 GLY B N 1
ATOM 2298 C CA . GLY B 1 56 ? 28.75 26.141 10.805 1 39.06 56 GLY B CA 1
ATOM 2299 C C . GLY B 1 56 ? 29.125 24.672 10.719 1 39.06 56 GLY B C 1
ATOM 2300 O O . GLY B 1 56 ? 30.312 24.344 10.648 1 39.06 56 GLY B O 1
ATOM 2301 N N . GLU B 1 57 ? 28.719 23.766 11.555 1 40.62 57 GLU B N 1
ATOM 2302 C CA . GLU B 1 57 ? 29.109 22.406 11.172 1 40.62 57 GLU B CA 1
ATOM 2303 C C . GLU B 1 57 ? 29.266 22.281 9.656 1 40.62 57 GLU B C 1
ATOM 2305 O O . GLU B 1 57 ? 28.375 22.656 8.906 1 40.62 57 GLU B O 1
ATOM 2310 N N . GLU B 1 58 ? 30.422 22.484 9.109 1 42.94 58 GLU B N 1
ATOM 2311 C CA . GLU B 1 58 ? 30.922 22.219 7.758 1 42.94 58 GLU B CA 1
ATOM 2312 C C . GLU B 1 58 ? 30.172 21.047 7.121 1 42.94 58 GLU B C 1
ATOM 2314 O O . GLU B 1 58 ? 30.234 19.922 7.629 1 42.94 58 GLU B O 1
ATOM 2319 N N . GLU B 1 59 ? 29.016 21.141 6.766 1 52 59 GLU B N 1
ATOM 2320 C CA . GLU B 1 59 ? 28.406 20.125 5.91 1 52 59 GLU B CA 1
ATOM 2321 C C . GLU B 1 59 ? 29.453 19.5 4.98 1 52 59 GLU B C 1
ATOM 2323 O O . GLU B 1 59 ? 30.109 20.203 4.215 1 52 59 GLU B O 1
ATOM 2328 N N . VAL B 1 60 ? 30.188 18.438 5.426 1 52.5 60 VAL B N 1
ATOM 2329 C CA . VAL B 1 60 ? 31.219 17.719 4.676 1 52.5 60 VAL B CA 1
ATOM 2330 C C . VAL B 1 60 ? 30.781 17.578 3.215 1 52.5 60 VAL B C 1
ATOM 2332 O O . VAL B 1 60 ? 31.609 17.672 2.307 1 52.5 60 VAL B O 1
ATOM 2335 N N . PHE B 1 61 ? 29.562 17.281 2.971 1 61.03 61 PHE B N 1
ATOM 2336 C CA . PHE B 1 61 ? 29.141 17.125 1.581 1 61.03 61 PHE B CA 1
ATOM 2337 C C . PHE B 1 61 ? 28.109 18.188 1.201 1 61.03 61 PHE B C 1
ATOM 2339 O O . PHE B 1 61 ? 27.266 18.547 2.016 1 61.03 61 PHE B O 1
ATOM 2346 N N . SER B 1 62 ? 28.391 18.859 0.163 1 67.38 62 SER B N 1
ATOM 2347 C CA . SER B 1 62 ? 27.438 19.828 -0.386 1 67.38 62 SER B CA 1
ATOM 2348 C C . SER B 1 62 ? 26.078 19.203 -0.613 1 67.38 62 SER B C 1
ATOM 2350 O O . SER B 1 62 ? 25.953 17.984 -0.761 1 67.38 62 SER B O 1
ATOM 2352 N N . ARG B 1 63 ? 25.078 19.938 -0.483 1 75.38 63 ARG B N 1
ATOM 2353 C CA . ARG B 1 63 ? 23.719 19.484 -0.75 1 75.38 63 ARG B CA 1
ATOM 2354 C C . ARG B 1 63 ? 23.609 18.844 -2.127 1 75.38 63 ARG B C 1
ATOM 2356 O O . ARG B 1 63 ? 22.922 17.828 -2.293 1 75.38 63 ARG B O 1
ATOM 2363 N N . GLN B 1 64 ? 24.297 19.328 -3.008 1 74.12 64 GLN B N 1
ATOM 2364 C CA . GLN B 1 64 ? 24.297 18.781 -4.363 1 74.12 64 GLN B CA 1
ATOM 2365 C C . GLN B 1 64 ? 24.875 17.375 -4.391 1 74.12 64 GLN B C 1
ATOM 2367 O O . GLN B 1 64 ? 24.344 16.484 -5.062 1 74.12 64 GLN B O 1
ATOM 2372 N N . THR B 1 65 ? 25.938 17.234 -3.742 1 75.62 65 THR B N 1
ATOM 2373 C CA . THR B 1 65 ? 26.578 15.914 -3.662 1 75.62 65 THR B CA 1
ATOM 2374 C C . THR B 1 65 ? 25.688 14.938 -2.902 1 75.62 65 THR B C 1
ATOM 2376 O O . THR B 1 65 ? 25.516 13.789 -3.324 1 75.62 65 THR B O 1
ATOM 2379 N N . GLN B 1 66 ? 25.094 15.359 -1.944 1 78.19 66 GLN B N 1
ATOM 2380 C CA . GLN B 1 66 ? 24.266 14.508 -1.09 1 78.19 66 GLN B CA 1
ATOM 2381 C C . GLN B 1 66 ? 23.016 14.047 -1.82 1 78.19 66 GLN B C 1
ATOM 2383 O O . GLN B 1 66 ? 22.594 12.898 -1.683 1 78.19 66 GLN B O 1
ATOM 2388 N N . SER B 1 67 ? 22.5 14.844 -2.584 1 82.69 67 SER B N 1
ATOM 2389 C CA . SER B 1 67 ? 21.25 14.531 -3.268 1 82.69 67 SER B CA 1
ATOM 2390 C C . SER B 1 67 ? 21.516 13.906 -4.633 1 82.69 67 SER B C 1
ATOM 2392 O O . SER B 1 67 ? 20.594 13.367 -5.258 1 82.69 67 SER B O 1
ATOM 2394 N N . GLY B 1 68 ? 22.688 13.898 -5.016 1 86.25 68 GLY B N 1
ATOM 2395 C CA . GLY B 1 68 ? 23.047 13.336 -6.309 1 86.25 68 GLY B CA 1
ATOM 2396 C C . GLY B 1 68 ? 23.859 12.07 -6.203 1 86.25 68 GLY B C 1
ATOM 2397 O O . GLY B 1 68 ? 23.328 11.008 -5.875 1 86.25 68 GLY B O 1
ATOM 2398 N N . ILE B 1 69 ? 25.156 12.281 -6.316 1 85 69 ILE B N 1
ATOM 2399 C CA . ILE B 1 69 ? 26.062 11.133 -6.406 1 85 69 ILE B CA 1
ATOM 2400 C C . ILE B 1 69 ? 26.094 10.398 -5.07 1 85 69 ILE B C 1
ATOM 2402 O O . ILE B 1 69 ? 26.203 9.172 -5.031 1 85 69 ILE B O 1
ATOM 2406 N N . GLY B 1 70 ? 26.078 11.117 -4.02 1 86.62 70 GLY B N 1
ATOM 2407 C CA . GLY B 1 70 ? 26.031 10.492 -2.709 1 86.62 70 GLY B CA 1
ATOM 2408 C C . GLY B 1 70 ? 24.812 9.609 -2.521 1 86.62 70 GLY B C 1
ATOM 2409 O O . GLY B 1 70 ? 24.922 8.477 -2.053 1 86.62 70 GLY B O 1
ATOM 2410 N N . LEU B 1 71 ? 23.688 10.133 -2.781 1 88.5 71 LEU B N 1
ATOM 2411 C CA . LEU B 1 71 ? 22.453 9.359 -2.705 1 88.5 71 LEU B CA 1
ATOM 2412 C C . LEU B 1 71 ? 22.531 8.141 -3.619 1 88.5 71 LEU B C 1
ATOM 2414 O O . LEU B 1 71 ? 22.109 7.047 -3.234 1 88.5 71 LEU B O 1
ATOM 2418 N N . MET B 1 72 ? 23 8.32 -4.758 1 93.5 72 MET B N 1
ATOM 2419 C CA . MET B 1 72 ? 23.125 7.215 -5.707 1 93.5 72 MET B CA 1
ATOM 2420 C C . MET B 1 72 ? 24.031 6.121 -5.152 1 93.5 72 MET B C 1
ATOM 2422 O O . MET B 1 72 ? 23.656 4.945 -5.16 1 93.5 72 MET B O 1
ATOM 2426 N N . ALA B 1 73 ? 25.203 6.5 -4.699 1 93.62 73 ALA B N 1
ATOM 2427 C CA . ALA B 1 73 ? 26.156 5.535 -4.152 1 93.62 73 ALA B CA 1
ATOM 2428 C C . ALA B 1 73 ? 25.562 4.785 -2.967 1 93.62 73 ALA B C 1
ATOM 2430 O O . ALA B 1 73 ? 25.703 3.566 -2.861 1 93.62 73 ALA B O 1
ATOM 2431 N N . GLY B 1 74 ? 24.984 5.527 -2.129 1 94.5 74 GLY B N 1
ATOM 2432 C CA . GLY B 1 74 ? 24.344 4.91 -0.984 1 94.5 74 GLY B CA 1
ATOM 2433 C C . GLY B 1 74 ? 23.266 3.914 -1.373 1 94.5 74 GLY B C 1
ATOM 2434 O O . GLY B 1 74 ? 23.203 2.814 -0.817 1 94.5 74 GLY B O 1
ATOM 2435 N N . MET B 1 75 ? 22.438 4.23 -2.293 1 95.94 75 MET B N 1
ATOM 2436 C CA . MET B 1 75 ? 21.328 3.375 -2.711 1 95.94 75 MET B CA 1
ATOM 2437 C C . MET B 1 75 ? 21.844 2.137 -3.438 1 95.94 75 MET B C 1
ATOM 2439 O O . MET B 1 75 ? 21.281 1.047 -3.285 1 95.94 75 MET B O 1
ATOM 2443 N N . VAL B 1 76 ? 22.828 2.322 -4.172 1 96.56 76 VAL B N 1
ATOM 2444 C CA . VAL B 1 76 ? 23.406 1.205 -4.906 1 96.56 76 VAL B CA 1
ATOM 2445 C C . VAL B 1 76 ? 24.031 0.21 -3.928 1 96.56 76 VAL B C 1
ATOM 2447 O O . VAL B 1 76 ? 23.828 -1.001 -4.059 1 96.56 76 VAL B O 1
ATOM 2450 N N . LEU B 1 77 ? 24.781 0.731 -2.98 1 96.81 77 LEU B N 1
ATOM 2451 C CA . LEU B 1 77 ? 25.391 -0.136 -1.975 1 96.81 77 LEU B CA 1
ATOM 2452 C C . LEU B 1 77 ? 24.328 -0.843 -1.15 1 96.81 77 LEU B C 1
ATOM 2454 O O . LEU B 1 77 ? 24.438 -2.041 -0.879 1 96.81 77 LEU B O 1
ATOM 2458 N N . PHE B 1 78 ? 23.375 -0.109 -0.748 1 96.94 78 PHE B N 1
ATOM 2459 C CA . PHE B 1 78 ? 22.266 -0.671 -0.004 1 96.94 78 PHE B CA 1
ATOM 2460 C C . PHE B 1 78 ? 21.547 -1.731 -0.83 1 96.94 78 PHE B C 1
ATOM 2462 O O . PHE B 1 78 ? 21.219 -2.807 -0.321 1 96.94 78 PHE B O 1
ATOM 2469 N N . GLY B 1 79 ? 21.281 -1.408 -2.068 1 98.12 79 GLY B N 1
ATOM 2470 C CA . GLY B 1 79 ? 20.672 -2.365 -2.975 1 98.12 79 GLY B CA 1
ATOM 2471 C C . GLY B 1 79 ? 21.469 -3.643 -3.127 1 98.12 79 GLY B C 1
ATOM 2472 O O . GLY B 1 79 ? 20.906 -4.742 -3.088 1 98.12 79 GLY B O 1
ATOM 2473 N N . ALA B 1 80 ? 22.719 -3.496 -3.281 1 98.19 80 ALA B N 1
ATOM 2474 C CA . ALA B 1 80 ? 23.578 -4.664 -3.416 1 98.19 80 ALA B CA 1
ATOM 2475 C C . ALA B 1 80 ? 23.469 -5.574 -2.195 1 98.19 80 ALA B C 1
ATOM 2477 O O . ALA B 1 80 ? 23.375 -6.797 -2.33 1 98.19 80 ALA B O 1
ATOM 2478 N N . ALA B 1 81 ? 23.531 -4.973 -1.064 1 98.25 81 ALA B N 1
ATOM 2479 C CA . ALA B 1 81 ? 23.422 -5.738 0.174 1 98.25 81 ALA B CA 1
ATOM 2480 C C . ALA B 1 81 ? 22.078 -6.465 0.251 1 98.25 81 ALA B C 1
ATOM 2482 O O . ALA B 1 81 ? 22.031 -7.656 0.562 1 98.25 81 ALA B O 1
ATOM 2483 N N . LEU B 1 82 ? 21.016 -5.789 -0.074 1 98.38 82 LEU B N 1
ATOM 2484 C CA . LEU B 1 82 ? 19.688 -6.379 -0.01 1 98.38 82 LEU B CA 1
ATOM 2485 C C . LEU B 1 82 ? 19.516 -7.457 -1.076 1 98.38 82 LEU B C 1
ATOM 2487 O O . LEU B 1 82 ? 18.906 -8.5 -0.821 1 98.38 82 LEU B O 1
ATOM 2491 N N . GLY B 1 83 ? 20 -7.137 -2.23 1 98.62 83 GLY B N 1
ATOM 2492 C CA . GLY B 1 83 ? 19.969 -8.148 -3.277 1 98.62 83 GLY B CA 1
ATOM 2493 C C . GLY B 1 83 ? 20.703 -9.414 -2.906 1 98.62 83 GLY B C 1
ATOM 2494 O O . GLY B 1 83 ? 20.219 -10.523 -3.172 1 98.62 83 GLY B O 1
ATOM 2495 N N . GLY B 1 84 ? 21.875 -9.219 -2.369 1 98 84 GLY B N 1
ATOM 2496 C CA . GLY B 1 84 ? 22.609 -10.383 -1.871 1 98 84 GLY B CA 1
ATOM 2497 C C . GLY B 1 84 ? 21.844 -11.148 -0.804 1 98 84 GLY B C 1
ATOM 2498 O O . GLY B 1 84 ? 21.797 -12.375 -0.833 1 98 84 GLY B O 1
ATOM 2499 N N . GLY B 1 85 ? 21.328 -10.438 0.12 1 97.88 85 GLY B N 1
ATOM 2500 C CA . GLY B 1 85 ? 20.516 -11.078 1.142 1 97.88 85 GLY B CA 1
ATOM 2501 C C . GLY B 1 85 ? 19.344 -11.859 0.572 1 97.88 85 GLY B C 1
ATOM 2502 O O . GLY B 1 85 ? 19.047 -12.961 1.039 1 97.88 85 GLY B O 1
ATOM 2503 N N . LEU B 1 86 ? 18.703 -11.289 -0.389 1 98.12 86 LEU B N 1
ATOM 2504 C CA . LEU B 1 86 ? 17.594 -11.992 -1.021 1 98.12 86 LEU B CA 1
ATOM 2505 C C . LEU B 1 86 ? 18.062 -13.266 -1.702 1 98.12 86 LEU B C 1
ATOM 2507 O O . LEU B 1 86 ? 17.391 -14.297 -1.638 1 98.12 86 LEU B O 1
ATOM 2511 N N . ALA B 1 87 ? 19.156 -13.156 -2.332 1 97.5 87 ALA B N 1
ATOM 2512 C CA . ALA B 1 87 ? 19.719 -14.336 -2.998 1 97.5 87 ALA B CA 1
ATOM 2513 C C . ALA B 1 87 ? 19.969 -15.461 -2 1 97.5 87 ALA B C 1
ATOM 2515 O O . ALA B 1 87 ? 19.672 -16.625 -2.281 1 97.5 87 ALA B O 1
ATOM 2516 N N . LEU B 1 88 ? 20.531 -15.117 -0.876 1 96.44 88 LEU B N 1
ATOM 2517 C CA . LEU B 1 88 ? 20.797 -16.109 0.155 1 96.44 88 LEU B CA 1
ATOM 2518 C C . LEU B 1 88 ? 19.484 -16.703 0.687 1 96.44 88 LEU B C 1
ATOM 2520 O O . LEU B 1 88 ? 19.391 -17.922 0.883 1 96.44 88 LEU B O 1
ATOM 2524 N N . SER B 1 89 ? 18.547 -15.883 0.948 1 95.56 89 SER B N 1
ATOM 2525 C CA . SER B 1 89 ? 17.234 -16.359 1.403 1 95.56 89 SER B CA 1
ATOM 2526 C C . SER B 1 89 ? 16.594 -17.25 0.361 1 95.56 89 SER B C 1
ATOM 2528 O O . SER B 1 89 ? 15.945 -18.25 0.707 1 95.56 89 SER B O 1
ATOM 2530 N N . TRP B 1 90 ? 16.719 -16.844 -0.855 1 95.12 90 TRP B N 1
ATOM 2531 C CA . TRP B 1 90 ? 16.188 -17.625 -1.967 1 95.12 90 TRP B CA 1
ATOM 2532 C C . TRP B 1 90 ? 16.828 -19 -2.02 1 95.12 90 TRP B C 1
ATOM 2534 O O . TRP B 1 90 ? 16.141 -20.016 -2.135 1 95.12 90 TRP B O 1
ATOM 2544 N N . ALA B 1 91 ? 18.125 -19.062 -1.912 1 93.12 91 ALA B N 1
ATOM 2545 C CA . ALA B 1 91 ? 18.859 -20.328 -1.938 1 93.12 91 ALA B CA 1
ATOM 2546 C C . ALA B 1 91 ? 18.438 -21.234 -0.794 1 93.12 91 ALA B C 1
ATOM 2548 O O . ALA B 1 91 ? 18.312 -22.453 -0.974 1 93.12 91 ALA B O 1
ATOM 2549 N N . PHE B 1 92 ? 18.203 -20.594 0.301 1 91.62 92 PHE B N 1
ATOM 2550 C CA . PHE B 1 92 ? 17.797 -21.359 1.478 1 91.62 92 PHE B CA 1
ATOM 2551 C C . PHE B 1 92 ? 16.375 -21.891 1.307 1 91.62 92 PHE B C 1
ATOM 2553 O O . PHE B 1 92 ? 16.078 -23 1.73 1 91.62 92 PHE B O 1
ATOM 2560 N N . SER B 1 93 ? 15.531 -21.156 0.697 1 91.06 93 SER B N 1
ATOM 2561 C CA . SER B 1 93 ? 14.109 -21.453 0.624 1 91.06 93 SER B CA 1
ATOM 2562 C C . SER B 1 93 ? 13.797 -22.344 -0.579 1 91.06 93 SER B C 1
ATOM 2564 O O . SER B 1 93 ? 12.844 -23.125 -0.552 1 91.06 93 SER B O 1
ATOM 2566 N N . TYR B 1 94 ? 14.594 -22.203 -1.529 1 87.44 94 TYR B N 1
ATOM 2567 C CA . TYR B 1 94 ? 14.297 -22.859 -2.797 1 87.44 94 TYR B CA 1
ATOM 2568 C C . TYR B 1 94 ? 14.234 -24.375 -2.621 1 87.44 94 TYR B C 1
ATOM 2570 O O . TYR B 1 94 ? 15.148 -24.984 -2.061 1 87.44 94 TYR B O 1
ATOM 2578 N N . GLN B 1 95 ? 13.148 -25.062 -3.006 1 79.44 95 GLN B N 1
ATOM 2579 C CA . GLN B 1 95 ? 12.836 -26.484 -2.982 1 79.44 95 GLN B CA 1
ATOM 2580 C C . GLN B 1 95 ? 12.531 -26.953 -1.563 1 79.44 95 GLN B C 1
ATOM 2582 O O . GLN B 1 95 ? 12.312 -28.156 -1.334 1 79.44 95 GLN B O 1
ATOM 2587 N N . ARG B 1 96 ? 12.586 -26.062 -0.512 1 79.81 96 ARG B N 1
ATOM 2588 C CA . ARG B 1 96 ? 12.219 -26.422 0.854 1 79.81 96 ARG B CA 1
ATOM 2589 C C . ARG B 1 96 ? 10.797 -25.969 1.169 1 79.81 96 ARG B C 1
ATOM 2591 O O . ARG B 1 96 ? 10.016 -26.719 1.752 1 79.81 96 ARG B O 1
ATOM 2598 N N . PHE B 1 97 ? 10.367 -24.703 0.96 1 73.06 97 PHE B N 1
ATOM 2599 C CA . PHE B 1 97 ? 9.102 -24.125 1.411 1 73.06 97 PHE B CA 1
ATOM 2600 C C . PHE B 1 97 ? 8.219 -23.766 0.225 1 73.06 97 PHE B C 1
ATOM 2602 O O . PHE B 1 97 ? 7.02 -23.531 0.386 1 73.06 97 PHE B O 1
ATOM 2609 N N . GLY B 1 98 ? 8.594 -23.969 -0.944 1 67.62 98 GLY B N 1
ATOM 2610 C CA . GLY B 1 98 ? 7.832 -23.578 -2.121 1 67.62 98 GLY B CA 1
ATOM 2611 C C . GLY B 1 98 ? 7.785 -22.078 -2.334 1 67.62 98 GLY B C 1
ATOM 2612 O O . GLY B 1 98 ? 8.289 -21.312 -1.51 1 67.62 98 GLY B O 1
ATOM 2613 N N . PRO B 1 99 ? 7.094 -21.641 -3.428 1 74.62 99 PRO B N 1
ATOM 2614 C CA . PRO B 1 99 ? 6.719 -22.25 -4.707 1 74.62 99 PRO B CA 1
ATOM 2615 C C . PRO B 1 99 ? 7.91 -22.844 -5.453 1 74.62 99 PRO B C 1
ATOM 2617 O O . PRO B 1 99 ? 9.055 -22.438 -5.223 1 74.62 99 PRO B O 1
ATOM 2620 N N . SER B 1 100 ? 7.66 -23.719 -6.293 1 82.06 100 SER B N 1
ATOM 2621 C CA . SER B 1 100 ? 8.703 -24.375 -7.07 1 82.06 100 SER B CA 1
ATOM 2622 C C . SER B 1 100 ? 9.188 -23.5 -8.211 1 82.06 100 SER B C 1
ATOM 2624 O O . SER B 1 100 ? 10.273 -23.703 -8.75 1 82.06 100 SER B O 1
ATOM 2626 N N . ASN B 1 101 ? 8.422 -22.453 -8.539 1 87.5 101 ASN B N 1
ATOM 2627 C CA . ASN B 1 101 ? 8.844 -21.516 -9.578 1 87.5 101 ASN B CA 1
ATOM 2628 C C . ASN B 1 101 ? 9.844 -20.5 -9.047 1 87.5 101 ASN B C 1
ATOM 2630 O O . ASN B 1 101 ? 9.547 -19.75 -8.117 1 87.5 101 ASN B O 1
ATOM 2634 N N . PRO B 1 102 ? 11.023 -20.547 -9.586 1 89.25 102 PRO B N 1
ATOM 2635 C CA . PRO B 1 102 ? 12.094 -19.688 -9.078 1 89.25 102 PRO B CA 1
ATOM 2636 C C . PRO B 1 102 ? 11.742 -18.203 -9.117 1 89.25 102 PRO B C 1
ATOM 2638 O O . PRO B 1 102 ? 12.078 -17.469 -8.188 1 89.25 102 PRO B O 1
ATOM 2641 N N . ARG B 1 103 ? 11.039 -17.766 -10.109 1 90.88 103 ARG B N 1
ATOM 2642 C CA . ARG B 1 103 ? 10.68 -16.359 -10.242 1 90.88 103 ARG B CA 1
ATOM 2643 C C . ARG B 1 103 ? 9.641 -15.953 -9.195 1 90.88 103 ARG B C 1
ATOM 2645 O O . ARG B 1 103 ? 9.727 -14.867 -8.617 1 90.88 103 ARG B O 1
ATOM 2652 N N . LEU B 1 104 ? 8.742 -16.844 -9 1 89.81 104 LEU B N 1
ATOM 2653 C CA . LEU B 1 104 ? 7.711 -16.562 -8.016 1 89.81 104 LEU B CA 1
ATOM 2654 C C . LEU B 1 104 ? 8.297 -16.516 -6.609 1 89.81 104 LEU B C 1
ATOM 2656 O O . LEU B 1 104 ? 7.883 -15.703 -5.781 1 89.81 104 LEU B O 1
ATOM 2660 N N . LEU B 1 105 ? 9.164 -17.391 -6.383 1 93.44 105 LEU B N 1
ATOM 2661 C CA . LEU B 1 105 ? 9.82 -17.391 -5.078 1 93.44 105 LEU B CA 1
ATOM 2662 C C . LEU B 1 105 ? 10.578 -16.078 -4.852 1 93.44 105 LEU B C 1
ATOM 2664 O O . LEU B 1 105 ? 10.5 -15.492 -3.773 1 93.44 105 LEU B O 1
ATOM 2668 N N . ALA B 1 106 ? 11.32 -15.633 -5.844 1 96 106 ALA B N 1
ATOM 2669 C CA . ALA B 1 106 ? 12.062 -14.375 -5.746 1 96 106 ALA B CA 1
ATOM 2670 C C . ALA B 1 106 ? 11.117 -13.203 -5.488 1 96 106 ALA B C 1
ATOM 2672 O O . ALA B 1 106 ? 11.391 -12.359 -4.629 1 96 106 ALA B O 1
ATOM 2673 N N . LEU B 1 107 ? 10.023 -13.195 -6.199 1 94.56 107 LEU B N 1
ATOM 2674 C CA . LEU B 1 107 ? 9.047 -12.125 -6.035 1 94.56 107 LEU B CA 1
ATOM 2675 C C . LEU B 1 107 ? 8.422 -12.172 -4.645 1 94.56 107 LEU B C 1
ATOM 2677 O O . LEU B 1 107 ? 8.203 -11.125 -4.023 1 94.56 107 LEU B O 1
ATOM 2681 N N . GLY B 1 108 ? 8.125 -13.352 -4.23 1 94.5 108 GLY B N 1
ATOM 2682 C CA . GLY B 1 108 ? 7.59 -13.508 -2.889 1 94.5 108 GLY B CA 1
ATOM 2683 C C . GLY B 1 108 ? 8.531 -13.016 -1.808 1 94.5 108 GLY B C 1
ATOM 2684 O O . GLY B 1 108 ? 8.117 -12.328 -0.878 1 94.5 108 GLY B O 1
ATOM 2685 N N . LEU B 1 109 ? 9.773 -13.359 -1.937 1 96.75 109 LEU B N 1
ATOM 2686 C CA . LEU B 1 109 ? 10.773 -12.938 -0.959 1 96.75 109 LEU B CA 1
ATOM 2687 C C . LEU B 1 109 ? 10.977 -11.43 -1.002 1 96.75 109 LEU B C 1
ATOM 2689 O O . LEU B 1 109 ? 11.195 -10.797 0.035 1 96.75 109 LEU B O 1
ATOM 2693 N N . ALA B 1 110 ? 10.945 -10.891 -2.191 1 98.19 110 ALA B N 1
ATOM 2694 C CA . ALA B 1 110 ? 11.047 -9.438 -2.324 1 98.19 110 ALA B CA 1
ATOM 2695 C C . ALA B 1 110 ? 9.875 -8.742 -1.64 1 98.19 110 ALA B C 1
ATOM 2697 O O . ALA B 1 110 ? 10.047 -7.707 -0.99 1 98.19 110 ALA B O 1
ATOM 2698 N N . LEU B 1 111 ? 8.711 -9.273 -1.821 1 96.75 111 LEU B N 1
ATOM 2699 C CA . LEU B 1 111 ? 7.535 -8.727 -1.153 1 96.75 111 LEU B CA 1
ATOM 2700 C C . LEU B 1 111 ? 7.695 -8.773 0.362 1 96.75 111 LEU B C 1
ATOM 2702 O O . LEU B 1 111 ? 7.363 -7.816 1.06 1 96.75 111 LEU B O 1
ATOM 2706 N N . VAL B 1 112 ? 8.164 -9.875 0.815 1 97.06 112 VAL B N 1
ATOM 2707 C CA . VAL B 1 112 ? 8.398 -10.023 2.248 1 97.06 112 VAL B CA 1
ATOM 2708 C C . VAL B 1 112 ? 9.414 -8.984 2.711 1 97.06 112 VAL B C 1
ATOM 2710 O O . VAL B 1 112 ? 9.234 -8.352 3.752 1 97.06 112 VAL B O 1
ATOM 2713 N N . GLY B 1 113 ? 10.492 -8.852 1.948 1 98.19 113 GLY B N 1
ATOM 2714 C CA . GLY B 1 113 ? 11.477 -7.832 2.273 1 98.19 113 GLY B CA 1
ATOM 2715 C C . GLY B 1 113 ? 10.883 -6.441 2.359 1 98.19 113 GLY B C 1
ATOM 2716 O O . GLY B 1 113 ? 11.156 -5.703 3.311 1 98.19 113 GLY B O 1
ATOM 2717 N N . PHE B 1 114 ? 10.07 -6.094 1.391 1 98.5 114 PHE B N 1
ATOM 2718 C CA . PHE B 1 114 ? 9.406 -4.797 1.398 1 98.5 114 PHE B CA 1
ATOM 2719 C C . PHE B 1 114 ? 8.516 -4.656 2.625 1 98.5 114 PHE B C 1
ATOM 2721 O O . PHE B 1 114 ? 8.516 -3.613 3.285 1 98.5 114 PHE B O 1
ATOM 2728 N N . LEU B 1 115 ? 7.715 -5.699 2.924 1 98 115 LEU B N 1
ATOM 2729 C CA . LEU B 1 115 ? 6.785 -5.656 4.043 1 98 115 LEU B CA 1
ATOM 2730 C C . LEU B 1 115 ? 7.527 -5.48 5.363 1 98 115 LEU B C 1
ATOM 2732 O O . LEU B 1 115 ? 7.227 -4.566 6.133 1 98 115 LEU B O 1
ATOM 2736 N N . VAL B 1 116 ? 8.555 -6.25 5.602 1 98.12 116 VAL B N 1
ATOM 2737 C CA . VAL B 1 116 ? 9.156 -6.336 6.926 1 98.12 116 VAL B CA 1
ATOM 2738 C C . VAL B 1 116 ? 10.133 -5.18 7.129 1 98.12 116 VAL B C 1
ATOM 2740 O O . VAL B 1 116 ? 10.367 -4.742 8.258 1 98.12 116 VAL B O 1
ATOM 2743 N N . MET B 1 117 ? 10.664 -4.652 6.016 1 97.38 117 MET B N 1
ATOM 2744 C CA . MET B 1 117 ? 11.695 -3.637 6.195 1 97.38 117 MET B CA 1
ATOM 2745 C C . MET B 1 117 ? 11.125 -2.236 6.016 1 97.38 117 MET B C 1
ATOM 2747 O O . MET B 1 117 ? 11.734 -1.25 6.434 1 97.38 117 MET B O 1
ATOM 2751 N N . SER B 1 118 ? 9.992 -2.182 5.359 1 97.81 118 SER B N 1
ATOM 2752 C CA . SER B 1 118 ? 9.516 -0.84 5.035 1 97.81 118 SER B CA 1
ATOM 2753 C C . SER B 1 118 ? 8.055 -0.659 5.438 1 97.81 118 SER B C 1
ATOM 2755 O O . SER B 1 118 ? 7.75 0.089 6.367 1 97.81 118 SER B O 1
ATOM 2757 N N . LEU B 1 119 ? 7.141 -1.413 4.945 1 97.62 119 LEU B N 1
ATOM 2758 C CA . LEU B 1 119 ? 5.719 -1.122 5.086 1 97.62 119 LEU B CA 1
ATOM 2759 C C . LEU B 1 119 ? 5.262 -1.318 6.527 1 97.62 119 LEU B C 1
ATOM 2761 O O . LEU B 1 119 ? 4.656 -0.423 7.121 1 97.62 119 LEU B O 1
ATOM 2765 N N . MET B 1 120 ? 5.574 -2.455 7.102 1 97.94 120 MET B N 1
ATOM 2766 C CA . MET B 1 120 ? 5.078 -2.789 8.438 1 97.94 120 MET B CA 1
ATOM 2767 C C . MET B 1 120 ? 5.68 -1.858 9.484 1 97.94 120 MET B C 1
ATOM 2769 O O . MET B 1 120 ? 4.949 -1.198 10.227 1 97.94 120 MET B O 1
ATOM 2773 N N . PRO B 1 121 ? 6.949 -1.73 9.547 1 97.75 121 PRO B N 1
ATOM 2774 C CA . PRO B 1 121 ? 7.473 -0.781 10.531 1 97.75 121 PRO B CA 1
ATOM 2775 C C . PRO B 1 121 ? 7.066 0.661 10.234 1 97.75 121 PRO B C 1
ATOM 2777 O O . PRO B 1 121 ? 6.852 1.448 11.156 1 97.75 121 PRO B O 1
ATOM 2780 N N . GLY B 1 122 ? 6.945 0.969 8.977 1 96.69 122 GLY B N 1
ATOM 2781 C CA . GLY B 1 122 ? 6.586 2.316 8.57 1 96.69 122 GLY B CA 1
ATOM 2782 C C . GLY B 1 122 ? 5.172 2.701 8.953 1 96.69 122 GLY B C 1
ATOM 2783 O O . GLY B 1 122 ? 4.844 3.889 9.031 1 96.69 122 GLY B O 1
ATOM 2784 N N . LEU B 1 123 ? 4.352 1.749 9.125 1 94.75 123 LEU B N 1
ATOM 2785 C CA . LEU B 1 123 ? 2.986 2.031 9.547 1 94.75 123 LEU B CA 1
ATOM 2786 C C . LEU B 1 123 ? 2.963 2.568 10.977 1 94.75 123 LEU B C 1
ATOM 2788 O O . LEU B 1 123 ? 2.162 3.449 11.297 1 94.75 123 LEU B O 1
ATOM 2792 N N . LYS B 1 124 ? 3.803 2.057 11.805 1 95.38 124 LYS B N 1
ATOM 2793 C CA . LYS B 1 124 ? 3.896 2.52 13.188 1 95.38 124 LYS B CA 1
ATOM 2794 C C . LYS B 1 124 ? 4.828 3.723 13.297 1 95.38 124 LYS B C 1
ATOM 2796 O O . LYS B 1 124 ? 4.527 4.684 14.016 1 95.38 124 LYS B O 1
ATOM 2801 N N . TYR B 1 125 ? 5.961 3.633 12.617 1 96.12 125 TYR B N 1
ATOM 2802 C CA . TYR B 1 125 ? 6.973 4.684 12.641 1 96.12 125 TYR B CA 1
ATOM 2803 C C . TYR B 1 125 ? 7.293 5.168 11.234 1 96.12 125 TYR B C 1
ATOM 2805 O O . TYR B 1 125 ? 8.312 4.781 10.656 1 96.12 125 TYR B O 1
ATOM 2813 N N . PRO B 1 126 ? 6.445 6.02 10.727 1 95.25 126 PRO B N 1
ATOM 2814 C CA . PRO B 1 126 ? 6.652 6.484 9.352 1 95.25 126 PRO B CA 1
ATOM 2815 C C . PRO B 1 126 ? 7.918 7.328 9.195 1 95.25 126 PRO B C 1
ATOM 2817 O O . PRO B 1 126 ? 8.391 7.918 10.172 1 95.25 126 PRO B O 1
ATOM 2820 N N . PRO B 1 127 ? 8.484 7.352 8.008 1 93.56 127 PRO B N 1
ATOM 2821 C CA . PRO B 1 127 ? 9.672 8.18 7.773 1 93.56 127 PRO B CA 1
ATOM 2822 C C . PRO B 1 127 ? 9.383 9.672 7.891 1 93.56 127 PRO B C 1
ATOM 2824 O O . PRO B 1 127 ? 8.297 10.125 7.523 1 93.56 127 PRO B O 1
ATOM 2827 N N . ASN B 1 128 ? 10.375 10.398 8.367 1 93.88 128 ASN B N 1
ATOM 2828 C CA . ASN B 1 128 ? 10.289 11.852 8.484 1 93.88 128 ASN B CA 1
ATOM 2829 C C . ASN B 1 128 ? 11.391 12.547 7.684 1 93.88 128 ASN B C 1
ATOM 2831 O O . ASN B 1 128 ? 12.523 12.062 7.637 1 93.88 128 ASN B O 1
ATOM 2835 N N . PRO B 1 129 ? 11.031 13.625 7.148 1 91.38 129 PRO B N 1
ATOM 2836 C CA . PRO B 1 129 ? 12.086 14.406 6.496 1 91.38 129 PRO B CA 1
ATOM 2837 C C . PRO B 1 129 ? 13.023 15.086 7.492 1 91.38 129 PRO B C 1
ATOM 2839 O O . PRO B 1 129 ? 12.742 15.102 8.695 1 91.38 129 PRO B O 1
ATOM 2842 N N . PRO B 1 130 ? 14.227 15.516 7.141 1 83.69 130 PRO B N 1
ATOM 2843 C CA . PRO B 1 130 ? 15.242 16.078 8.039 1 83.69 130 PRO B CA 1
ATOM 2844 C C . PRO B 1 130 ? 14.711 17.203 8.914 1 83.69 130 PRO B C 1
ATOM 2846 O O . PRO B 1 130 ? 15.18 17.391 10.039 1 83.69 130 PRO B O 1
ATOM 2849 N N . ALA B 1 131 ? 13.648 18 8.531 1 79.81 131 ALA B N 1
ATOM 2850 C CA . ALA B 1 131 ? 13.109 19.109 9.312 1 79.81 131 ALA B CA 1
ATOM 2851 C C . ALA B 1 131 ? 12.133 18.609 10.375 1 79.81 131 ALA B C 1
ATOM 2853 O O . ALA B 1 131 ? 11.688 19.375 11.227 1 79.81 131 ALA B O 1
ATOM 2854 N N . VAL B 1 132 ? 12.023 17.312 10.367 1 84.38 132 VAL B N 1
ATOM 2855 C CA . VAL B 1 132 ? 11.062 16.75 11.305 1 84.38 132 VAL B CA 1
ATOM 2856 C C . VAL B 1 132 ? 11.773 15.773 12.242 1 84.38 132 VAL B C 1
ATOM 2858 O O . VAL B 1 132 ? 12.383 14.805 11.797 1 84.38 132 VAL B O 1
ATOM 2861 N N . GLY B 1 133 ? 11.688 16.141 13.602 1 81.62 133 GLY B N 1
ATOM 2862 C CA . GLY B 1 133 ? 12.273 15.273 14.617 1 81.62 133 GLY B CA 1
ATOM 2863 C C . GLY B 1 133 ? 13.344 15.969 15.445 1 81.62 133 GLY B C 1
ATOM 2864 O O . GLY B 1 133 ? 13.898 16.984 15.023 1 81.62 133 GLY B O 1
ATOM 2865 N N . ASN B 1 134 ? 13.555 15.453 16.609 1 82.5 134 ASN B N 1
ATOM 2866 C CA . ASN B 1 134 ? 14.57 15.93 17.531 1 82.5 134 ASN B CA 1
ATOM 2867 C C . ASN B 1 134 ? 15.867 15.133 17.391 1 82.5 134 ASN B C 1
ATOM 2869 O O . ASN B 1 134 ? 15.867 13.914 17.547 1 82.5 134 ASN B O 1
ATOM 2873 N N . PRO B 1 135 ? 16.906 15.812 17.016 1 81.62 135 PRO B N 1
ATOM 2874 C CA . PRO B 1 135 ? 18.203 15.125 16.891 1 81.62 135 PRO B CA 1
ATOM 2875 C C . PRO B 1 135 ? 18.578 14.336 18.141 1 81.62 135 PRO B C 1
ATOM 2877 O O . PRO B 1 135 ? 19.281 13.328 18.047 1 81.62 135 PRO B O 1
ATOM 2880 N N . GLU B 1 136 ? 18.094 14.695 19.234 1 83.44 136 GLU B N 1
ATOM 2881 C CA . GLU B 1 136 ? 18.453 14.047 20.484 1 83.44 136 GLU B CA 1
ATOM 2882 C C . GLU B 1 136 ? 17.781 12.68 20.609 1 83.44 136 GLU B C 1
ATOM 2884 O O . GLU B 1 136 ? 18.25 11.82 21.359 1 83.44 136 GLU B O 1
ATOM 2889 N N . THR B 1 137 ? 16.766 12.469 19.781 1 87.94 137 THR B N 1
ATOM 2890 C CA . THR B 1 137 ? 16.016 11.227 19.922 1 87.94 137 THR B CA 1
ATOM 2891 C C . THR B 1 137 ? 16.234 10.312 18.719 1 87.94 137 THR B C 1
ATOM 2893 O O . THR B 1 137 ? 15.562 9.289 18.578 1 87.94 137 THR B O 1
ATOM 2896 N N . ILE B 1 138 ? 17.109 10.648 17.938 1 86.12 138 ILE B N 1
ATOM 2897 C CA . ILE B 1 138 ? 17.328 9.898 16.703 1 86.12 138 ILE B CA 1
ATOM 2898 C C . ILE B 1 138 ? 17.719 8.461 17.031 1 86.12 138 ILE B C 1
ATOM 2900 O O . ILE B 1 138 ? 17.25 7.52 16.391 1 86.12 138 ILE B O 1
ATOM 2904 N N . GLY B 1 139 ? 18.609 8.312 17.969 1 89.81 139 GLY B N 1
ATOM 2905 C CA . GLY B 1 139 ? 19.016 6.977 18.375 1 89.81 139 GLY B CA 1
ATOM 2906 C C . GLY B 1 139 ? 17.859 6.129 18.875 1 89.81 139 GLY B C 1
ATOM 2907 O O . GLY B 1 139 ? 17.703 4.977 18.453 1 89.81 139 GLY B O 1
ATOM 2908 N N . TYR B 1 140 ? 17.109 6.695 19.719 1 91.88 140 TYR B N 1
ATOM 2909 C CA . TYR B 1 140 ? 15.953 6.008 20.266 1 91.88 140 TYR B CA 1
ATOM 2910 C C . TYR B 1 140 ? 14.969 5.621 19.172 1 91.88 140 TYR B C 1
ATOM 2912 O O . TYR B 1 140 ? 14.5 4.484 19.125 1 91.88 140 TYR B O 1
ATOM 2920 N N . ARG B 1 141 ? 14.703 6.488 18.25 1 92.75 141 ARG B N 1
ATOM 2921 C CA . ARG B 1 141 ? 13.758 6.23 17.172 1 92.75 141 ARG B CA 1
ATOM 2922 C C . ARG B 1 141 ? 14.281 5.152 16.234 1 92.75 141 ARG B C 1
ATOM 2924 O O . ARG B 1 141 ? 13.516 4.324 15.734 1 92.75 141 ARG B O 1
ATOM 2931 N N . THR B 1 142 ? 15.508 5.184 16 1 93.62 142 THR B N 1
ATOM 2932 C CA . THR B 1 142 ? 16.125 4.16 15.172 1 93.62 142 THR B CA 1
ATOM 2933 C C . THR B 1 142 ? 16.016 2.785 15.828 1 93.62 142 THR B C 1
ATOM 2935 O O . THR B 1 142 ? 15.742 1.792 15.148 1 93.62 142 THR B O 1
ATOM 2938 N N . GLU B 1 143 ? 16.25 2.779 17.078 1 95.25 143 GLU B N 1
ATOM 2939 C CA . GLU B 1 143 ? 16.125 1.528 17.812 1 95.25 143 GLU B CA 1
ATOM 2940 C C . GLU B 1 143 ? 14.695 0.987 17.75 1 95.25 143 GLU B C 1
ATOM 2942 O O . GLU B 1 143 ? 14.492 -0.21 17.531 1 95.25 143 GLU B O 1
ATOM 2947 N N . LEU B 1 144 ? 13.789 1.833 17.938 1 96.12 144 LEU B N 1
ATOM 2948 C CA . LEU B 1 144 ? 12.391 1.429 17.859 1 96.12 144 LEU B CA 1
ATOM 2949 C C . LEU B 1 144 ? 12.055 0.857 16.484 1 96.12 144 LEU B C 1
ATOM 2951 O O . LEU B 1 144 ? 11.328 -0.137 16.391 1 96.12 144 LEU B O 1
ATOM 2955 N N . TYR B 1 145 ? 12.57 1.522 15.516 1 96.81 145 TYR B N 1
ATOM 2956 C CA . TYR B 1 145 ? 12.32 1.039 14.164 1 96.81 145 TYR B CA 1
ATOM 2957 C C . TYR B 1 145 ? 12.906 -0.353 13.961 1 96.81 145 TYR B C 1
ATOM 2959 O O . TYR B 1 145 ? 12.273 -1.223 13.367 1 96.81 145 TYR B O 1
ATOM 2967 N N . PHE B 1 146 ? 14.078 -0.573 14.477 1 97.25 146 PHE B N 1
ATOM 2968 C CA . PHE B 1 146 ? 14.727 -1.873 14.359 1 97.25 146 PHE B CA 1
ATOM 2969 C C . PHE B 1 146 ? 13.945 -2.941 15.109 1 97.25 146 PHE B C 1
ATOM 2971 O O . PHE B 1 146 ? 13.805 -4.066 14.633 1 97.25 146 PHE B O 1
ATOM 2978 N N . VAL B 1 147 ? 13.5 -2.596 16.25 1 97.94 147 VAL B N 1
ATOM 2979 C CA . VAL B 1 147 ? 12.672 -3.529 17 1 97.94 147 VAL B CA 1
ATOM 2980 C C . VAL B 1 147 ? 11.422 -3.881 16.203 1 97.94 147 VAL B C 1
ATOM 2982 O O . VAL B 1 147 ? 11.031 -5.051 16.125 1 97.94 147 VAL B O 1
ATOM 2985 N N . MET B 1 148 ? 10.844 -2.838 15.602 1 97.81 148 MET B N 1
ATOM 2986 C CA . MET B 1 148 ? 9.641 -3.068 14.812 1 97.81 148 MET B CA 1
ATOM 2987 C C . MET B 1 148 ? 9.945 -3.953 13.602 1 97.81 148 MET B C 1
ATOM 2989 O O . MET B 1 148 ? 9.109 -4.754 13.188 1 97.81 148 MET B O 1
ATOM 2993 N N . MET B 1 149 ? 11.094 -3.805 13.023 1 98 149 MET B N 1
ATOM 2994 C CA . MET B 1 149 ? 11.508 -4.668 11.922 1 98 149 MET B CA 1
ATOM 2995 C C . MET B 1 149 ? 11.594 -6.121 12.367 1 98 149 MET B C 1
ATOM 2997 O O . MET B 1 149 ? 11.086 -7.016 11.695 1 98 149 MET B O 1
ATOM 3001 N N . LEU B 1 150 ? 12.195 -6.352 13.523 1 98.19 150 LEU B N 1
ATOM 3002 C CA . LEU B 1 150 ? 12.336 -7.703 14.055 1 98.19 150 LEU B CA 1
ATOM 3003 C C . LEU B 1 150 ? 10.969 -8.312 14.367 1 98.19 150 LEU B C 1
ATOM 3005 O O . LEU B 1 150 ? 10.719 -9.477 14.055 1 98.19 150 LEU B O 1
ATOM 3009 N N . LEU B 1 151 ? 10.148 -7.531 14.953 1 98.5 151 LEU B N 1
ATOM 3010 C CA . LEU B 1 151 ? 8.797 -8 15.242 1 98.5 151 LEU B CA 1
ATOM 3011 C C . LEU B 1 151 ? 8.047 -8.32 13.953 1 98.5 151 LEU B C 1
ATOM 3013 O O . LEU B 1 151 ? 7.289 -9.289 13.891 1 98.5 151 LEU B O 1
ATOM 3017 N N . SER B 1 152 ? 8.266 -7.461 12.93 1 98.62 152 SER B N 1
ATOM 3018 C CA . SER B 1 152 ? 7.648 -7.699 11.633 1 98.62 152 SER B CA 1
ATOM 3019 C C . SER B 1 152 ? 8.117 -9.023 11.039 1 98.62 152 SER B C 1
ATOM 3021 O O . SER B 1 152 ? 7.309 -9.781 10.484 1 98.62 152 SER B O 1
ATOM 3023 N N . ILE B 1 153 ? 9.367 -9.305 11.148 1 97.88 153 ILE B N 1
ATOM 3024 C CA . ILE B 1 153 ? 9.906 -10.594 10.703 1 97.88 153 ILE B CA 1
ATOM 3025 C C . ILE B 1 153 ? 9.227 -11.727 11.469 1 97.88 153 ILE B C 1
ATOM 3027 O O . ILE B 1 153 ? 8.789 -12.711 10.867 1 97.88 153 ILE B O 1
ATOM 3031 N N . GLY B 1 154 ? 9.133 -11.602 12.789 1 98.31 154 GLY B N 1
ATOM 3032 C CA . GLY B 1 154 ? 8.461 -12.594 13.609 1 98.31 154 GLY B CA 1
ATOM 3033 C C . GLY B 1 154 ? 7.02 -12.836 13.195 1 98.31 154 GLY B C 1
ATOM 3034 O O . GLY B 1 154 ? 6.562 -13.977 13.156 1 98.31 154 GLY B O 1
ATOM 3035 N N . ILE B 1 155 ? 6.324 -11.812 12.852 1 98.5 155 ILE B N 1
ATOM 3036 C CA . ILE B 1 155 ? 4.93 -11.898 12.445 1 98.5 155 ILE B CA 1
ATOM 3037 C C . ILE B 1 155 ? 4.824 -12.688 11.141 1 98.5 155 ILE B C 1
ATOM 3039 O O . ILE B 1 155 ? 3.975 -13.578 11.016 1 98.5 155 ILE B O 1
ATOM 3043 N N . VAL B 1 156 ? 5.684 -12.375 10.188 1 97.44 156 VAL B N 1
ATOM 3044 C CA . VAL B 1 156 ? 5.641 -13.047 8.898 1 97.44 156 VAL B CA 1
ATOM 3045 C C . VAL B 1 156 ? 5.977 -14.523 9.07 1 97.44 156 VAL B C 1
ATOM 3047 O O . VAL B 1 156 ? 5.324 -15.391 8.484 1 97.44 156 VAL B O 1
ATOM 3050 N N . ILE B 1 157 ? 6.926 -14.836 9.875 1 95.75 157 ILE B N 1
ATOM 3051 C CA . ILE B 1 157 ? 7.312 -16.219 10.125 1 95.75 157 ILE B CA 1
ATOM 3052 C C . ILE B 1 157 ? 6.168 -16.953 10.812 1 95.75 157 ILE B C 1
ATOM 3054 O O . ILE B 1 157 ? 5.84 -18.094 10.445 1 95.75 157 ILE B O 1
ATOM 3058 N N . ALA B 1 158 ? 5.605 -16.359 11.82 1 97.88 158 ALA B N 1
ATOM 3059 C CA . ALA B 1 158 ? 4.488 -16.969 12.539 1 97.88 158 ALA B CA 1
ATOM 3060 C C . ALA B 1 158 ? 3.312 -17.219 11.602 1 97.88 158 ALA B C 1
ATOM 3062 O O . ALA B 1 158 ? 2.674 -18.281 11.68 1 97.88 158 ALA B O 1
ATOM 3063 N N . ALA B 1 159 ? 3.062 -16.266 10.781 1 97 159 ALA B N 1
ATOM 3064 C CA . ALA B 1 159 ? 1.97 -16.438 9.828 1 97 159 ALA B CA 1
ATOM 3065 C C . ALA B 1 159 ? 2.26 -17.562 8.844 1 97 159 ALA B C 1
ATOM 3067 O O . ALA B 1 159 ? 1.37 -18.344 8.516 1 97 159 ALA B O 1
ATOM 3068 N N . ALA B 1 160 ? 3.449 -17.641 8.352 1 92.94 160 ALA B N 1
ATOM 3069 C CA . ALA B 1 160 ? 3.842 -18.719 7.445 1 92.94 160 ALA B CA 1
ATOM 3070 C C . ALA B 1 160 ? 3.732 -20.078 8.133 1 92.94 160 ALA B C 1
ATOM 3072 O O . ALA B 1 160 ? 3.271 -21.047 7.531 1 92.94 160 ALA B O 1
ATOM 3073 N N . TRP B 1 161 ? 4.191 -20.109 9.352 1 94.75 161 TRP B N 1
ATOM 3074 C CA . TRP B 1 161 ? 4.098 -21.344 10.133 1 94.75 161 TRP B CA 1
ATOM 3075 C C . TRP B 1 161 ? 2.645 -21.781 10.297 1 94.75 161 TRP B C 1
ATOM 3077 O O . TRP B 1 161 ? 2.314 -22.953 10.117 1 94.75 161 TRP B O 1
ATOM 3087 N N . LEU B 1 162 ? 1.79 -20.844 10.625 1 96.19 162 LEU B N 1
ATOM 3088 C CA . LEU B 1 162 ? 0.372 -21.141 10.789 1 96.19 162 LEU B CA 1
ATOM 3089 C C . LEU B 1 162 ? -0.229 -21.641 9.484 1 96.19 162 LEU B C 1
ATOM 3091 O O . LEU B 1 162 ? -1.007 -22.594 9.484 1 96.19 162 LEU B O 1
ATOM 3095 N N . SER B 1 163 ? 0.1 -20.922 8.438 1 93.56 163 SER B N 1
ATOM 3096 C CA . SER B 1 163 ? -0.395 -21.344 7.133 1 93.56 163 SER B CA 1
ATOM 3097 C C . SER B 1 163 ? -0.009 -22.797 6.84 1 93.56 163 SER B C 1
ATOM 3099 O O . SER B 1 163 ? -0.847 -23.594 6.414 1 93.56 163 SER B O 1
ATOM 3101 N N . HIS B 1 164 ? 1.169 -23.156 7.098 1 91.81 164 HIS B N 1
ATOM 3102 C CA . HIS B 1 164 ? 1.663 -24.5 6.859 1 91.81 164 HIS B CA 1
ATOM 3103 C C . HIS B 1 164 ? 0.913 -25.516 7.711 1 91.81 164 HIS B C 1
ATOM 3105 O O . HIS B 1 164 ? 0.622 -26.625 7.246 1 91.81 164 HIS B O 1
ATOM 3111 N N . GLN B 1 165 ? 0.629 -25.172 8.93 1 95.56 165 GLN B N 1
ATOM 3112 C CA . GLN B 1 165 ? -0.074 -26.078 9.844 1 95.56 165 GLN B CA 1
ATOM 3113 C C . GLN B 1 165 ? -1.518 -26.281 9.398 1 95.56 165 GLN B C 1
ATOM 3115 O O . GLN B 1 165 ? -2.102 -27.344 9.656 1 95.56 165 GLN B O 1
ATOM 3120 N N . LEU B 1 166 ? -2.035 -25.328 8.719 1 95.69 166 LEU B N 1
ATOM 3121 C CA . LEU B 1 166 ? -3.463 -25.359 8.414 1 95.69 166 LEU B CA 1
ATOM 3122 C C . LEU B 1 166 ? -3.713 -25.938 7.027 1 95.69 166 LEU B C 1
ATOM 3124 O O . LEU B 1 166 ? -4.84 -26.312 6.699 1 95.69 166 LEU B O 1
ATOM 3128 N N . ILE B 1 167 ? -2.701 -26.031 6.254 1 92.31 167 ILE B N 1
ATOM 3129 C CA . ILE B 1 167 ? -2.842 -26.453 4.859 1 92.31 167 ILE B CA 1
ATOM 3130 C C . ILE B 1 167 ? -3.473 -27.844 4.797 1 92.31 167 ILE B C 1
ATOM 3132 O O . ILE B 1 167 ? -4.426 -28.062 4.047 1 92.31 167 ILE B O 1
ATOM 3136 N N . PRO B 1 168 ? -3.004 -28.891 5.582 1 93.25 168 PRO B N 1
ATOM 3137 C CA . PRO B 1 168 ? -3.586 -30.234 5.5 1 93.25 168 PRO B CA 1
ATOM 3138 C C . PRO B 1 168 ? -5.066 -30.266 5.871 1 93.25 168 PRO B C 1
ATOM 3140 O O . PRO B 1 168 ? -5.82 -31.094 5.359 1 93.25 168 PRO B O 1
ATOM 3143 N N . ARG B 1 169 ? -5.465 -29.375 6.645 1 94.38 169 ARG B N 1
ATOM 3144 C CA . ARG B 1 169 ? -6.832 -29.391 7.148 1 94.38 169 ARG B CA 1
ATOM 3145 C C . ARG B 1 169 ? -7.738 -28.516 6.285 1 94.38 169 ARG B C 1
ATOM 3147 O O . ARG B 1 169 ? -8.891 -28.859 6.027 1 94.38 169 ARG B O 1
ATOM 3154 N N . LEU B 1 170 ? -7.25 -27.328 5.781 1 93.25 170 LEU B N 1
ATOM 3155 C CA . LEU B 1 170 ? -8.133 -26.328 5.203 1 93.25 170 LEU B CA 1
ATOM 3156 C C . LEU B 1 170 ? -7.805 -26.094 3.732 1 93.25 170 LEU B C 1
ATOM 3158 O O . LEU B 1 170 ? -8.555 -25.438 3.021 1 93.25 170 LEU B O 1
ATOM 3162 N N . GLY B 1 171 ? -6.781 -26.688 3.266 1 89.94 171 GLY B N 1
ATOM 3163 C CA . GLY B 1 171 ? -6.312 -26.391 1.924 1 89.94 171 GLY B CA 1
ATOM 3164 C C . GLY B 1 171 ? -5.484 -25.125 1.856 1 89.94 171 GLY B C 1
ATOM 3165 O O . GLY B 1 171 ? -5.488 -24.312 2.793 1 89.94 171 GLY B O 1
ATOM 3166 N N . ARG B 1 172 ? -4.824 -24.906 0.809 1 85.38 172 ARG B N 1
ATOM 3167 C CA . ARG B 1 172 ? -3.846 -23.828 0.678 1 85.38 172 ARG B CA 1
ATOM 3168 C C . ARG B 1 172 ? -4.527 -22.453 0.722 1 85.38 172 ARG B C 1
ATOM 3170 O O . ARG B 1 172 ? -4.062 -21.547 1.414 1 85.38 172 ARG B O 1
ATOM 3177 N N . GLY B 1 173 ? -5.566 -22.281 -0.012 1 84.19 173 GLY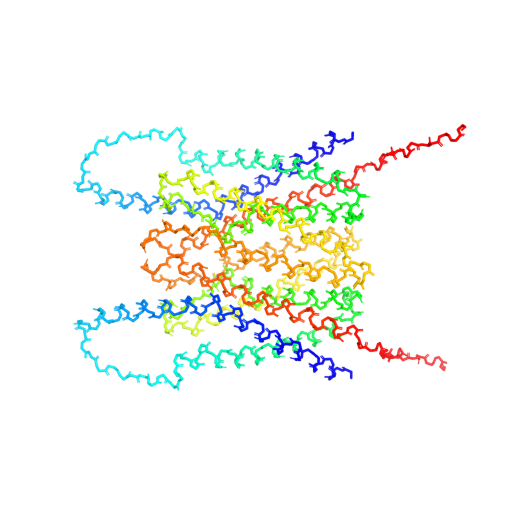 B N 1
ATOM 3178 C CA . GLY B 1 173 ? -6.262 -21.016 -0.094 1 84.19 173 GLY B CA 1
ATOM 3179 C C . GLY B 1 173 ? -6.797 -20.531 1.244 1 84.19 173 GLY B C 1
ATOM 3180 O O . GLY B 1 173 ? -6.523 -19.406 1.663 1 84.19 173 GLY B O 1
ATOM 3181 N N . ASN B 1 174 ? -7.527 -21.375 1.895 1 89 174 ASN B N 1
ATOM 3182 C CA . ASN B 1 174 ? -8.086 -21.031 3.199 1 89 174 ASN B CA 1
ATOM 3183 C C . ASN B 1 174 ? -6.992 -20.844 4.246 1 89 174 ASN B C 1
ATOM 3185 O O . ASN B 1 174 ? -7.09 -19.984 5.113 1 89 174 ASN B O 1
ATOM 3189 N N . ALA B 1 175 ? -6.012 -21.656 4.137 1 92.94 175 ALA B N 1
ATOM 3190 C CA . ALA B 1 175 ? -4.895 -21.547 5.07 1 92.94 175 ALA B CA 1
ATOM 3191 C C . ALA B 1 175 ? -4.207 -20.203 4.945 1 92.94 175 ALA B C 1
ATOM 3193 O O . ALA B 1 175 ? -3.9 -19.547 5.953 1 92.94 175 ALA B O 1
ATOM 3194 N N . MET B 1 176 ? -4.023 -19.766 3.781 1 89 176 MET B N 1
ATOM 3195 C CA . MET B 1 176 ? -3.379 -18.469 3.543 1 89 176 MET B CA 1
ATOM 3196 C C . MET B 1 176 ? -4.246 -17.328 4.051 1 89 176 MET B C 1
ATOM 3198 O O . MET B 1 176 ? -3.732 -16.344 4.582 1 89 176 MET B O 1
ATOM 3202 N N . MET B 1 177 ? -5.496 -17.484 3.869 1 88.62 177 MET B N 1
ATOM 3203 C CA . MET B 1 177 ? -6.418 -16.438 4.328 1 88.62 177 MET B CA 1
ATOM 3204 C C . MET B 1 177 ? -6.363 -16.297 5.848 1 88.62 177 MET B C 1
ATOM 3206 O O . MET B 1 177 ? -6.246 -15.195 6.367 1 88.62 177 MET B O 1
ATOM 3210 N N . TRP B 1 178 ? -6.449 -17.359 6.48 1 92.31 178 TRP B N 1
ATOM 3211 C CA . TRP B 1 178 ? -6.41 -17.328 7.938 1 92.31 178 TRP B CA 1
ATOM 3212 C C . TRP B 1 178 ? -5.055 -16.844 8.438 1 92.31 178 TRP B C 1
ATOM 3214 O O . TRP B 1 178 ? -4.977 -16.109 9.43 1 92.31 178 TRP B O 1
ATOM 3224 N N . ALA B 1 179 ? -4.02 -17.266 7.762 1 95.19 179 ALA B N 1
ATOM 3225 C CA . ALA B 1 179 ? -2.682 -16.812 8.133 1 95.19 179 ALA B CA 1
ATOM 3226 C C . ALA B 1 179 ? -2.541 -15.297 7.961 1 95.19 179 ALA B C 1
ATOM 3228 O O . ALA B 1 179 ? -1.917 -14.633 8.789 1 95.19 179 ALA B O 1
ATOM 3229 N N . THR B 1 180 ? -3.08 -14.805 6.922 1 93 180 THR B N 1
ATOM 3230 C CA . THR B 1 180 ? -3.039 -13.367 6.676 1 93 180 THR B CA 1
ATOM 3231 C C . THR B 1 180 ? -3.82 -12.617 7.75 1 93 180 THR B C 1
ATOM 3233 O O . THR B 1 180 ? -3.35 -11.602 8.273 1 93 180 THR B O 1
ATOM 3236 N N . LEU B 1 181 ? -5.004 -13.125 8.086 1 92.5 181 LEU B N 1
ATOM 3237 C CA . LEU B 1 181 ? -5.805 -12.516 9.141 1 92.5 181 LEU B CA 1
ATOM 3238 C C . LEU B 1 181 ? -5.055 -12.523 10.469 1 92.5 181 LEU B C 1
ATOM 3240 O O . LEU B 1 181 ? -5.082 -11.539 11.211 1 92.5 181 LEU B O 1
ATOM 3244 N N . PHE B 1 182 ? -4.434 -13.617 10.672 1 96.5 182 PHE B N 1
ATOM 3245 C CA . PHE B 1 182 ? -3.621 -13.758 11.875 1 96.5 182 PHE B CA 1
ATOM 3246 C C . PHE B 1 182 ? -2.488 -12.742 11.875 1 96.5 182 PHE B C 1
ATOM 3248 O O . PHE B 1 182 ? -2.227 -12.102 12.898 1 96.5 182 PHE B O 1
ATOM 3255 N N . ALA B 1 183 ? -1.802 -12.57 10.789 1 97.25 183 ALA B N 1
ATOM 3256 C CA . ALA B 1 183 ? -0.704 -11.609 10.68 1 97.25 183 ALA B CA 1
ATOM 3257 C C . ALA B 1 183 ? -1.189 -10.188 10.922 1 97.25 183 ALA B C 1
ATOM 3259 O O . ALA B 1 183 ? -0.534 -9.414 11.625 1 97.25 183 ALA B O 1
ATOM 3260 N N . VAL B 1 184 ? -2.316 -9.852 10.375 1 94.81 184 VAL B N 1
ATOM 3261 C CA . VAL B 1 184 ? -2.887 -8.516 10.531 1 94.81 184 VAL B CA 1
ATOM 3262 C C . VAL B 1 184 ? -3.242 -8.273 12 1 94.81 184 VAL B C 1
ATOM 3264 O O . VAL B 1 184 ? -2.957 -7.207 12.547 1 94.81 184 VAL B O 1
ATOM 3267 N N . ALA B 1 185 ? -3.885 -9.242 12.648 1 95.56 185 ALA B N 1
ATOM 3268 C CA . ALA B 1 185 ? -4.234 -9.125 14.062 1 95.56 185 ALA B CA 1
ATOM 3269 C C . ALA B 1 185 ? -2.99 -8.914 14.914 1 95.56 185 ALA B C 1
ATOM 3271 O O . ALA B 1 185 ? -2.977 -8.039 15.789 1 95.56 185 ALA B O 1
ATOM 3272 N N . LEU B 1 186 ? -1.973 -9.656 14.578 1 97.5 186 LEU B N 1
ATOM 3273 C CA . LEU B 1 186 ? -0.728 -9.516 15.328 1 97.5 186 LEU B CA 1
ATOM 3274 C C . LEU B 1 186 ? -0.103 -8.141 15.094 1 97.5 186 LEU B C 1
ATOM 3276 O O . LEU B 1 186 ? 0.428 -7.531 16.016 1 97.5 186 LEU B O 1
ATOM 3280 N N . MET B 1 187 ? -0.144 -7.695 13.852 1 96.81 187 MET B N 1
ATOM 3281 C CA . MET B 1 187 ? 0.395 -6.383 13.516 1 96.81 187 MET B CA 1
ATOM 3282 C C . MET B 1 187 ? -0.326 -5.285 14.297 1 96.81 187 MET B C 1
ATOM 3284 O O . MET B 1 187 ? 0.31 -4.367 14.82 1 96.81 187 MET B O 1
ATOM 3288 N N . LEU B 1 188 ? -1.631 -5.426 14.438 1 93.94 188 LEU B N 1
ATOM 3289 C CA . LEU B 1 188 ? -2.426 -4.449 15.172 1 93.94 188 LEU B CA 1
ATOM 3290 C C . LEU B 1 188 ? -2.068 -4.469 16.656 1 93.94 188 LEU B C 1
ATOM 3292 O O . LEU B 1 188 ? -1.944 -3.412 17.281 1 93.94 188 LEU B O 1
ATOM 3296 N N . VAL B 1 189 ? -1.88 -5.621 17.188 1 96.19 189 VAL B N 1
ATOM 3297 C CA . VAL B 1 189 ? -1.518 -5.766 18.594 1 96.19 189 VAL B CA 1
ATOM 3298 C C . VAL B 1 189 ? -0.141 -5.148 18.828 1 96.19 189 VAL B C 1
ATOM 3300 O O . VAL B 1 189 ? 0.045 -4.387 19.781 1 96.19 189 VAL B O 1
ATOM 3303 N N . VAL B 1 190 ? 0.801 -5.422 17.938 1 97.12 190 VAL B N 1
ATOM 3304 C CA . VAL B 1 190 ? 2.162 -4.918 18.078 1 97.12 190 VAL B CA 1
ATOM 3305 C C . VAL B 1 190 ? 2.164 -3.393 17.969 1 97.12 190 VAL B C 1
ATOM 3307 O O . VAL B 1 190 ? 2.838 -2.711 18.75 1 97.12 190 VAL B O 1
ATOM 3310 N N . CYS B 1 191 ? 1.432 -2.887 17.047 1 95.31 191 CYS B N 1
ATOM 3311 C CA . CYS B 1 191 ? 1.347 -1.439 16.891 1 95.31 191 CYS B CA 1
ATOM 3312 C C . CYS B 1 191 ? 0.772 -0.791 18.141 1 95.31 191 CYS B C 1
ATOM 3314 O O . CYS B 1 191 ? 1.19 0.302 18.531 1 95.31 191 CYS B O 1
ATOM 3316 N N . ALA B 1 192 ? -0.195 -1.481 18.812 1 93.25 192 ALA B N 1
ATOM 3317 C CA . ALA B 1 192 ? -0.833 -0.946 20.016 1 93.25 192 ALA B CA 1
ATOM 3318 C C . ALA B 1 192 ? 0.119 -0.986 21.203 1 93.25 192 ALA B C 1
ATOM 3320 O O . ALA B 1 192 ? 0.069 -0.116 22.078 1 93.25 192 ALA B O 1
ATOM 3321 N N . LEU B 1 193 ? 1.01 -1.902 21.188 1 95.38 193 LEU B N 1
ATOM 3322 C CA . LEU B 1 193 ? 1.872 -2.109 22.359 1 95.38 193 LEU B CA 1
ATOM 3323 C C . LEU B 1 193 ? 3.146 -1.28 22.234 1 95.38 193 LEU B C 1
ATOM 3325 O O . LEU B 1 193 ? 3.729 -0.882 23.25 1 95.38 193 LEU B O 1
ATOM 3329 N N . MET B 1 194 ? 3.613 -0.983 21.078 1 96.31 194 MET B N 1
ATOM 3330 C CA . MET B 1 194 ? 4.836 -0.209 20.875 1 96.31 194 MET B CA 1
ATOM 3331 C C . MET B 1 194 ? 4.629 1.248 21.281 1 96.31 194 MET B C 1
ATOM 3333 O O . MET B 1 194 ? 3.541 1.797 21.109 1 96.31 194 MET B O 1
ATOM 3337 N N . PRO B 1 195 ? 5.656 1.933 21.781 1 94.19 195 PRO B N 1
ATOM 3338 C CA . PRO B 1 195 ? 5.523 3.332 22.188 1 94.19 195 PRO B CA 1
ATOM 3339 C C . PRO B 1 195 ? 5.195 4.262 21.031 1 94.19 195 PRO B C 1
ATOM 3341 O O . PRO B 1 195 ? 5.676 4.051 19.906 1 94.19 195 PRO B O 1
ATOM 3344 N N . THR B 1 196 ? 4.414 5.203 21.344 1 90.88 196 THR B N 1
ATOM 3345 C CA . THR B 1 196 ? 4.078 6.207 20.344 1 90.88 196 THR B CA 1
ATOM 3346 C C . THR B 1 196 ? 5.082 7.355 20.375 1 90.88 196 THR B C 1
ATOM 3348 O O . THR B 1 196 ? 5.441 7.848 21.438 1 90.88 196 THR B O 1
ATOM 3351 N N . VAL B 1 197 ? 5.578 7.684 19.203 1 87.5 197 VAL B N 1
ATOM 3352 C CA . VAL B 1 197 ? 6.496 8.805 19.047 1 87.5 197 VAL B CA 1
ATOM 3353 C C . VAL B 1 197 ? 5.965 9.766 17.984 1 87.5 197 VAL B C 1
ATOM 3355 O O . VAL B 1 197 ? 5.668 9.352 16.859 1 87.5 197 VAL B O 1
ATOM 3358 N N . ASN B 1 198 ? 5.691 10.977 18.391 1 86.06 198 ASN B N 1
ATOM 3359 C CA . ASN B 1 198 ? 5.285 12.008 17.453 1 86.06 198 ASN B CA 1
ATOM 3360 C C . ASN B 1 198 ? 6.094 13.289 17.641 1 86.06 198 ASN B C 1
ATOM 3362 O O . ASN B 1 198 ? 5.848 14.055 18.578 1 86.06 198 ASN B O 1
ATOM 3366 N N . GLU B 1 199 ? 6.945 13.531 16.719 1 86 199 GLU B N 1
ATOM 3367 C CA . GLU B 1 199 ? 7.812 14.703 16.812 1 86 199 GLU B CA 1
ATOM 3368 C C . GLU B 1 199 ? 7.574 15.656 15.641 1 86 199 GLU B C 1
ATOM 3370 O O . GLU B 1 199 ? 8.453 16.438 15.289 1 86 199 GLU B O 1
ATOM 3375 N N . VAL B 1 200 ? 6.453 15.5 15.039 1 88.12 200 VAL B N 1
ATOM 3376 C CA . VAL B 1 200 ? 6.117 16.406 13.953 1 88.12 200 VAL B CA 1
ATOM 3377 C C . VAL B 1 200 ? 5.738 17.781 14.523 1 88.12 200 VAL B C 1
ATOM 3379 O O . VAL B 1 200 ? 4.828 17.875 15.352 1 88.12 200 VAL B O 1
ATOM 3382 N N . PRO B 1 201 ? 6.457 18.734 14.047 1 83.81 201 PRO B N 1
ATOM 3383 C CA . PRO B 1 201 ? 6.109 20.062 14.547 1 83.81 201 PRO B CA 1
ATOM 3384 C C . PRO B 1 201 ? 4.684 20.469 14.18 1 83.81 201 PRO B C 1
ATOM 3386 O O . PRO B 1 201 ? 4.168 20.062 13.141 1 83.81 201 PRO B O 1
ATOM 3389 N N . GLU B 1 202 ? 4.086 21.281 14.977 1 79.62 202 GLU B N 1
ATOM 3390 C CA . GLU B 1 202 ? 2.695 21.688 14.82 1 79.62 202 GLU B CA 1
ATOM 3391 C C . GLU B 1 202 ? 2.49 22.453 13.516 1 79.62 202 GLU B C 1
ATOM 3393 O O . GLU B 1 202 ? 1.432 22.344 12.891 1 79.62 202 GLU B O 1
ATOM 3398 N N . HIS B 1 203 ? 3.533 23.172 13.07 1 81.88 203 HIS B N 1
ATOM 3399 C CA . HIS B 1 203 ? 3.336 24.031 11.906 1 81.88 203 HIS B CA 1
ATOM 3400 C C . HIS B 1 203 ? 3.988 23.438 10.664 1 81.88 203 HIS B C 1
ATOM 3402 O O . HIS B 1 203 ? 4.125 24.109 9.641 1 81.88 203 HIS B O 1
ATOM 3408 N N . PHE B 1 204 ? 4.363 22.234 10.812 1 89.19 204 PHE B N 1
ATOM 3409 C CA . PHE B 1 204 ? 4.926 21.594 9.633 1 89.19 204 PHE B CA 1
ATOM 3410 C C . PHE B 1 204 ? 3.838 21.297 8.609 1 89.19 204 PHE B C 1
ATOM 3412 O O . PHE B 1 204 ? 2.791 20.734 8.945 1 89.19 204 PHE B O 1
ATOM 3419 N N . PRO B 1 205 ? 4.062 21.672 7.348 1 90.56 205 PRO B N 1
ATOM 3420 C CA . PRO B 1 205 ? 3.021 21.484 6.336 1 90.56 205 PRO B CA 1
ATOM 3421 C C . PRO B 1 205 ? 2.615 20.016 6.168 1 90.56 205 PRO B C 1
ATOM 3423 O O . PRO B 1 205 ? 3.455 19.172 5.852 1 90.56 205 PRO B O 1
ATOM 3426 N N . ALA B 1 206 ? 1.355 19.75 6.301 1 92.12 206 ALA B N 1
ATOM 3427 C CA . ALA B 1 206 ? 0.814 18.406 6.289 1 92.12 206 ALA B CA 1
ATOM 3428 C C . ALA B 1 206 ? 0.99 17.75 4.922 1 92.12 206 ALA B C 1
ATOM 3430 O O . ALA B 1 206 ? 1.286 16.547 4.828 1 92.12 206 ALA B O 1
ATOM 3431 N N . ASP B 1 207 ? 0.815 18.453 3.871 1 91.81 207 ASP B N 1
ATOM 3432 C CA . ASP B 1 207 ? 0.942 17.922 2.518 1 91.81 207 ASP B CA 1
ATOM 3433 C C . ASP B 1 207 ? 2.377 17.5 2.23 1 91.81 207 ASP B C 1
ATOM 3435 O O . ASP B 1 207 ? 2.604 16.5 1.542 1 91.81 207 ASP B O 1
ATOM 3439 N N . LEU B 1 208 ? 3.309 18.297 2.711 1 92.62 208 LEU B N 1
ATOM 3440 C CA . LEU B 1 208 ? 4.715 17.969 2.523 1 92.62 208 LEU B CA 1
ATOM 3441 C C . LEU B 1 208 ? 5.055 16.641 3.213 1 92.62 208 LEU B C 1
ATOM 3443 O O . LEU B 1 208 ? 5.742 15.797 2.639 1 92.62 208 LEU B O 1
ATOM 3447 N N . LEU B 1 209 ? 4.586 16.531 4.418 1 94.31 209 LEU B N 1
ATOM 3448 C CA . LEU B 1 209 ? 4.82 15.281 5.145 1 94.31 209 LEU B CA 1
ATOM 3449 C C . LEU B 1 209 ? 4.234 14.094 4.391 1 94.31 209 LEU B C 1
ATOM 3451 O O . LEU B 1 209 ? 4.891 13.062 4.242 1 94.31 209 LEU B O 1
ATOM 3455 N N . TRP B 1 210 ? 3.041 14.219 3.939 1 93.94 210 TRP B N 1
ATOM 3456 C CA . TRP B 1 210 ? 2.357 13.164 3.193 1 93.94 210 TRP B CA 1
ATOM 3457 C C . TRP B 1 210 ? 3.152 12.773 1.954 1 93.94 210 TRP B C 1
ATOM 3459 O O . TRP B 1 210 ? 3.42 11.586 1.729 1 93.94 210 TRP B O 1
ATOM 3469 N N . ARG B 1 211 ? 3.523 13.711 1.167 1 94 211 ARG B N 1
ATOM 3470 C CA . ARG B 1 211 ? 4.234 13.453 -0.082 1 94 211 ARG B CA 1
ATOM 3471 C C . ARG B 1 211 ? 5.582 12.797 0.181 1 94 211 ARG B C 1
ATOM 3473 O O . ARG B 1 211 ? 6.012 11.922 -0.574 1 94 211 ARG B O 1
ATOM 3480 N N . PHE B 1 212 ? 6.238 13.305 1.218 1 96.25 212 PHE B N 1
ATOM 3481 C CA . PHE B 1 212 ? 7.523 12.703 1.564 1 96.25 212 PHE B CA 1
ATOM 3482 C C . PHE B 1 212 ? 7.348 11.242 1.941 1 96.25 212 PHE B C 1
ATOM 3484 O O . PHE B 1 212 ? 8.094 10.383 1.463 1 96.25 212 PHE B O 1
ATOM 3491 N N . ARG B 1 213 ? 6.402 10.938 2.795 1 96.56 213 ARG B N 1
ATOM 3492 C CA . ARG B 1 213 ? 6.199 9.578 3.277 1 96.56 213 ARG B CA 1
ATOM 3493 C C . ARG B 1 213 ? 5.793 8.648 2.141 1 96.56 213 ARG B C 1
ATOM 3495 O O . ARG B 1 213 ? 6.301 7.531 2.035 1 96.56 213 ARG B O 1
ATOM 3502 N N . ILE B 1 214 ? 4.949 9.094 1.266 1 95.94 214 ILE B N 1
ATOM 3503 C CA . ILE B 1 214 ? 4.527 8.266 0.141 1 95.94 214 ILE B CA 1
ATOM 3504 C C . ILE B 1 214 ? 5.707 8.039 -0.802 1 95.94 214 ILE B C 1
ATOM 3506 O O . ILE B 1 214 ? 5.879 6.938 -1.332 1 95.94 214 ILE B O 1
ATOM 3510 N N . SER B 1 215 ? 6.477 9.062 -1.024 1 96.25 215 SER B N 1
ATOM 3511 C CA . SER B 1 215 ? 7.648 8.898 -1.878 1 96.25 215 SER B CA 1
ATOM 3512 C C . SER B 1 215 ? 8.648 7.93 -1.263 1 96.25 215 SER B C 1
ATOM 3514 O O . SER B 1 215 ? 9.312 7.176 -1.979 1 96.25 215 SER B O 1
ATOM 3516 N N . SER B 1 216 ? 8.805 7.984 0.048 1 97.06 216 SER B N 1
ATOM 3517 C CA . SER B 1 216 ? 9.703 7.074 0.749 1 97.06 216 SER B CA 1
ATOM 3518 C C . SER B 1 216 ? 9.242 5.625 0.605 1 97.06 216 SER B C 1
ATOM 3520 O O . SER B 1 216 ? 10.039 4.746 0.262 1 97.06 216 SER B O 1
ATOM 3522 N N . PHE B 1 217 ? 7.984 5.391 0.846 1 96.81 217 PHE B N 1
ATOM 3523 C CA . PHE B 1 217 ? 7.441 4.051 0.652 1 96.81 217 PHE B CA 1
ATOM 3524 C C . PHE B 1 217 ? 7.586 3.613 -0.801 1 96.81 217 PHE B C 1
ATOM 3526 O O . PHE B 1 217 ? 7.914 2.459 -1.076 1 96.81 217 PHE B O 1
ATOM 3533 N N . GLY B 1 218 ? 7.277 4.539 -1.712 1 96.5 218 GLY B N 1
ATOM 3534 C CA . GLY B 1 218 ? 7.434 4.25 -3.129 1 96.5 218 GLY B CA 1
ATOM 3535 C C . GLY B 1 218 ? 8.844 3.842 -3.502 1 96.5 218 GLY B C 1
ATOM 3536 O O . GLY B 1 218 ? 9.039 2.93 -4.309 1 96.5 218 GLY B O 1
ATOM 3537 N N . THR B 1 219 ? 9.789 4.484 -2.92 1 97.12 219 THR B N 1
ATOM 3538 C CA . THR B 1 219 ? 11.188 4.176 -3.188 1 97.12 219 THR B CA 1
ATOM 3539 C C . THR B 1 219 ? 11.516 2.75 -2.76 1 97.12 219 THR B C 1
ATOM 3541 O O . THR B 1 219 ? 12.156 2.004 -3.506 1 97.12 219 THR B O 1
ATOM 3544 N N . HIS B 1 220 ? 11.062 2.416 -1.616 1 97.81 220 HIS B N 1
ATOM 3545 C CA . HIS B 1 220 ? 11.32 1.064 -1.132 1 97.81 220 HIS B CA 1
ATOM 3546 C C . HIS B 1 220 ? 10.57 0.03 -1.969 1 97.81 220 HIS B C 1
ATOM 3548 O O . HIS B 1 220 ? 11.094 -1.059 -2.225 1 97.81 220 HIS B O 1
ATOM 3554 N N . LEU B 1 221 ? 9.383 0.359 -2.355 1 97 221 LEU B N 1
ATOM 3555 C CA . LEU B 1 221 ? 8.617 -0.551 -3.201 1 97 221 LEU B CA 1
ATOM 3556 C C . LEU B 1 221 ? 9.336 -0.794 -4.523 1 97 221 LEU B C 1
ATOM 3558 O O . LEU B 1 221 ? 9.43 -1.936 -4.984 1 97 221 LEU B O 1
ATOM 3562 N N . VAL B 1 222 ? 9.805 0.262 -5.109 1 96.44 222 VAL B N 1
ATOM 3563 C CA . VAL B 1 222 ? 10.539 0.16 -6.367 1 96.44 222 VAL B CA 1
ATOM 3564 C C . VAL B 1 222 ? 11.789 -0.691 -6.168 1 96.44 222 VAL B C 1
ATOM 3566 O O . VAL B 1 222 ? 12.07 -1.595 -6.961 1 96.44 222 VAL B O 1
ATOM 3569 N N . LEU B 1 223 ? 12.508 -0.417 -5.129 1 98.12 223 LEU B N 1
ATOM 3570 C CA . LEU B 1 223 ? 13.742 -1.128 -4.832 1 98.12 223 LEU B CA 1
ATOM 3571 C C . LEU B 1 223 ? 13.5 -2.631 -4.742 1 98.12 223 LEU B C 1
ATOM 3573 O O . LEU B 1 223 ? 14.125 -3.408 -5.465 1 98.12 223 LEU B O 1
ATOM 3577 N N . TRP B 1 224 ? 12.594 -3.031 -3.973 1 98.19 224 TRP B N 1
ATOM 3578 C CA . TRP B 1 224 ? 12.344 -4.449 -3.74 1 98.19 224 TRP B CA 1
ATOM 3579 C C . TRP B 1 224 ? 11.719 -5.102 -4.973 1 98.19 224 TRP B C 1
ATOM 3581 O O . TRP B 1 224 ? 11.992 -6.266 -5.27 1 98.19 224 TRP B O 1
ATOM 3591 N N . SER B 1 225 ? 10.836 -4.367 -5.672 1 96.56 225 SER B N 1
ATOM 3592 C CA . SER B 1 225 ? 10.242 -4.91 -6.883 1 96.56 225 SER B CA 1
ATOM 3593 C C . SER B 1 225 ? 11.305 -5.23 -7.93 1 96.56 225 SER B C 1
ATOM 3595 O O . SER B 1 225 ? 11.281 -6.301 -8.539 1 96.56 225 SER B O 1
ATOM 3597 N N . VAL B 1 226 ? 12.227 -4.336 -8.125 1 96.81 226 VAL B N 1
ATOM 3598 C CA . VAL B 1 226 ? 13.281 -4.539 -9.117 1 96.81 226 VAL B CA 1
ATOM 3599 C C . VAL B 1 226 ? 14.188 -5.684 -8.672 1 96.81 226 VAL B C 1
ATOM 3601 O O . VAL B 1 226 ? 14.578 -6.523 -9.492 1 96.81 226 VAL B O 1
ATOM 3604 N N . ILE B 1 227 ? 14.531 -5.758 -7.402 1 98.12 227 ILE B N 1
ATOM 3605 C CA . ILE B 1 227 ? 15.336 -6.867 -6.902 1 98.12 227 ILE B CA 1
ATOM 3606 C C . ILE B 1 227 ? 14.641 -8.188 -7.207 1 98.12 227 ILE B C 1
ATOM 3608 O O . ILE B 1 227 ? 15.258 -9.117 -7.738 1 98.12 227 ILE B O 1
ATOM 3612 N N . GLY B 1 228 ? 13.43 -8.266 -6.867 1 97.19 228 GLY B N 1
ATOM 3613 C CA . GLY B 1 228 ? 12.68 -9.5 -7.066 1 97.19 228 GLY B CA 1
ATOM 3614 C C . GLY B 1 228 ? 12.609 -9.93 -8.523 1 97.19 228 GLY B C 1
ATOM 3615 O O . GLY B 1 228 ? 12.859 -11.094 -8.844 1 97.19 228 GLY B O 1
ATOM 3616 N N . VAL B 1 229 ? 12.273 -9.008 -9.391 1 94.38 229 VAL B N 1
ATOM 3617 C CA . VAL B 1 229 ? 12.102 -9.305 -10.805 1 94.38 229 VAL B CA 1
ATOM 3618 C C . VAL B 1 229 ? 13.445 -9.648 -11.43 1 94.38 229 VAL B C 1
ATOM 3620 O O . VAL B 1 229 ? 13.578 -10.672 -12.117 1 94.38 229 VAL B O 1
ATOM 3623 N N . ALA B 1 230 ? 14.438 -8.812 -11.211 1 95.38 230 ALA B N 1
ATOM 3624 C CA . ALA B 1 230 ? 15.75 -9.008 -11.82 1 95.38 230 ALA B CA 1
ATOM 3625 C C . ALA B 1 230 ? 16.406 -10.289 -11.305 1 95.38 230 ALA B C 1
ATOM 3627 O O . ALA B 1 230 ? 16.906 -11.094 -12.094 1 95.38 230 ALA B O 1
ATOM 3628 N N . PHE B 1 231 ? 16.391 -10.477 -10.016 1 97.12 231 PHE B N 1
ATOM 3629 C CA . PHE B 1 231 ? 17 -11.68 -9.477 1 97.12 231 PHE B CA 1
ATOM 3630 C C . PHE B 1 231 ? 16.25 -12.93 -9.93 1 97.12 231 PHE B C 1
ATOM 3632 O O . PHE B 1 231 ? 16.859 -13.953 -10.242 1 97.12 231 PHE B O 1
ATOM 3639 N N . GLY B 1 232 ? 14.961 -12.844 -9.828 1 94.25 232 GLY B N 1
ATOM 3640 C CA . GLY B 1 232 ? 14.18 -13.977 -10.305 1 94.25 232 GLY B CA 1
ATOM 3641 C C . GLY B 1 232 ? 14.539 -14.398 -11.719 1 94.25 232 GLY B C 1
ATOM 3642 O O . GLY B 1 232 ? 14.656 -15.586 -12.008 1 94.25 232 GLY B O 1
ATOM 3643 N N . ALA B 1 233 ? 14.656 -13.469 -12.625 1 90.94 233 ALA B N 1
ATOM 3644 C CA . ALA B 1 233 ? 15.039 -13.75 -14.008 1 90.94 233 ALA B CA 1
ATOM 3645 C C . ALA B 1 233 ? 16.422 -14.367 -14.078 1 90.94 233 ALA B C 1
ATOM 3647 O O . ALA B 1 233 ? 16.656 -15.289 -14.867 1 90.94 233 ALA B O 1
ATOM 3648 N N . LEU B 1 234 ? 17.312 -13.914 -13.281 1 92.62 234 LEU B N 1
ATOM 3649 C CA . LEU B 1 234 ? 18.688 -14.406 -13.289 1 92.62 234 LEU B CA 1
ATOM 3650 C C . LEU B 1 234 ? 18.766 -15.797 -12.656 1 92.62 234 LEU B C 1
ATOM 3652 O O . LEU B 1 234 ? 19.578 -16.625 -13.078 1 92.62 234 LEU B O 1
ATOM 3656 N N . ALA B 1 235 ? 18 -15.961 -11.664 1 91.06 235 ALA B N 1
ATOM 3657 C CA . ALA B 1 235 ? 18 -17.25 -10.961 1 91.06 235 ALA B CA 1
ATOM 3658 C C . ALA B 1 235 ? 17.438 -18.359 -11.844 1 91.06 235 ALA B C 1
ATOM 3660 O O . ALA B 1 235 ? 17.859 -19.516 -11.734 1 91.06 235 ALA B O 1
ATOM 3661 N N . GLU B 1 236 ? 16.5 -18.047 -12.602 1 85.88 236 GLU B N 1
ATOM 3662 C CA . GLU B 1 236 ? 15.906 -19.016 -13.508 1 85.88 236 GLU B CA 1
ATOM 3663 C C . GLU B 1 236 ? 16.922 -19.516 -14.531 1 85.88 236 GLU B C 1
ATOM 3665 O O . GLU B 1 236 ? 16.844 -20.656 -14.977 1 85.88 236 GLU B O 1
ATOM 3670 N N . ARG B 1 237 ? 17.812 -18.766 -14.914 1 80 237 ARG B N 1
ATOM 3671 C CA . ARG B 1 237 ? 18.812 -19.125 -15.922 1 80 237 ARG B CA 1
ATOM 3672 C C . ARG B 1 237 ? 19.953 -19.922 -15.297 1 80 237 ARG B C 1
ATOM 3674 O O . ARG B 1 237 ? 20.859 -20.375 -16 1 80 237 ARG B O 1
ATOM 3681 N N . THR B 1 238 ? 19.938 -20.016 -14.078 1 69.19 238 THR B N 1
ATOM 3682 C CA . THR B 1 238 ? 20.984 -20.781 -13.422 1 69.19 238 THR B CA 1
ATOM 3683 C C . THR B 1 238 ? 20.734 -22.266 -13.555 1 69.19 238 THR B C 1
ATOM 3685 O O . THR B 1 238 ? 19.656 -22.75 -13.219 1 69.19 238 THR B O 1
ATOM 3688 N N . PRO B 1 239 ? 21.531 -23 -14.484 1 57.75 239 PRO B N 1
ATOM 3689 C CA . PRO B 1 239 ? 21.359 -24.438 -14.719 1 57.75 239 PRO B CA 1
ATOM 3690 C C . PRO B 1 239 ? 21.125 -25.234 -13.43 1 57.75 239 PRO B C 1
ATOM 3692 O O . PRO B 1 239 ? 21.641 -24.859 -12.375 1 57.75 239 PRO B O 1
ATOM 3695 N N . ALA B 1 240 ? 19.969 -25.766 -13.273 1 52.06 240 ALA B N 1
ATOM 3696 C CA . ALA B 1 240 ? 19.766 -26.766 -12.242 1 52.06 240 ALA B CA 1
ATOM 3697 C C . ALA B 1 240 ? 21.062 -27.547 -11.992 1 52.06 240 ALA B C 1
ATOM 3699 O O . ALA B 1 240 ? 21.375 -28.484 -12.734 1 52.06 240 ALA B O 1
ATOM 3700 N N . THR B 1 241 ? 22.141 -27.109 -12.062 1 45.28 241 THR B N 1
ATOM 3701 C CA . THR B 1 241 ? 23.172 -28.109 -11.797 1 45.28 241 THR B CA 1
ATOM 3702 C C . THR B 1 241 ? 22.703 -29.109 -10.742 1 45.28 241 THR B C 1
ATOM 3704 O O . THR B 1 241 ? 21.844 -28.797 -9.914 1 45.28 241 THR B O 1
ATOM 3707 N N . GLY B 1 242 ? 23.125 -30.469 -10.82 1 41.47 242 GLY B N 1
ATOM 3708 C CA . GLY B 1 242 ? 23.047 -31.766 -10.156 1 41.47 242 GLY B CA 1
ATOM 3709 C C . GLY B 1 242 ? 23 -31.656 -8.648 1 41.47 242 GLY B C 1
ATOM 3710 O O . GLY B 1 242 ? 24.047 -31.688 -7.988 1 41.47 242 GLY B O 1
ATOM 3711 N N . VAL B 1 243 ? 22.422 -30.672 -8.125 1 42.16 243 VAL B N 1
ATOM 3712 C CA . VAL B 1 243 ? 22.406 -31.125 -6.734 1 42.16 243 VAL B CA 1
ATOM 3713 C C . VAL B 1 243 ? 22.125 -32.625 -6.684 1 42.16 243 VAL B C 1
ATOM 3715 O O . VAL B 1 243 ? 21.016 -33.062 -6.984 1 42.16 243 VAL B O 1
ATOM 3718 N N . GLN B 1 244 ? 22.969 -33.406 -7.336 1 40.62 244 GLN B N 1
A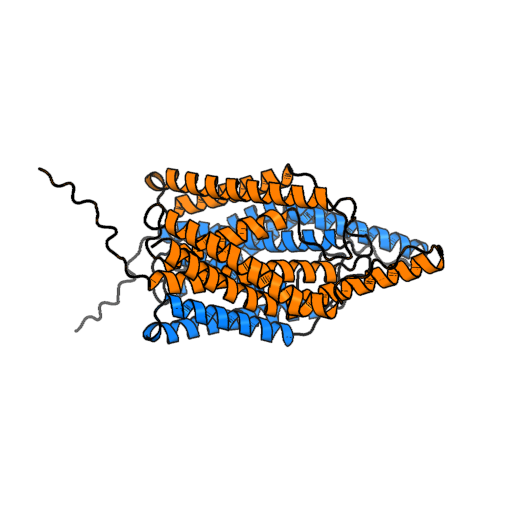TOM 3719 C CA . GLN B 1 244 ? 23.016 -34.875 -7.312 1 40.62 244 GLN B CA 1
ATOM 3720 C C . GLN B 1 244 ? 22.531 -35.406 -5.969 1 40.62 244 GLN B C 1
ATOM 3722 O O . GLN B 1 244 ? 23 -34.969 -4.914 1 40.62 244 GLN B O 1
ATOM 3727 N N . ARG B 1 245 ? 21.297 -35.75 -5.879 1 43.12 245 ARG B N 1
ATOM 3728 C CA . ARG B 1 245 ? 20.922 -36.625 -4.785 1 43.12 245 ARG B CA 1
ATOM 3729 C C . ARG B 1 245 ? 22.031 -37.625 -4.473 1 43.12 245 ARG B C 1
ATOM 3731 O O . ARG B 1 245 ? 22.562 -38.281 -5.375 1 43.12 245 ARG B O 1
ATOM 3738 N N . PRO B 1 246 ? 22.75 -37.375 -3.463 1 43.5 246 PRO B N 1
ATOM 3739 C CA . PRO B 1 246 ? 23.672 -38.469 -3.186 1 43.5 246 PRO B CA 1
ATOM 3740 C C . PRO B 1 246 ? 23.047 -39.844 -3.441 1 43.5 246 PRO B C 1
ATOM 3742 O O . PRO B 1 246 ? 21.938 -40.125 -2.979 1 43.5 246 PRO B O 1
ATOM 3745 N N . ALA B 1 247 ? 23.25 -40.5 -4.609 1 42.12 247 ALA B N 1
ATOM 3746 C CA . ALA B 1 247 ? 22.906 -41.906 -4.809 1 42.12 247 ALA B CA 1
ATOM 3747 C C . ALA B 1 247 ? 23.281 -42.75 -3.59 1 42.12 247 ALA B C 1
ATOM 3749 O O . ALA B 1 247 ? 24.453 -42.812 -3.23 1 42.12 247 ALA B O 1
ATOM 3750 N N . PHE B 1 248 ? 22.484 -42.781 -2.562 1 42.06 248 PHE B N 1
ATOM 3751 C CA . PHE B 1 248 ? 22.719 -43.875 -1.623 1 42.06 248 PHE B CA 1
ATOM 3752 C C . PHE B 1 248 ? 23.047 -45.156 -2.361 1 42.06 248 PHE B C 1
ATOM 3754 O O . PHE B 1 248 ? 22.203 -45.688 -3.092 1 42.06 248 PHE B O 1
ATOM 3761 N N . ARG B 1 249 ? 24.234 -45.344 -2.795 1 39.38 249 ARG B N 1
ATOM 3762 C CA . ARG B 1 249 ? 24.672 -46.656 -3.201 1 39.38 249 ARG B CA 1
ATOM 3763 C C . ARG B 1 249 ? 24.188 -47.719 -2.219 1 39.38 249 ARG B C 1
ATOM 3765 O O . ARG B 1 249 ? 24.531 -47.688 -1.032 1 39.38 249 ARG B O 1
ATOM 3772 N N . ARG B 1 250 ? 23.031 -48.188 -2.344 1 39.78 250 ARG B N 1
ATOM 3773 C CA . ARG B 1 250 ? 22.781 -49.5 -1.74 1 39.78 250 ARG B CA 1
ATOM 3774 C C . ARG B 1 250 ? 23.922 -50.469 -2.033 1 39.78 250 ARG B C 1
ATOM 3776 O O . ARG B 1 250 ? 24.078 -50.906 -3.168 1 39.78 250 ARG B O 1
ATOM 3783 N N . GLY B 1 251 ? 25.109 -50.156 -1.592 1 31.38 251 GLY B N 1
ATOM 3784 C CA . GLY B 1 251 ? 25.875 -51.344 -1.31 1 31.38 251 GLY B CA 1
ATOM 3785 C C . GLY B 1 251 ? 25.266 -52.219 -0.224 1 31.38 251 GLY B C 1
ATOM 3786 O O . GLY B 1 251 ? 24.484 -51.719 0.601 1 31.38 251 GLY B O 1
#

pLDDT: mean 86.58, std 16.75, range [31.0, 98.62]

InterPro domains:
  IPR012666 Cobalt transporter subunit CbtA, putative [PF09490] (4-235)

Solvent-accessible surface area (backbone atoms only — not comparable to full-atom values): 25861 Å² total; per-residue (Å²): 110,66,66,58,43,30,50,45,10,23,53,20,5,33,53,13,9,52,54,22,32,55,47,29,49,68,54,28,43,59,42,46,53,51,35,48,51,50,47,49,52,51,45,52,61,51,38,76,70,54,79,77,77,79,74,73,74,72,66,88,59,51,69,66,43,48,64,38,62,48,39,36,52,51,33,23,54,51,20,20,53,50,17,24,50,48,30,50,51,44,63,67,35,56,83,70,73,54,58,83,48,55,41,58,34,29,38,51,51,22,50,48,48,32,38,27,72,42,53,54,28,32,70,73,57,59,74,67,52,90,63,42,56,58,81,90,44,47,65,60,52,52,50,52,47,52,51,36,25,53,50,35,47,51,40,54,51,52,22,52,52,48,20,61,68,30,25,89,77,57,34,63,68,54,12,47,51,53,18,50,52,49,33,50,54,49,50,52,51,50,55,69,68,47,84,87,82,82,56,68,53,63,68,40,50,27,67,55,53,48,49,34,36,52,30,51,52,47,27,47,49,47,25,28,51,38,22,10,54,46,28,13,58,54,55,59,67,49,73,79,66,75,78,60,68,77,73,75,69,82,117,110,66,65,58,43,30,50,45,10,22,50,20,5,33,54,12,9,52,52,22,30,55,47,28,51,69,53,28,43,60,42,48,52,52,36,47,52,52,46,50,52,53,46,52,61,52,37,74,70,54,78,76,77,78,74,74,75,72,66,88,59,52,70,65,43,48,64,40,62,46,40,38,52,51,33,22,53,52,21,20,54,50,16,25,51,49,30,51,52,43,64,65,35,56,85,70,73,54,61,83,49,56,43,58,35,30,39,50,50,22,50,49,50,33,37,25,70,42,52,55,28,31,71,74,57,56,73,66,54,90,61,41,54,54,80,88,44,48,66,60,53,51,49,52,46,50,51,37,27,54,51,36,46,50,38,54,50,52,21,52,52,48,19,60,69,30,24,88,79,56,36,64,70,55,12,47,51,52,17,49,52,48,34,50,53,49,49,53,52,50,55,68,68,49,83,86,83,84,54,69,52,63,68,40,50,27,66,56,53,49,48,35,36,52,30,52,54,48,27,47,48,46,26,27,51,38,22,10,53,48,27,11,59,54,55,61,69,48,73,79,64,72,78,59,67,78,72,74,70,82,117

Secondary structure (DSSP, 8-state):
-HHHHHHHHHHHHHHHHHHHHHHIIIIIHHHHHHHHHHHHHHHHHHHTT----------SS-HHHHHTHHHHHHHHHHHHHHHHHHHHHHHHHTTTTS-S-HHHHHHHHHHHHHIIIIIHHHHHS----TTSS-GGGHHHHHHHHHHHHHHHHHHHHHHHHHHHHHHHHHHHHHHHHHHHHHHHHHHHHHHHHSPP-----TTS-HHHHHHHHHHHHHHHHHHHHHHHHHHHHHHHTS-------------/-HHHHHHHHHHHHHHHHHHHHHHIIIIIHHHHHHHHHHHHHHHHHHHTT----------SS-HHHIIIIIHHHHHHHHHHHHHHHHHHHHHHHTTTTS-S-HHHHHHHHHHHHHIIIIIHHHHHS----TTSS-GGGHHHHHHHHHHHHHHHHHHHHHHHHHHHHHHHHHHHHHHHHHHHHHHHHHHHHHHHHSPP-----TTS-HHHHHHHHHHHHHHHHHHHHHHHHHHHHHHHTS-------------

Organism: Klebsiella variicola (NCBI:txid244366)

Foldseek 3Di:
DLVVLLVLLLVLLLVLLQVLLVLCLVQAVVLLVVLVVVLVVVVVVVVVVVVDDPDPPPPVDDPCCCSPVVSSVVSSVVSSVVSSVLSNVLVVPAPPQDDVQLLVSLLVSLVLVLQLLPVLLCVLVFDDHPNFDDPVCPVVSVVLSVVSSVVSVVLVVVLSVQLVVCCVPPNNVVSNVVSVVSSVVSSVVVSVPRDHDGRGDPPPDPVSGVSNRVSVSVSSVSSSNSSSNSSSVVVVPPPPPCCPPPPPPPD/DLVVLLVLLLVLLLVLLQVLLVLCLVQAVVLLVVLVVVLVVVVVVVVVVVVDDPDPPPPVDDPCCCSPVVSSVVSSVVSSVVSSVLSNVLVVPAPPQDDVQLLVSLLVSLVLVLQLLPVLLCVLVFDDHPNFDDPVCPVVSVVLSVVSSVVSVVLVVVLSVQLVVCCVPPNNVVSNVVSVVSSVVSSVVVSVPRDHDGRGDPPPDPVSGVSNRVSVSVSSVSSSNSSSNSSSVVVVPPPPPCPPPPPPPPD

Radius of gyration: 25.88 Å; Cα contacts (8 Å, |Δi|>4): 557; chains: 2; bounding box: 61×90×60 Å

Sequence (502 aa):
MIGKLLFKGMIAGILAGLVAFAFAHHFGEPQVDRAIGIEESLAAHSHQHSASADGGEEEVFSRQTQSGIGLMAGMVLFGAALGGGLALSWAFSYQRFGPSNPRLLALGLALVGFLVMSLMPGLKYPPNPPAVGNPETIGYRTELYFVMMLLSIGIVIAAAWLSHQLIPRLGRGNAMMWATLFAVALMLVVCALMPTVNEVPEHFPADLLWRFRISSFGTHLVLWSVIGVAFGALAERTPATGVQRPAFRRGMIGKLLFKGMIAGILAGLVAFAFAHHFGEPQVDRAIGIEESLAAHSHQHSASADGGEEEVFSRQTQSGIGLMAGMVLFGAALGGGLALSWAFSYQRFGPSNPRLLALGLALVGFLVMSLMPGLKYPPNPPAVGNPETIGYRTELYFVMMLLSIGIVIAAAWLSHQLIPRLGRGNAMMWATLFAVALMLVVCALMPTVNEVPEHFPADLLWRFRISSFGTHLVLWSVIGVAFGALAERTPATGVQRPAFRRG

Nearest PDB structures (foldseek):
  3gqt-assembly1_A  TM=1.913E-01  e=5.411E+00  Burkholderia pseudomallei 1710b
  3eon-assembly1_A  TM=1.933E-01  e=6.523E+00  Burkholderia pseudomallei 1710b
  3gqt-assembly1_A  TM=1.914E-01  e=4.834E+00  Burkholderia pseudomallei 1710b
  3eon-assembly1_A  TM=1.948E-01  e=5.833E+00  Burkholderia pseudomallei 1710b